Protein AF-A0A316UV68-F1 (afdb_monomer_lite)

Secondary structure (DSSP, 8-state):
---------------PPP--------------S---------------TTTTS-----HHHHHS---SS-SS------S--TTEEEEEEEPTTSTT-EEEEEEE--SSSGGG-SEEEEEEP-TT--HHHHHHHHHHHHHHHHHTT-TT--TT-EEEEEE-EETTTTTTT--SSB-EESSTTGGGTTPPP-BSTT----HHHHHHHHHHHHT-TTT-TT--EEEEEEEHHHHHHHHHHHHHSPPPPTT--PEEEEEEE--S----SSS--SS----STTS-GGGGBTTTSSBT--SS---SS---HHHHHHHHHHSEEEEEEETT---SSSS--SHHHHHTTSS-HHHHHHHHHHHHHHHHT-SSPP--S---TTT-SSSPPPPHHHHHHHHHHHHTT-------------------------------------------------------------------------------------------------------------------S-----S--------------------------------GGGS----TTTTTTTTT----EEEEEESS--S-HHHHHHSHHHHHHHH--

Sequence (601 aa):
MFPTTRAAAGGRHFITIAALPISIILFLVLALSSVAHSDLIPTRRSASHHHRLLGPRDAYAVQRLPSGKGVGPHVTSLNRPAGAEGRNLPVPGHPGTEVFTWYSKTPHDESDARDAFIIIHGVKRNADLYWKILNNAFAKGRDANFPGADEDSIRVAPLFFSAERDADVVNSTTLGWAEPNAWIGGDGSTNPPNSDVSVFTVLDGLMQRFADQEAYPKLERLTFVAHGGGAQVLQRYAVLGQDPPSESSLKVRYVIGDPSTMLYFTRDRPVPVDTSDQGCPAFNDFRYGLDAYSAPYAITPPLAPGSLFQRYMSRDVRYLIGSNDTRTDKGDQLCGGHAAGGTARRDRSYNYWSYLHLLAGKTPVPDYPGWYPSLDAGKKGPSPDVIKDIASKVGDSKKSTGDDDEDGSKGEKSKKRKKTSHQQNKDDDDEGKGVKNASPRVGKKTSKQESKKIHAAAAKHHQKHNNSKNHTSHKGKQAHKAKDSKSRKSKANHHNDSNGKRDEDEDVDDVGDDLDLLDEDFNGVHIVDGEELQKDGEESHLSARSDDEADASKYPASDPVDRAGMTGSPFNHRLWHVAGAGHSASEVLGSPEGQEAMFGN

pLDDT: mean 70.26, std 30.13, range [23.7, 98.94]

Structure (mmCIF, N/CA/C/O backbone):
data_AF-A0A316UV68-F1
#
_entry.id   AF-A0A316UV68-F1
#
loop_
_atom_site.group_PDB
_atom_site.id
_atom_site.type_symbol
_atom_site.label_atom_id
_atom_site.label_alt_id
_atom_site.label_comp_id
_atom_site.label_asym_id
_atom_site.label_entity_id
_atom_site.label_seq_id
_atom_site.pdbx_PDB_ins_code
_atom_site.Cartn_x
_atom_site.Cartn_y
_atom_site.Cartn_z
_atom_site.occupancy
_atom_site.B_iso_or_equiv
_atom_site.auth_seq_id
_atom_site.auth_comp_id
_atom_site.auth_asym_id
_atom_site.auth_atom_id
_atom_site.pdbx_PDB_model_num
ATOM 1 N N . MET A 1 1 ? -73.152 7.901 -1.570 1.00 38.81 1 MET A N 1
ATOM 2 C CA . MET A 1 1 ? -73.921 7.812 -2.831 1.00 38.81 1 MET A CA 1
ATOM 3 C C . MET A 1 1 ? -73.071 7.083 -3.867 1.00 38.81 1 MET A C 1
ATOM 5 O O . MET A 1 1 ? -71.904 7.420 -3.996 1.00 38.81 1 MET A O 1
ATOM 9 N N . PHE A 1 2 ? -73.643 6.099 -4.568 1.00 36.56 2 PHE A N 1
ATOM 10 C CA . PHE A 1 2 ? -73.277 5.743 -5.959 1.00 36.56 2 PHE A CA 1
ATOM 11 C C . PHE A 1 2 ? -73.707 6.910 -6.901 1.00 36.56 2 PHE A C 1
ATOM 13 O O . PHE A 1 2 ? -74.468 7.742 -6.395 1.00 36.56 2 PHE A O 1
ATOM 20 N N . PRO A 1 3 ? -73.319 7.027 -8.202 1.00 54.62 3 PRO A N 1
ATOM 21 C CA . PRO A 1 3 ? -73.008 5.938 -9.157 1.00 54.62 3 PRO A CA 1
ATOM 22 C C . PRO A 1 3 ? -71.801 6.182 -10.128 1.00 54.62 3 PRO A C 1
ATOM 24 O O . PRO A 1 3 ? -71.369 7.310 -10.312 1.00 54.62 3 PRO A O 1
ATOM 27 N N . THR A 1 4 ? -71.025 5.171 -10.555 1.00 36.81 4 THR A N 1
ATOM 28 C CA . THR A 1 4 ? -71.124 4.232 -11.720 1.00 36.81 4 THR A CA 1
ATOM 29 C C . THR A 1 4 ? -70.867 4.761 -13.154 1.00 36.81 4 THR A C 1
ATOM 31 O O . THR A 1 4 ? -71.436 5.765 -13.560 1.00 36.81 4 THR A O 1
ATOM 34 N N . THR A 1 5 ? -70.213 3.909 -13.980 1.00 36.06 5 THR A N 1
ATOM 35 C CA . THR A 1 5 ? -70.344 3.758 -15.469 1.00 36.06 5 THR A CA 1
ATOM 36 C C . THR A 1 5 ? -69.867 4.911 -16.396 1.00 36.06 5 THR A C 1
ATOM 38 O O . THR A 1 5 ? -69.809 6.047 -15.962 1.00 36.06 5 THR A O 1
ATOM 41 N N . ARG A 1 6 ? -69.508 4.716 -17.689 1.00 33.62 6 ARG A N 1
ATOM 42 C CA . ARG A 1 6 ? -69.441 3.512 -18.567 1.00 33.62 6 ARG A CA 1
ATOM 43 C C . ARG A 1 6 ? -68.405 3.654 -19.718 1.00 33.62 6 ARG A C 1
ATOM 45 O O . ARG A 1 6 ? -67.917 4.737 -20.000 1.00 33.62 6 ARG A O 1
ATOM 52 N N . ALA A 1 7 ? -68.174 2.523 -20.396 1.00 33.31 7 ALA A N 1
ATOM 53 C CA . ALA A 1 7 ? -67.754 2.303 -21.797 1.00 33.31 7 ALA A CA 1
ATOM 54 C C . ALA A 1 7 ? -68.319 3.289 -22.863 1.00 33.31 7 ALA A C 1
ATOM 56 O O . ALA A 1 7 ? -69.334 3.923 -22.593 1.00 33.31 7 ALA A O 1
ATOM 57 N N . ALA A 1 8 ? -67.862 3.350 -24.129 1.00 33.94 8 ALA A N 1
ATOM 58 C CA . ALA A 1 8 ? -66.645 2.902 -24.854 1.00 33.94 8 ALA A CA 1
ATOM 59 C C . ALA A 1 8 ? -66.753 3.364 -26.343 1.00 33.94 8 ALA A C 1
ATOM 61 O O . ALA A 1 8 ? -67.726 4.025 -26.695 1.00 33.94 8 ALA A O 1
ATOM 62 N N . ALA A 1 9 ? -65.818 2.934 -27.212 1.00 32.22 9 ALA A N 1
ATOM 63 C CA . ALA A 1 9 ? -65.720 3.242 -28.655 1.00 32.22 9 ALA A CA 1
ATOM 64 C C . ALA A 1 9 ? -65.401 4.726 -28.978 1.00 32.22 9 ALA A C 1
ATOM 66 O O . ALA A 1 9 ? -65.574 5.605 -28.146 1.00 32.22 9 ALA A O 1
ATOM 67 N N . GLY A 1 10 ? -64.872 5.086 -30.152 1.00 31.66 10 GLY A N 1
ATOM 68 C CA . GLY A 1 10 ? -64.426 4.261 -31.283 1.00 31.66 10 GLY A CA 1
ATOM 69 C C . GLY A 1 10 ? -64.889 4.843 -32.624 1.00 31.66 10 GLY A C 1
ATOM 70 O O . GLY A 1 10 ? -66.038 4.664 -33.008 1.00 31.66 10 GLY A O 1
ATOM 71 N N . GLY A 1 11 ? -63.991 5.517 -33.345 1.00 30.52 11 GLY A N 1
ATOM 72 C CA . GLY A 1 11 ? -64.263 6.154 -34.639 1.00 30.52 11 GLY A CA 1
ATOM 73 C C . GLY A 1 11 ? -62.961 6.541 -35.347 1.00 30.52 11 GLY A C 1
ATOM 74 O O . GLY A 1 11 ? -61.936 6.716 -34.690 1.00 30.52 11 GLY A O 1
ATOM 75 N N . ARG A 1 12 ? -62.972 6.618 -36.683 1.00 34.66 12 ARG A N 1
ATOM 76 C CA . ARG A 1 12 ? -61.773 6.824 -37.519 1.00 34.66 12 ARG A CA 1
ATOM 77 C C . ARG A 1 12 ? -61.921 8.011 -38.486 1.00 34.66 12 ARG A C 1
ATOM 79 O O . ARG A 1 12 ? -63.028 8.310 -38.915 1.00 34.66 12 ARG A O 1
ATOM 86 N N . HIS A 1 13 ? -60.754 8.455 -38.968 1.00 32.69 13 HIS A N 1
ATOM 87 C CA . HIS A 1 13 ? -60.453 9.016 -40.300 1.00 32.69 13 HIS A CA 1
ATOM 88 C C . HIS A 1 13 ? -60.338 10.543 -40.487 1.00 32.69 13 HIS A C 1
ATOM 90 O O . HIS A 1 13 ? -60.953 11.345 -39.800 1.00 32.69 13 HIS A O 1
ATOM 96 N N . PHE A 1 14 ? -59.535 10.858 -41.516 1.00 33.00 14 PHE A N 1
ATOM 97 C CA . PHE A 1 14 ? -59.333 12.128 -42.223 1.00 33.00 14 PHE A CA 1
ATOM 98 C C . PHE A 1 14 ? -58.619 13.279 -41.498 1.00 33.00 14 PHE A C 1
ATOM 100 O O . PHE A 1 14 ? -59.229 14.243 -41.051 1.00 33.00 14 PHE A O 1
ATOM 107 N N . ILE A 1 15 ? -57.285 13.259 -41.601 1.00 34.41 15 ILE A N 1
ATOM 108 C CA . ILE A 1 15 ? -56.542 14.436 -42.079 1.00 34.41 15 ILE A CA 1
ATOM 109 C C . ILE A 1 15 ? -55.839 14.036 -43.385 1.00 34.41 15 ILE A C 1
ATOM 111 O O . ILE A 1 15 ? -55.323 12.923 -43.503 1.00 34.41 15 ILE A O 1
ATOM 115 N N . THR A 1 16 ? -55.896 14.915 -44.384 1.00 32.72 16 THR A N 1
ATOM 116 C CA . THR A 1 16 ? -55.431 14.665 -45.757 1.00 32.72 16 THR A CA 1
ATOM 117 C C . THR A 1 16 ? -53.958 15.050 -45.928 1.00 32.72 16 THR A C 1
ATOM 119 O O . THR A 1 16 ? -53.447 15.919 -45.227 1.00 32.72 16 THR A O 1
ATOM 122 N N . ILE A 1 17 ? -53.273 14.409 -46.877 1.00 33.44 17 ILE A N 1
ATOM 123 C CA . ILE A 1 17 ? -51.851 14.629 -47.171 1.00 33.44 17 ILE A CA 1
ATOM 124 C C . ILE A 1 17 ? -51.614 16.038 -47.738 1.00 33.44 17 ILE A C 1
ATOM 126 O O . ILE A 1 17 ? -52.221 16.411 -48.740 1.00 33.44 17 ILE A O 1
ATOM 130 N N . ALA A 1 18 ? -50.649 16.760 -47.164 1.00 33.38 18 ALA A N 1
ATOM 131 C CA . ALA A 1 18 ? -49.899 17.806 -47.856 1.00 33.38 18 ALA A CA 1
ATOM 132 C C . ALA A 1 18 ? -48.533 17.223 -48.258 1.00 33.38 18 ALA A C 1
ATOM 134 O O . ALA A 1 18 ? -47.851 16.626 -47.426 1.00 33.38 18 ALA A O 1
ATOM 135 N N . ALA A 1 19 ? -48.155 17.347 -49.530 1.00 35.19 19 ALA A N 1
ATOM 136 C CA . ALA A 1 19 ? -46.950 16.732 -50.089 1.00 35.19 19 ALA A CA 1
ATOM 137 C C . ALA A 1 19 ? -45.903 17.783 -50.477 1.00 35.19 19 ALA A C 1
ATOM 139 O O . ALA A 1 19 ? -46.283 18.852 -50.939 1.00 35.19 19 ALA A O 1
ATOM 140 N N . LEU A 1 20 ? -44.617 17.438 -50.339 1.00 34.25 20 LEU A N 1
ATOM 141 C CA . LEU A 1 20 ? -43.416 17.945 -51.040 1.00 34.25 20 LEU A CA 1
ATOM 142 C C . LEU A 1 20 ? -42.245 16.970 -50.692 1.00 34.25 20 LEU A C 1
ATOM 144 O O . LEU A 1 20 ? -42.421 16.141 -49.794 1.00 34.25 20 LEU A O 1
ATOM 148 N N . PRO A 1 21 ? -41.142 16.879 -51.466 1.00 38.56 21 PRO A N 1
ATOM 149 C CA . PRO A 1 21 ? -40.893 15.593 -52.117 1.00 38.56 21 PRO A CA 1
ATOM 150 C C . PRO A 1 21 ? -39.514 14.948 -51.892 1.00 38.56 21 PRO A C 1
ATOM 152 O O . PRO A 1 21 ? -38.471 15.590 -51.935 1.00 38.56 21 PRO A O 1
ATOM 155 N N . ILE A 1 22 ? -39.564 13.619 -51.785 1.00 35.12 22 ILE A N 1
ATOM 156 C CA . ILE A 1 22 ? -38.707 12.614 -52.442 1.00 35.12 22 ILE A CA 1
ATOM 157 C C . ILE A 1 22 ? -37.342 13.098 -52.976 1.00 35.12 22 ILE A C 1
ATOM 159 O O . ILE A 1 22 ? -37.243 13.679 -54.058 1.00 35.12 22 ILE A O 1
ATOM 163 N N . SER A 1 23 ? -36.278 12.616 -52.336 1.00 33.41 23 SER A N 1
ATOM 164 C CA . SER A 1 23 ? -35.160 11.944 -53.019 1.00 33.41 23 SER A CA 1
ATOM 165 C C . SER A 1 23 ? -34.447 10.992 -52.051 1.00 33.41 23 SER A C 1
ATOM 167 O O . SER A 1 23 ? -34.583 11.135 -50.841 1.00 33.41 23 SER A O 1
ATOM 169 N N . ILE A 1 24 ? -33.694 10.027 -52.597 1.00 33.97 24 ILE A N 1
ATOM 170 C CA . ILE A 1 24 ? -33.022 8.916 -51.885 1.00 33.97 24 ILE A CA 1
ATOM 171 C C . ILE A 1 24 ? -33.973 7.778 -51.451 1.00 33.97 24 ILE A C 1
ATOM 173 O O . ILE A 1 24 ? -34.140 7.466 -50.276 1.00 33.97 24 ILE A O 1
ATOM 177 N N . ILE A 1 25 ? -34.526 7.074 -52.445 1.00 34.31 25 ILE A N 1
ATOM 178 C CA . ILE A 1 25 ? -34.746 5.621 -52.367 1.00 34.31 25 ILE A CA 1
ATOM 179 C C . ILE A 1 25 ? -34.243 5.016 -53.678 1.00 34.31 25 ILE A C 1
ATOM 181 O O . ILE A 1 25 ? -34.853 5.246 -54.720 1.00 34.31 25 ILE A O 1
ATOM 185 N N . LEU A 1 26 ? -33.190 4.194 -53.626 1.00 29.62 26 LEU A N 1
ATOM 186 C CA . LEU A 1 26 ? -33.028 3.117 -54.602 1.00 29.62 26 LEU A CA 1
ATOM 187 C C . LEU A 1 26 ? -32.250 1.926 -54.010 1.00 29.62 26 LEU A C 1
ATOM 189 O O . LEU A 1 26 ? -31.032 1.948 -53.896 1.00 29.62 26 LEU A O 1
ATOM 193 N N . PHE A 1 27 ? -33.013 0.878 -53.691 1.00 28.22 27 PHE A N 1
ATOM 194 C CA . PHE A 1 27 ? -32.607 -0.531 -53.636 1.00 28.22 27 PHE A CA 1
ATOM 195 C C . PHE A 1 27 ? -31.653 -0.981 -52.509 1.00 28.22 27 PHE A C 1
ATOM 197 O O . PHE A 1 27 ? -30.476 -1.262 -52.713 1.00 28.22 27 PHE A O 1
ATOM 204 N N . LEU A 1 28 ? -32.272 -1.363 -51.383 1.00 28.72 28 LEU A N 1
ATOM 205 C CA . LEU A 1 28 ? -32.143 -2.773 -50.991 1.00 28.72 28 LEU A CA 1
ATOM 206 C C . LEU A 1 28 ? -32.645 -3.637 -52.163 1.00 28.72 28 LEU A C 1
ATOM 208 O O . LEU A 1 28 ? -33.833 -3.580 -52.449 1.00 28.72 28 LEU A O 1
ATOM 212 N N . VAL A 1 29 ? -31.766 -4.404 -52.813 1.00 31.59 29 VAL A N 1
ATOM 213 C CA . VAL A 1 29 ? -31.870 -5.865 -53.035 1.00 31.59 29 VAL A CA 1
ATOM 214 C C . VAL A 1 29 ? -30.522 -6.323 -53.597 1.00 31.59 29 VAL A C 1
ATOM 216 O O . VAL A 1 29 ? -30.275 -6.184 -54.790 1.00 31.59 29 VAL A O 1
ATOM 219 N N . LEU A 1 30 ? -29.678 -6.900 -52.739 1.00 29.42 30 LEU A N 1
ATOM 220 C CA . LEU A 1 30 ? -28.845 -8.073 -53.038 1.00 29.42 30 LEU A CA 1
ATOM 221 C C . LEU A 1 30 ? -28.124 -8.498 -51.754 1.00 29.42 30 LEU A C 1
ATOM 223 O O . LEU A 1 30 ? -27.272 -7.785 -51.236 1.00 29.42 30 LEU A O 1
ATOM 227 N N . ALA A 1 31 ? -28.507 -9.659 -51.226 1.00 33.47 31 ALA A N 1
ATOM 228 C CA . ALA A 1 31 ? -27.691 -10.376 -50.255 1.00 33.47 31 ALA A CA 1
ATOM 229 C C . ALA A 1 31 ? -26.627 -11.207 -50.997 1.00 33.47 31 ALA A C 1
ATOM 231 O O . ALA A 1 31 ? -26.789 -11.475 -52.187 1.00 33.47 31 ALA A O 1
ATOM 232 N N . LEU A 1 32 ? -25.628 -11.691 -50.247 1.00 31.17 32 LEU A N 1
ATOM 233 C CA . LEU A 1 32 ? -24.449 -12.463 -50.681 1.00 31.17 32 LEU A CA 1
ATOM 234 C C . LEU A 1 32 ? -23.284 -11.620 -51.244 1.00 31.17 32 LEU A C 1
ATOM 236 O O . LEU A 1 32 ? -23.468 -10.738 -52.077 1.00 31.17 32 LEU A O 1
ATOM 240 N N . SER A 1 33 ? -22.072 -12.027 -50.842 1.00 30.14 33 SER A N 1
ATOM 241 C CA . SER A 1 33 ? -20.729 -11.497 -51.174 1.00 30.14 33 SER A CA 1
ATOM 242 C C . SER A 1 33 ? -20.131 -10.467 -50.196 1.00 30.14 33 SER A C 1
ATOM 244 O O . SER A 1 33 ? -20.813 -9.593 -49.675 1.00 30.14 33 SER A O 1
ATOM 246 N N . SER A 1 34 ? -18.818 -10.614 -49.964 1.00 29.03 34 SER A N 1
ATOM 247 C CA . SER A 1 34 ? -17.900 -9.706 -49.246 1.00 29.03 34 SER A CA 1
ATOM 248 C C . SER A 1 34 ? -18.313 -9.190 -47.854 1.00 29.03 34 SER A C 1
ATOM 250 O O . SER A 1 34 ? -18.395 -7.983 -47.633 1.00 29.03 34 SER A O 1
ATOM 252 N N . VAL A 1 35 ? -18.394 -10.090 -46.866 1.00 31.67 35 VAL A N 1
ATOM 253 C CA . VAL A 1 35 ? -17.850 -9.771 -45.532 1.00 31.67 35 VAL A CA 1
ATOM 254 C C . VAL A 1 35 ? -16.422 -10.307 -45.499 1.00 31.67 35 VAL A C 1
ATOM 256 O O . VAL A 1 35 ? -16.212 -11.513 -45.417 1.00 31.67 35 VAL A O 1
ATOM 259 N N . ALA A 1 36 ? -15.450 -9.409 -45.642 1.00 30.55 36 ALA A N 1
ATOM 260 C CA . ALA A 1 36 ? -14.024 -9.714 -45.583 1.00 30.55 36 ALA A CA 1
ATOM 261 C C . ALA A 1 36 ? -13.266 -8.490 -45.045 1.00 30.55 36 ALA A C 1
ATOM 263 O O . ALA A 1 36 ? -12.665 -7.732 -45.802 1.00 30.55 36 ALA A O 1
ATOM 264 N N . HIS A 1 37 ? -13.351 -8.276 -43.732 1.00 33.19 37 HIS A N 1
ATOM 265 C CA . HIS A 1 37 ? -12.368 -7.476 -42.999 1.00 33.19 37 HIS A CA 1
ATOM 266 C C . HIS A 1 37 ? -11.411 -8.445 -42.299 1.00 33.19 37 HIS A C 1
ATOM 268 O O . HIS A 1 37 ? -11.819 -9.530 -41.889 1.00 33.19 37 HIS A O 1
ATOM 274 N N . SER A 1 38 ? -10.129 -8.092 -42.248 1.00 29.98 38 SER A N 1
ATOM 275 C CA . SER A 1 38 ? -9.064 -9.040 -41.918 1.00 29.98 38 SER A CA 1
ATOM 276 C C . SER A 1 38 ? -8.949 -9.305 -40.417 1.00 29.98 38 SER A C 1
ATOM 278 O O . SER A 1 38 ? -8.197 -8.620 -39.724 1.00 29.98 38 SER A O 1
ATOM 280 N N . ASP A 1 39 ? -9.625 -10.347 -39.933 1.00 27.22 39 ASP A N 1
ATOM 281 C CA . ASP A 1 39 ? -9.324 -10.959 -38.637 1.00 27.22 39 ASP A CA 1
ATOM 282 C C . ASP A 1 39 ? -7.908 -11.565 -38.664 1.00 27.22 39 ASP A C 1
ATOM 284 O O . ASP A 1 39 ? -7.702 -12.716 -39.059 1.00 27.22 39 ASP A O 1
ATOM 288 N N . LEU A 1 40 ? -6.906 -10.797 -38.225 1.00 28.67 40 LEU A N 1
ATOM 289 C CA . LEU A 1 40 ? -5.576 -11.324 -37.905 1.00 28.67 40 LEU A CA 1
ATOM 290 C C . LEU A 1 40 ? -5.634 -12.078 -36.572 1.00 28.67 40 LEU A C 1
ATOM 292 O O . LEU A 1 40 ? -5.189 -11.596 -35.534 1.00 28.67 40 LEU A O 1
ATOM 296 N N . ILE A 1 41 ? -6.214 -13.278 -36.623 1.00 29.64 41 ILE A N 1
ATOM 297 C CA . ILE A 1 41 ? -6.299 -14.222 -35.506 1.00 29.64 41 ILE A CA 1
ATOM 298 C C . ILE A 1 41 ? -4.875 -14.570 -35.033 1.00 29.64 41 ILE A C 1
ATOM 300 O O . ILE A 1 41 ? -4.138 -15.218 -35.785 1.00 29.64 41 ILE A O 1
ATOM 304 N N . PRO A 1 42 ? -4.484 -14.245 -33.785 1.00 28.83 42 PRO A N 1
ATOM 305 C CA . PRO A 1 42 ? -3.271 -14.794 -33.195 1.00 28.83 42 PRO A CA 1
ATOM 306 C C . PRO A 1 42 ? -3.455 -16.306 -33.052 1.00 28.83 42 PRO A C 1
ATOM 308 O O . PRO A 1 42 ? -4.430 -16.774 -32.454 1.00 28.83 42 PRO A O 1
ATOM 311 N N . THR A 1 43 ? -2.550 -17.094 -33.628 1.00 26.77 43 THR A N 1
ATOM 312 C CA . THR A 1 43 ? -2.685 -18.552 -33.649 1.00 26.77 43 THR A CA 1
ATOM 313 C C . THR A 1 43 ? -2.636 -19.115 -32.230 1.00 26.77 43 THR A C 1
ATOM 315 O O . THR A 1 43 ? -1.602 -19.095 -31.562 1.00 26.77 43 THR A O 1
ATOM 318 N N . ARG A 1 44 ? -3.769 -19.653 -31.754 1.00 30.39 44 ARG A N 1
ATOM 319 C CA . ARG A 1 44 ? -3.844 -20.355 -30.465 1.00 30.39 44 ARG A CA 1
ATOM 320 C C . ARG A 1 44 ? -2.835 -21.506 -30.435 1.00 30.39 44 ARG A C 1
ATOM 322 O O . ARG A 1 44 ? -3.112 -22.586 -30.955 1.00 30.39 44 ARG A O 1
ATOM 329 N N . ARG A 1 45 ? -1.712 -21.318 -29.735 1.00 30.84 45 ARG A N 1
ATOM 330 C CA . ARG A 1 45 ? -0.981 -22.447 -29.150 1.00 30.84 45 ARG A CA 1
ATOM 331 C C . ARG A 1 45 ? -1.914 -23.153 -28.163 1.00 30.84 45 ARG A C 1
ATOM 333 O O . ARG A 1 45 ? -2.645 -22.507 -27.412 1.00 30.84 45 ARG A O 1
ATOM 340 N N . SER A 1 46 ? -1.916 -24.481 -28.200 1.00 30.66 46 SER A N 1
ATOM 341 C CA . SER A 1 46 ? -2.837 -25.311 -27.420 1.00 30.66 46 SER A CA 1
ATOM 342 C C . SER A 1 46 ? -2.413 -25.392 -25.949 1.00 30.66 46 SER A C 1
ATOM 344 O O . SER A 1 46 ? -1.832 -26.388 -25.525 1.00 30.66 46 SER A O 1
ATOM 346 N N . ALA A 1 47 ? -2.714 -24.354 -25.165 1.00 30.75 47 ALA A N 1
ATOM 347 C CA . ALA A 1 47 ? -2.613 -24.416 -23.707 1.00 30.75 47 ALA A CA 1
ATOM 348 C C . ALA A 1 47 ? -3.515 -25.539 -23.155 1.00 30.75 47 ALA A C 1
ATOM 350 O O . ALA A 1 47 ? -4.638 -25.737 -23.627 1.00 30.75 47 ALA A O 1
ATOM 351 N N . SER A 1 48 ? -3.012 -26.295 -22.177 1.00 31.33 48 SER A N 1
ATOM 352 C CA . SER A 1 48 ? -3.680 -27.495 -21.668 1.00 31.33 48 SER A CA 1
ATOM 353 C C . SER A 1 48 ? -4.940 -27.176 -20.846 1.00 31.33 48 SER A C 1
ATOM 355 O O . SER A 1 48 ? -5.186 -26.045 -20.420 1.00 31.33 48 SER A O 1
ATOM 357 N N . HIS A 1 49 ? -5.772 -28.198 -20.626 1.00 28.84 49 HIS A N 1
ATOM 358 C CA . HIS A 1 49 ? -7.164 -28.066 -20.173 1.00 28.84 49 HIS A CA 1
ATOM 359 C C . HIS A 1 49 ? -7.395 -27.506 -18.747 1.00 28.84 49 HIS A C 1
ATOM 361 O O . HIS A 1 49 ? -8.547 -27.430 -18.320 1.00 28.84 49 HIS A O 1
ATOM 367 N N . HIS A 1 50 ? -6.360 -27.066 -18.024 1.00 31.16 50 HIS A N 1
ATOM 368 C CA . HIS A 1 50 ? -6.489 -26.516 -16.667 1.00 31.16 50 HIS A CA 1
ATOM 369 C C . HIS A 1 50 ? -6.748 -24.997 -16.602 1.00 31.16 50 HIS A C 1
ATOM 371 O O . HIS A 1 50 ? -7.296 -24.522 -15.612 1.00 31.16 50 HIS A O 1
ATOM 377 N N . HIS A 1 51 ? -6.471 -24.225 -17.660 1.00 35.53 51 HIS A N 1
ATOM 378 C CA . HIS A 1 51 ? -6.599 -22.751 -17.650 1.00 35.53 51 HIS A CA 1
ATOM 379 C C . HIS A 1 51 ? -8.043 -22.189 -17.687 1.00 35.53 51 HIS A C 1
ATOM 381 O O . HIS A 1 51 ? -8.232 -21.004 -17.937 1.00 35.53 51 HIS A O 1
ATOM 387 N N . ARG A 1 52 ? -9.086 -23.002 -17.461 1.00 33.59 52 ARG A N 1
ATOM 388 C CA . ARG A 1 52 ? -10.502 -22.571 -17.543 1.00 33.59 52 ARG A CA 1
ATOM 389 C C . ARG A 1 52 ? -11.146 -22.132 -16.219 1.00 33.59 52 ARG A C 1
ATOM 391 O O . ARG A 1 52 ? -12.335 -21.833 -16.223 1.00 33.59 52 ARG A O 1
ATOM 398 N N . LEU A 1 53 ? -10.401 -22.127 -15.112 1.00 48.84 53 LEU A N 1
ATOM 399 C CA . LEU A 1 53 ? -10.929 -21.889 -13.754 1.00 48.84 53 LEU A CA 1
ATOM 400 C C . LEU A 1 53 ? -10.311 -20.684 -13.025 1.00 48.84 53 LEU A C 1
ATOM 402 O O . LEU A 1 53 ? -10.632 -20.455 -11.864 1.00 48.84 53 LEU A O 1
ATOM 406 N N . LEU A 1 54 ? -9.438 -19.922 -13.685 1.00 59.16 54 LEU A N 1
ATOM 407 C CA . LEU A 1 54 ? -8.844 -18.699 -13.145 1.00 59.16 54 LEU A CA 1
ATOM 408 C C . LEU A 1 54 ? -9.233 -17.521 -14.043 1.00 59.16 54 LEU A C 1
ATOM 410 O O . LEU A 1 54 ? -9.255 -17.668 -15.267 1.00 59.16 54 LEU A O 1
ATOM 414 N N . GLY A 1 55 ? -9.545 -16.377 -13.429 1.00 67.19 55 GLY A N 1
ATOM 415 C CA . GLY A 1 55 ? -9.769 -15.115 -14.134 1.00 67.19 55 GLY A CA 1
ATOM 416 C C . GLY A 1 55 ? -8.475 -14.534 -14.724 1.00 67.19 55 GLY A C 1
ATOM 417 O O . GLY A 1 55 ? -7.443 -15.215 -14.762 1.00 67.19 55 GLY A O 1
ATOM 418 N N . PRO A 1 56 ? -8.500 -13.271 -15.186 1.00 81.38 56 PRO A N 1
ATOM 419 C CA . PRO A 1 56 ? -7.287 -12.548 -15.546 1.00 81.38 56 PRO A CA 1
ATOM 420 C C . PRO A 1 56 ? -6.268 -12.558 -14.394 1.00 81.38 56 PRO A C 1
ATOM 422 O O . PRO A 1 56 ? -6.624 -12.609 -13.218 1.00 81.38 56 PRO A O 1
ATOM 425 N N . ARG A 1 57 ? -4.984 -12.554 -14.753 1.00 86.56 57 ARG A N 1
ATOM 426 C CA . ARG A 1 57 ? -3.842 -12.678 -13.837 1.00 86.56 57 ARG A CA 1
ATOM 427 C C . ARG A 1 57 ? -2.929 -11.484 -14.053 1.00 86.56 57 ARG A C 1
ATOM 429 O O . ARG A 1 57 ? -2.736 -11.080 -15.197 1.00 86.56 57 ARG A O 1
ATOM 436 N N . ASP A 1 58 ? -2.379 -10.916 -12.988 1.00 87.75 58 ASP A N 1
ATOM 437 C CA . ASP A 1 58 ? -1.371 -9.857 -13.109 1.00 87.75 58 ASP A CA 1
ATOM 438 C C . ASP A 1 58 ? -0.051 -10.345 -13.753 1.00 87.75 58 ASP A C 1
ATOM 440 O O . ASP A 1 58 ? 0.278 -11.532 -13.718 1.00 87.75 58 ASP A O 1
ATOM 444 N N . ALA A 1 59 ? 0.740 -9.420 -14.299 1.00 88.00 59 ALA A N 1
ATOM 445 C CA . ALA A 1 59 ? 2.007 -9.676 -14.984 1.00 88.00 59 ALA A CA 1
ATOM 446 C C . ALA A 1 59 ? 2.989 -10.569 -14.200 1.00 88.00 59 ALA A C 1
ATOM 448 O O . ALA A 1 59 ? 3.577 -11.480 -14.788 1.00 88.00 59 ALA A O 1
ATOM 449 N N . TYR A 1 60 ? 3.126 -10.385 -12.879 1.00 88.12 60 TYR A N 1
ATOM 450 C CA . TYR A 1 60 ? 3.959 -11.257 -12.038 1.00 88.12 60 TYR A CA 1
ATOM 451 C C . TYR A 1 60 ? 3.418 -12.694 -12.037 1.00 88.12 60 TYR A C 1
ATOM 453 O O . TYR A 1 60 ? 4.163 -13.659 -12.214 1.00 88.12 60 TYR A O 1
ATOM 461 N N . ALA A 1 61 ? 2.102 -12.842 -11.872 1.00 84.38 61 ALA A N 1
ATOM 462 C CA . ALA A 1 61 ? 1.408 -14.124 -11.854 1.00 84.38 61 ALA A CA 1
ATOM 463 C C . ALA A 1 61 ? 1.307 -14.812 -13.232 1.00 84.38 61 ALA A C 1
ATOM 465 O O . ALA A 1 61 ? 1.042 -16.015 -13.272 1.00 84.38 61 ALA A O 1
ATOM 466 N N . VAL A 1 62 ? 1.510 -14.080 -14.335 1.00 82.75 62 VAL A N 1
ATOM 467 C CA . VAL A 1 62 ? 1.611 -14.610 -15.710 1.00 82.75 62 VAL A CA 1
ATOM 468 C C . VAL A 1 62 ? 3.040 -15.047 -16.044 1.00 82.75 62 VAL A C 1
ATOM 470 O O . VAL A 1 62 ? 3.231 -16.108 -16.636 1.00 82.75 62 VAL A O 1
ATOM 473 N N . GLN A 1 63 ? 4.046 -14.249 -15.673 1.00 80.06 63 GLN A N 1
ATOM 474 C CA . GLN A 1 63 ? 5.457 -14.544 -15.955 1.00 80.06 63 GLN A CA 1
ATOM 475 C C . GLN A 1 63 ? 6.034 -15.644 -15.051 1.00 80.06 63 GLN A C 1
ATOM 477 O O . GLN A 1 63 ? 6.930 -16.383 -15.463 1.00 80.06 63 GLN A O 1
ATOM 482 N N . ARG A 1 64 ? 5.523 -15.788 -13.823 1.00 74.75 64 ARG A N 1
ATOM 483 C CA . ARG A 1 64 ? 5.906 -16.879 -12.921 1.00 74.75 64 ARG A CA 1
ATOM 484 C C . ARG A 1 64 ? 5.374 -18.211 -13.459 1.00 74.75 64 ARG A C 1
ATOM 486 O O . ARG A 1 64 ? 4.165 -18.418 -13.510 1.00 74.75 64 ARG A O 1
ATOM 493 N N . LEU A 1 65 ? 6.283 -19.124 -13.820 1.00 55.16 65 LEU A N 1
ATOM 494 C CA . LEU A 1 65 ? 5.938 -20.449 -14.354 1.00 55.16 65 LEU A CA 1
ATOM 495 C C . LEU A 1 65 ? 4.859 -21.154 -13.503 1.00 55.16 65 LEU A C 1
ATOM 497 O O . LEU A 1 65 ? 4.997 -21.204 -12.275 1.00 55.16 65 LEU A O 1
ATOM 501 N N . PRO A 1 66 ? 3.827 -21.761 -14.124 1.00 48.28 66 PRO A N 1
ATOM 502 C CA . PRO A 1 66 ? 2.782 -22.488 -13.412 1.00 48.28 66 PRO A CA 1
ATOM 503 C C . PRO A 1 66 ? 3.321 -23.832 -12.899 1.00 48.28 66 PRO A C 1
ATOM 505 O O . PRO A 1 66 ? 3.066 -24.890 -13.467 1.00 48.28 66 PRO A O 1
ATOM 508 N N . SER A 1 67 ? 4.040 -23.801 -11.776 1.00 45.25 67 SER A N 1
ATOM 509 C CA . SER A 1 67 ? 4.663 -24.951 -11.095 1.00 45.25 67 SER A CA 1
ATOM 510 C C . SER A 1 67 ? 3.676 -26.005 -10.552 1.00 45.25 67 SER A C 1
ATOM 512 O O . SER A 1 67 ? 4.060 -26.865 -9.758 1.00 45.25 67 SER A O 1
ATOM 514 N N . GLY A 1 68 ? 2.384 -25.897 -10.883 1.00 41.06 68 GLY A N 1
ATOM 515 C CA . GLY A 1 68 ? 1.279 -26.709 -10.355 1.00 41.06 68 GLY A CA 1
ATOM 516 C C . GLY A 1 68 ? 1.032 -26.575 -8.846 1.00 41.06 68 GLY A C 1
ATOM 517 O O . GLY A 1 68 ? 0.115 -27.202 -8.328 1.00 41.06 68 GLY A O 1
ATOM 518 N N . LYS A 1 69 ? 1.875 -25.813 -8.134 1.00 44.66 69 LYS A N 1
ATOM 519 C CA . LYS A 1 69 ? 1.876 -25.602 -6.681 1.00 44.66 69 LYS A CA 1
ATOM 520 C C . LYS A 1 69 ? 2.488 -24.228 -6.412 1.00 44.66 69 LYS A C 1
ATOM 522 O O . LYS A 1 69 ? 3.713 -24.111 -6.324 1.00 44.66 69 LYS A O 1
ATOM 527 N N . GLY A 1 70 ? 1.649 -23.196 -6.311 1.00 50.81 70 GLY A N 1
ATOM 528 C CA . GLY A 1 70 ? 2.093 -21.801 -6.189 1.00 50.81 70 GLY A CA 1
ATOM 529 C C . GLY A 1 70 ? 3.129 -21.607 -5.079 1.00 50.81 70 GLY A C 1
ATOM 530 O O . GLY A 1 70 ? 2.970 -22.146 -3.975 1.00 50.81 70 GLY A O 1
ATOM 531 N N . VAL A 1 71 ? 4.237 -20.926 -5.387 1.00 51.44 71 VAL A N 1
ATOM 532 C CA . VAL A 1 71 ? 5.434 -20.925 -4.532 1.00 51.44 71 VAL A CA 1
ATOM 533 C C . VAL A 1 71 ? 5.275 -19.890 -3.416 1.00 51.44 71 VAL A C 1
ATOM 535 O O . VAL A 1 71 ? 5.579 -18.706 -3.581 1.00 51.44 71 VAL A O 1
ATOM 538 N N . GLY A 1 72 ? 4.761 -20.384 -2.294 1.00 53.19 72 GLY A N 1
ATOM 539 C CA . GLY A 1 72 ? 4.606 -19.733 -0.998 1.00 53.19 72 GLY A CA 1
ATOM 540 C C . GLY A 1 72 ? 4.369 -20.821 0.066 1.00 53.19 72 GLY A C 1
ATOM 541 O O . GLY A 1 72 ? 3.901 -21.914 -0.280 1.00 53.19 72 GLY A O 1
ATOM 542 N N . PRO A 1 73 ? 4.733 -20.596 1.338 1.00 58.31 73 PRO A N 1
ATOM 543 C CA . PRO A 1 73 ? 4.718 -21.652 2.347 1.00 58.31 73 PRO A CA 1
ATOM 544 C C . PRO A 1 73 ? 3.298 -22.035 2.814 1.00 58.31 73 PRO A C 1
ATOM 546 O O . PRO A 1 73 ? 2.322 -21.302 2.634 1.00 58.31 73 PRO A O 1
ATOM 549 N N . HIS A 1 74 ? 3.192 -23.200 3.464 1.00 59.16 74 HIS A N 1
ATOM 550 C CA . HIS A 1 74 ? 1.960 -23.763 4.052 1.00 59.16 74 HIS A CA 1
ATOM 551 C C . HIS A 1 74 ? 1.475 -23.024 5.321 1.00 59.16 74 HIS A C 1
ATOM 553 O O . HIS A 1 74 ? 0.904 -23.633 6.222 1.00 59.16 74 HIS A O 1
ATOM 559 N N . VAL A 1 75 ? 1.750 -21.726 5.449 1.00 59.47 75 VAL A N 1
ATOM 560 C CA . VAL A 1 75 ? 1.431 -20.984 6.671 1.00 59.47 75 VAL A CA 1
ATOM 561 C C . VAL A 1 75 ? -0.056 -20.656 6.716 1.00 59.47 75 VAL A C 1
ATOM 563 O O . VAL A 1 75 ? -0.550 -19.838 5.946 1.00 59.47 75 VAL A O 1
ATOM 566 N N . THR A 1 76 ? -0.737 -21.275 7.674 1.00 61.50 76 THR A N 1
ATOM 567 C CA . THR A 1 76 ? -2.031 -20.843 8.196 1.00 61.50 76 THR A CA 1
ATOM 568 C C . THR A 1 76 ? -1.811 -20.265 9.590 1.00 61.50 76 THR A C 1
ATOM 570 O O . THR A 1 76 ? -1.504 -20.982 10.545 1.00 61.50 76 THR A O 1
ATOM 573 N N . SER A 1 77 ? -1.941 -18.948 9.739 1.00 66.00 77 SER A N 1
ATOM 574 C CA . SER A 1 77 ? -1.790 -18.277 11.035 1.00 66.00 77 SER A CA 1
ATOM 575 C C . SER A 1 77 ? -3.014 -18.470 11.932 1.00 66.00 77 SER A C 1
ATOM 577 O O . SER A 1 77 ? -3.799 -17.543 12.123 1.00 66.00 77 SER A O 1
ATOM 579 N N . LEU A 1 78 ? -3.181 -19.683 12.464 1.00 71.62 78 LEU A N 1
ATOM 580 C CA . LEU A 1 78 ? -4.312 -20.102 13.308 1.00 71.62 78 LEU A CA 1
ATOM 581 C C . LEU A 1 78 ? -4.014 -20.016 14.818 1.00 71.62 78 LEU A C 1
ATOM 583 O O . LEU A 1 78 ? -4.915 -20.152 15.646 1.00 71.62 78 LEU A O 1
ATOM 587 N N . ASN A 1 79 ? -2.758 -19.751 15.188 1.00 84.94 79 ASN A N 1
ATOM 588 C CA . ASN A 1 79 ? -2.333 -19.547 16.571 1.00 84.94 79 ASN A CA 1
ATOM 589 C C . ASN A 1 79 ? -2.801 -18.172 17.079 1.00 84.94 79 ASN A C 1
ATOM 591 O O . ASN A 1 79 ? -2.048 -17.201 17.011 1.00 84.94 79 ASN A O 1
ATOM 595 N N . ARG A 1 80 ? -4.042 -18.099 17.585 1.00 93.25 80 ARG A N 1
ATOM 596 C CA . ARG A 1 80 ? -4.666 -16.874 18.121 1.00 93.25 80 ARG A CA 1
ATOM 597 C C . ARG A 1 80 ? -3.690 -16.076 19.006 1.00 93.25 80 ARG A C 1
ATOM 599 O O . ARG A 1 80 ? -3.325 -16.583 20.071 1.00 93.25 80 ARG A O 1
ATOM 606 N N . PRO A 1 81 ? -3.320 -14.837 18.629 1.00 95.00 81 PRO A N 1
ATOM 607 C CA . PRO A 1 81 ? -2.499 -13.973 19.471 1.00 95.00 81 PRO A CA 1
ATOM 608 C C . PRO A 1 81 ? -3.113 -13.719 20.856 1.00 95.00 81 PRO A C 1
ATOM 610 O O . PRO A 1 81 ? -4.337 -13.698 21.021 1.00 95.00 81 PRO A O 1
ATOM 613 N N . ALA A 1 82 ? -2.266 -13.475 21.858 1.00 95.06 82 ALA A N 1
ATOM 614 C CA . ALA A 1 82 ? -2.716 -12.897 23.124 1.00 95.06 82 ALA A CA 1
ATOM 615 C C . ALA A 1 82 ? -3.350 -11.518 22.860 1.00 95.06 82 ALA A C 1
ATOM 617 O O . ALA A 1 82 ? -2.904 -10.799 21.975 1.00 95.06 82 ALA A O 1
ATOM 618 N N . GLY A 1 83 ? -4.427 -11.168 23.569 1.00 95.19 83 GLY A N 1
ATOM 619 C CA . GLY A 1 83 ? -5.194 -9.938 23.308 1.00 95.19 83 GLY A CA 1
ATOM 620 C C . GLY A 1 83 ? -6.102 -9.957 22.063 1.00 95.19 83 GLY A C 1
ATOM 621 O O . GLY A 1 83 ? -6.927 -9.054 21.922 1.00 95.19 83 GLY A O 1
ATOM 622 N N . ALA A 1 84 ? -6.027 -10.988 21.211 1.00 97.06 84 ALA A N 1
ATOM 623 C CA . ALA A 1 84 ? -6.839 -11.112 19.999 1.00 97.06 84 ALA A CA 1
ATOM 624 C C . ALA A 1 84 ? -7.939 -12.186 20.089 1.00 97.06 84 ALA A C 1
ATOM 626 O O . ALA A 1 84 ? -7.904 -13.108 20.915 1.00 97.06 84 ALA A O 1
ATOM 627 N N . GLU A 1 85 ? -8.901 -12.101 19.176 1.00 96.44 85 GLU A N 1
ATOM 628 C CA . GLU A 1 85 ? -9.895 -13.126 18.857 1.00 96.44 85 GLU A CA 1
ATOM 629 C C . GLU A 1 85 ? -10.106 -13.248 17.342 1.00 96.44 85 GLU A C 1
ATOM 631 O O . GLU A 1 85 ? -9.751 -12.350 16.584 1.00 96.44 85 GLU A O 1
ATOM 636 N N . GLY A 1 86 ? -10.614 -14.396 16.888 1.00 96.06 86 GLY A N 1
ATOM 637 C CA . GLY A 1 86 ? -10.863 -14.646 15.467 1.00 96.06 86 GLY A CA 1
ATOM 638 C C . GLY A 1 86 ? -12.275 -14.218 15.085 1.00 96.06 86 GLY A C 1
ATOM 639 O O . GLY A 1 86 ? -13.228 -14.663 15.726 1.00 96.06 86 GLY A O 1
ATOM 640 N N . ARG A 1 87 ? -12.416 -13.387 14.050 1.00 96.06 87 ARG A N 1
ATOM 641 C CA . ARG A 1 87 ? -13.712 -12.920 13.537 1.00 96.06 87 ARG A CA 1
ATOM 642 C C . ARG A 1 87 ? -13.786 -13.046 12.020 1.00 96.06 87 ARG A C 1
ATOM 644 O O . ARG A 1 87 ? -12.906 -12.544 11.321 1.00 96.06 87 ARG A O 1
ATOM 651 N N . ASN A 1 88 ? -14.868 -13.641 11.524 1.00 96.56 88 ASN A N 1
ATOM 652 C CA . ASN A 1 88 ? -15.260 -13.544 10.120 1.00 96.56 88 ASN A CA 1
ATOM 653 C C . ASN A 1 88 ? -16.013 -12.226 9.913 1.00 96.56 88 ASN A C 1
ATOM 655 O O . ASN A 1 88 ? -16.939 -11.925 10.667 1.00 96.56 88 ASN A O 1
ATOM 659 N N . LEU A 1 89 ? -15.629 -11.452 8.899 1.00 97.50 89 LEU A N 1
ATOM 660 C CA . LEU A 1 89 ? -16.313 -10.224 8.497 1.00 97.50 89 LEU A CA 1
ATOM 661 C C . LEU A 1 89 ? -16.844 -10.392 7.062 1.00 97.50 89 LEU A C 1
ATOM 663 O O . LEU A 1 89 ? -16.082 -10.823 6.194 1.00 97.50 89 LEU A O 1
ATOM 667 N N . PRO A 1 90 ? -18.123 -10.078 6.783 1.00 97.19 90 PRO A N 1
ATOM 668 C CA . PRO A 1 90 ? -18.687 -10.212 5.442 1.00 97.19 90 PRO A CA 1
ATOM 669 C C . PRO A 1 90 ? -18.060 -9.197 4.481 1.00 97.19 90 PRO A C 1
ATOM 671 O O . PRO A 1 90 ? -17.822 -8.049 4.857 1.00 97.19 90 PRO A O 1
ATOM 674 N N . VAL A 1 91 ? -17.832 -9.597 3.229 1.00 96.81 91 VAL A N 1
ATOM 675 C CA . VAL A 1 91 ? -17.339 -8.696 2.175 1.00 96.81 91 VAL A CA 1
ATOM 676 C C . VAL A 1 91 ? -18.530 -7.952 1.544 1.00 96.81 91 VAL A C 1
ATOM 678 O O . VAL A 1 91 ? -19.406 -8.601 0.960 1.00 96.81 91 VAL A O 1
ATOM 681 N N . PRO A 1 92 ? -18.608 -6.606 1.627 1.00 92.00 92 PRO A N 1
ATOM 682 C CA . PRO A 1 92 ? -19.694 -5.843 1.014 1.00 92.00 92 PRO A CA 1
ATOM 683 C C . PRO A 1 92 ? -19.790 -6.094 -0.494 1.00 92.00 92 PRO A C 1
ATOM 685 O O . PRO A 1 92 ? -18.782 -6.227 -1.181 1.00 92.00 92 PRO A O 1
ATOM 688 N N . GLY A 1 93 ? -21.014 -6.199 -1.013 1.00 92.56 93 GLY A N 1
ATOM 689 C CA . GLY A 1 93 ? -21.269 -6.531 -2.420 1.00 92.56 93 GLY A CA 1
ATOM 690 C C . GLY A 1 93 ? -21.140 -8.018 -2.786 1.00 92.56 93 GLY A C 1
ATOM 691 O O . GLY A 1 93 ? -21.663 -8.407 -3.828 1.00 92.56 93 GLY A O 1
ATOM 692 N N . HIS A 1 94 ? -20.553 -8.867 -1.929 1.00 94.44 94 HIS A N 1
ATOM 693 C CA . HIS A 1 94 ? -20.338 -10.299 -2.199 1.00 94.44 94 HIS A CA 1
ATOM 694 C C . HIS A 1 94 ? -21.019 -11.198 -1.138 1.00 94.44 94 HIS A C 1
ATOM 696 O O . HIS A 1 94 ? -20.356 -11.731 -0.243 1.00 94.44 94 HIS A O 1
ATOM 702 N N . PRO A 1 95 ? -22.357 -11.391 -1.207 1.00 91.75 95 PRO A N 1
ATOM 703 C CA . PRO A 1 95 ? -23.106 -12.193 -0.240 1.00 91.75 95 PRO A CA 1
ATOM 704 C C . PRO A 1 95 ? -22.555 -13.612 -0.077 1.00 91.75 95 PRO A C 1
ATOM 706 O O . PRO A 1 95 ? -22.262 -14.296 -1.055 1.00 91.75 95 PRO A O 1
ATOM 709 N N . GLY A 1 96 ? -22.444 -14.068 1.172 1.00 92.62 96 GLY A N 1
ATOM 710 C CA . GLY A 1 96 ? -21.885 -15.384 1.490 1.00 92.62 96 GLY A CA 1
ATOM 711 C C . GLY A 1 96 ? -20.363 -15.484 1.348 1.00 92.62 96 GLY A C 1
ATOM 712 O O . GLY A 1 96 ? -19.848 -16.591 1.433 1.00 92.62 96 GLY A O 1
ATOM 713 N N . THR A 1 97 ? -19.645 -14.371 1.156 1.00 96.56 97 THR A N 1
ATOM 714 C CA . THR A 1 97 ? -18.174 -14.320 1.201 1.00 96.56 97 THR A CA 1
ATOM 715 C C . THR A 1 97 ? -17.702 -13.548 2.435 1.00 96.56 97 THR A C 1
ATOM 717 O O . THR A 1 97 ? -18.200 -12.458 2.723 1.00 96.56 97 THR A O 1
ATOM 720 N N . GLU A 1 98 ? -16.738 -14.106 3.166 1.00 97.50 98 GLU A N 1
ATOM 721 C CA . GLU A 1 98 ? -16.238 -13.591 4.445 1.00 97.50 98 GLU A CA 1
ATOM 722 C C . GLU A 1 98 ? -14.703 -13.594 4.491 1.00 97.50 98 GLU A C 1
ATOM 724 O O . GLU A 1 98 ? -14.067 -14.591 4.145 1.00 97.50 98 GLU A O 1
ATOM 729 N N . VAL A 1 99 ? -14.096 -12.515 4.988 1.00 97.50 99 VAL A N 1
ATOM 730 C CA . VAL A 1 99 ? -12.666 -12.472 5.330 1.00 97.50 99 VAL A CA 1
ATOM 731 C C . VAL A 1 99 ? -12.478 -12.847 6.804 1.00 97.50 99 VAL A C 1
ATOM 733 O O . VAL A 1 99 ? -13.177 -12.326 7.674 1.00 97.50 99 VAL A O 1
ATOM 736 N N . PHE A 1 100 ? -11.532 -13.739 7.111 1.00 96.81 100 PHE A N 1
ATOM 737 C CA . PHE A 1 100 ? -11.118 -13.985 8.497 1.00 96.81 100 PHE A CA 1
ATOM 738 C C . PHE A 1 100 ? -10.169 -12.883 8.971 1.00 96.81 100 PHE A C 1
ATOM 740 O O . PHE A 1 100 ? -9.275 -12.456 8.239 1.00 96.81 100 PHE A O 1
ATOM 747 N N . THR A 1 101 ? -10.318 -12.465 10.224 1.00 97.62 101 THR A N 1
ATOM 748 C CA . THR A 1 101 ? -9.461 -11.474 10.875 1.00 97.62 101 THR A CA 1
ATOM 749 C C . THR A 1 101 ? -9.053 -11.925 12.274 1.00 97.62 101 THR A C 1
ATOM 751 O O . THR A 1 101 ? -9.863 -12.490 13.012 1.00 97.62 101 THR A O 1
ATOM 754 N N . TRP A 1 102 ? -7.818 -11.614 12.673 1.00 98.00 102 TRP A N 1
ATOM 755 C CA . TRP A 1 102 ? -7.489 -11.441 14.087 1.00 98.00 102 TRP A CA 1
ATOM 756 C C . TRP A 1 102 ? -7.890 -10.030 14.504 1.00 98.00 102 TRP A C 1
ATOM 758 O O . TRP A 1 102 ? -7.396 -9.060 13.936 1.00 98.00 102 TRP A O 1
ATOM 768 N N . TYR A 1 103 ? -8.791 -9.921 15.472 1.00 97.81 103 TYR A N 1
ATOM 769 C CA . TYR A 1 103 ? -9.382 -8.671 15.948 1.00 97.81 103 TYR A CA 1
ATOM 770 C C . TYR A 1 103 ? -9.019 -8.460 17.421 1.00 97.81 103 TYR A C 1
ATOM 772 O O . TYR A 1 103 ? -8.941 -9.430 18.178 1.00 97.81 103 TYR A O 1
ATOM 780 N N . SER A 1 104 ? -8.776 -7.221 17.848 1.00 97.31 104 SER A N 1
ATOM 781 C CA . SER A 1 104 ? -8.457 -6.918 19.246 1.00 97.31 104 SER A CA 1
ATOM 782 C C . SER A 1 104 ? -9.664 -7.086 20.168 1.00 97.31 104 SER A C 1
ATOM 784 O O . SER A 1 104 ? -10.792 -6.774 19.804 1.00 97.31 104 SER A O 1
ATOM 786 N N . LYS A 1 105 ? -9.409 -7.531 21.402 1.00 95.25 105 LYS A N 1
ATOM 787 C CA . LYS A 1 105 ? -10.404 -7.560 22.491 1.00 95.25 105 LYS A CA 1
ATOM 788 C C . LYS A 1 105 ? -10.561 -6.229 23.233 1.00 95.25 105 LYS A C 1
ATOM 790 O O . LYS A 1 105 ? -11.331 -6.151 24.185 1.00 95.25 105 LYS A O 1
ATOM 795 N N . THR A 1 106 ? -9.772 -5.231 22.852 1.00 92.31 106 THR A N 1
ATOM 796 C CA . THR A 1 106 ? -9.848 -3.855 23.342 1.00 92.31 106 THR A CA 1
ATOM 797 C C . THR A 1 106 ? -10.084 -2.909 22.159 1.00 92.31 106 THR A C 1
ATOM 799 O O . THR A 1 106 ? -9.525 -3.177 21.081 1.00 92.31 106 THR A O 1
ATOM 802 N N . PRO A 1 107 ? -10.884 -1.838 22.330 1.00 94.44 107 PRO A N 1
ATOM 803 C CA . PRO A 1 107 ? -11.692 -1.511 23.517 1.00 94.44 107 PRO A CA 1
ATOM 804 C C . PRO A 1 107 ? -12.779 -2.564 23.797 1.00 94.44 107 PRO A C 1
ATOM 806 O O . PRO A 1 107 ? -13.064 -3.411 22.953 1.00 94.44 107 PRO A O 1
ATOM 809 N N . HIS A 1 108 ? -13.346 -2.552 25.007 1.00 89.88 108 HIS A N 1
ATOM 810 C CA . HIS A 1 108 ? -14.442 -3.466 25.363 1.00 89.88 108 HIS A CA 1
ATOM 811 C C . HIS A 1 108 ? -15.743 -3.102 24.627 1.00 89.88 108 HIS A C 1
ATOM 813 O O . HIS A 1 108 ? -16.515 -3.987 24.261 1.00 89.88 108 HIS A O 1
ATOM 819 N N . ASP A 1 109 ? -15.983 -1.807 24.414 1.00 95.19 109 ASP A N 1
ATOM 820 C CA . ASP A 1 109 ? -17.043 -1.293 23.552 1.00 95.19 109 ASP A CA 1
ATOM 821 C C . ASP A 1 109 ? -16.397 -0.620 22.334 1.00 95.19 109 ASP A C 1
ATOM 823 O O . ASP A 1 109 ? -15.604 0.310 22.461 1.00 95.19 109 ASP A O 1
ATOM 827 N N . GLU A 1 110 ? -16.702 -1.105 21.133 1.00 95.81 110 GLU A N 1
ATOM 828 C CA . GLU A 1 110 ? -16.116 -0.574 19.898 1.00 95.81 110 GLU A CA 1
ATOM 829 C C . GLU A 1 110 ? -16.583 0.853 19.564 1.00 95.81 110 GLU A C 1
ATOM 831 O O . GLU A 1 110 ? -15.908 1.542 18.799 1.00 95.81 110 GLU A O 1
ATOM 836 N N . SER A 1 111 ? -17.668 1.333 20.184 1.00 96.75 111 SER A N 1
ATOM 837 C CA . SER A 1 111 ? -18.122 2.722 20.051 1.00 96.75 111 SER A CA 1
ATOM 838 C C . SER A 1 111 ? -17.280 3.726 20.855 1.00 96.75 111 SER A C 1
ATOM 840 O O . SER A 1 111 ? -17.390 4.937 20.634 1.00 96.75 111 SER A O 1
ATOM 842 N N . ASP A 1 112 ? -16.400 3.249 21.747 1.00 96.19 112 ASP A N 1
ATOM 843 C CA . ASP A 1 112 ? -15.419 4.083 22.446 1.00 96.19 112 ASP A CA 1
ATOM 844 C C . ASP A 1 112 ? -14.189 4.431 21.577 1.00 96.19 112 ASP A C 1
ATOM 846 O O . ASP A 1 112 ? -13.507 5.419 21.859 1.00 96.19 112 ASP A O 1
ATOM 850 N N . ALA A 1 113 ? -13.942 3.692 20.489 1.00 96.25 113 ALA A N 1
ATOM 851 C CA . ALA A 1 113 ? -12.712 3.786 19.704 1.00 96.25 113 ALA A CA 1
ATOM 852 C C . ALA A 1 113 ? -12.518 5.121 18.960 1.00 96.25 113 ALA A C 1
ATOM 854 O O . ALA A 1 113 ? -13.401 5.581 18.233 1.00 96.25 113 ALA A O 1
ATOM 855 N N . ARG A 1 114 ? -11.305 5.690 19.058 1.00 95.38 114 ARG A N 1
ATOM 856 C CA . ARG A 1 114 ? -10.845 6.852 18.260 1.00 95.38 114 ARG A CA 1
ATOM 857 C C . ARG A 1 114 ? -9.987 6.484 17.052 1.00 95.38 114 ARG A C 1
ATOM 859 O O . ARG A 1 114 ? -10.043 7.171 16.029 1.00 95.38 114 ARG A O 1
ATOM 866 N N . ASP A 1 115 ? -9.224 5.402 17.164 1.00 96.56 115 ASP A N 1
ATOM 867 C CA . ASP A 1 115 ? -8.291 4.921 16.149 1.00 96.56 115 ASP A CA 1
ATOM 868 C C . ASP A 1 115 ? -8.554 3.448 15.827 1.00 96.56 115 ASP A C 1
ATOM 870 O O . ASP A 1 115 ? -8.761 2.620 16.718 1.00 96.56 115 ASP A O 1
ATOM 874 N N . ALA A 1 116 ? -8.489 3.102 14.545 1.00 98.00 116 ALA A N 1
ATOM 875 C CA . ALA A 1 116 ? -8.489 1.724 14.074 1.00 98.00 116 ALA A CA 1
ATOM 876 C C . ALA A 1 116 ? -7.232 1.449 13.241 1.00 98.00 116 ALA A C 1
ATOM 878 O O . ALA A 1 116 ? -6.832 2.255 12.399 1.00 98.00 116 ALA A O 1
ATOM 879 N N . PHE A 1 117 ? -6.624 0.285 13.454 1.00 98.75 117 PHE A N 1
ATOM 880 C CA . PHE A 1 117 ? -5.423 -0.168 12.761 1.00 98.75 117 PHE A CA 1
ATOM 881 C C . PHE A 1 117 ? -5.703 -1.472 12.019 1.00 98.75 117 PHE A C 1
ATOM 883 O O . PHE A 1 117 ? -6.154 -2.441 12.629 1.00 98.75 117 PHE A O 1
ATOM 890 N N . ILE A 1 118 ? -5.405 -1.519 10.720 1.00 98.88 118 ILE A N 1
ATOM 891 C CA . ILE A 1 118 ? -5.497 -2.735 9.898 1.00 98.88 118 ILE A CA 1
ATOM 892 C C . ILE A 1 118 ? -4.094 -3.081 9.413 1.00 98.88 118 ILE A C 1
ATOM 894 O O . ILE A 1 118 ? -3.571 -2.385 8.543 1.00 98.88 118 ILE A O 1
ATOM 898 N N . ILE A 1 119 ? -3.489 -4.149 9.941 1.00 98.88 119 ILE A N 1
ATOM 899 C CA . ILE A 1 119 ? -2.173 -4.615 9.492 1.00 98.88 119 ILE A CA 1
ATOM 900 C C . ILE A 1 119 ? -2.266 -5.781 8.501 1.00 98.88 119 ILE A C 1
ATOM 902 O O . ILE A 1 119 ? -2.847 -6.825 8.791 1.00 98.88 119 ILE A O 1
ATOM 906 N N . ILE A 1 120 ? -1.668 -5.608 7.321 1.00 98.62 120 ILE A N 1
ATOM 907 C CA . ILE A 1 120 ? -1.656 -6.600 6.240 1.00 98.62 120 ILE A CA 1
ATOM 908 C C . ILE A 1 120 ? -0.337 -7.381 6.264 1.00 98.62 120 ILE A C 1
ATOM 910 O O . ILE A 1 120 ? 0.746 -6.791 6.241 1.00 98.62 120 ILE A O 1
ATOM 914 N N . HIS A 1 121 ? -0.445 -8.712 6.285 1.00 95.62 121 HIS A N 1
ATOM 915 C CA . HIS A 1 121 ? 0.690 -9.633 6.347 1.00 95.62 121 HIS A CA 1
ATOM 916 C C . HIS A 1 121 ? 1.505 -9.714 5.050 1.00 95.62 121 HIS A C 1
ATOM 918 O O . HIS A 1 121 ? 1.047 -9.331 3.975 1.00 95.62 121 HIS A O 1
ATOM 924 N N . GLY A 1 122 ? 2.705 -10.285 5.142 1.00 92.00 122 GLY A N 1
ATOM 925 C CA . GLY A 1 122 ? 3.592 -10.519 4.009 1.00 92.00 122 GLY A CA 1
ATOM 926 C C . GLY A 1 122 ? 3.258 -11.765 3.181 1.00 92.00 122 GLY A C 1
ATOM 927 O O . GLY A 1 122 ? 2.153 -12.317 3.231 1.00 92.00 122 GLY A O 1
ATOM 928 N N . VAL A 1 123 ? 4.253 -12.217 2.412 1.00 86.81 123 VAL A N 1
ATOM 929 C CA . VAL A 1 123 ? 4.188 -13.382 1.505 1.00 86.81 123 VAL A CA 1
ATOM 930 C C . VAL A 1 123 ? 4.049 -14.700 2.267 1.00 86.81 123 VAL A C 1
ATOM 932 O O . VAL A 1 123 ? 3.690 -15.729 1.687 1.00 86.81 123 VAL A O 1
ATOM 935 N N . LYS A 1 124 ? 4.346 -14.664 3.571 1.00 86.38 124 LYS A N 1
ATOM 936 C CA . LYS A 1 124 ? 4.214 -15.770 4.516 1.00 86.38 124 LYS A CA 1
ATOM 937 C C . LYS A 1 124 ? 2.847 -15.893 5.174 1.00 86.38 124 LYS A C 1
ATOM 939 O O . LYS A 1 124 ? 2.707 -16.783 5.999 1.00 86.38 124 LYS A O 1
ATOM 944 N N . ARG A 1 125 ? 1.840 -15.088 4.801 1.00 90.19 125 ARG A N 1
ATOM 945 C CA . ARG A 1 125 ? 0.414 -15.318 5.159 1.00 90.19 125 ARG A CA 1
ATOM 946 C C . ARG A 1 125 ? 0.200 -15.538 6.668 1.00 90.19 125 ARG A C 1
ATOM 948 O O . ARG A 1 125 ? -0.599 -16.352 7.120 1.00 90.19 125 ARG A O 1
ATOM 955 N N . ASN A 1 126 ? 0.991 -14.802 7.441 1.00 90.12 126 ASN A N 1
ATOM 956 C CA . ASN A 1 126 ? 1.247 -14.943 8.868 1.00 90.12 126 ASN A CA 1
ATOM 957 C C . ASN A 1 126 ? 0.540 -13.827 9.656 1.00 90.12 126 ASN A C 1
ATOM 959 O O . ASN A 1 126 ? 1.176 -13.040 10.360 1.00 90.12 126 ASN A O 1
ATOM 963 N N . ALA A 1 127 ? -0.788 -13.742 9.522 1.00 94.31 127 ALA A N 1
ATOM 964 C CA . ALA A 1 127 ? -1.606 -12.692 10.139 1.00 94.31 127 ALA A CA 1
ATOM 965 C C . ALA A 1 127 ? -1.470 -12.634 11.671 1.00 94.31 127 ALA A C 1
ATOM 967 O O . ALA A 1 127 ? -1.595 -11.560 12.251 1.00 94.31 127 ALA A O 1
ATOM 968 N N . ASP A 1 128 ? -1.195 -13.760 12.339 1.00 94.38 128 ASP A N 1
ATOM 969 C CA . ASP A 1 128 ? -0.988 -13.800 13.792 1.00 94.38 128 ASP A CA 1
ATOM 970 C C . ASP A 1 128 ? 0.329 -13.124 14.202 1.00 94.38 128 ASP A C 1
ATOM 972 O O . ASP A 1 128 ? 0.360 -12.413 15.205 1.00 94.38 128 ASP A O 1
ATOM 976 N N . LEU A 1 129 ? 1.404 -13.306 13.424 1.00 94.19 129 LEU A N 1
ATOM 977 C CA . LEU A 1 129 ? 2.680 -12.625 13.642 1.00 94.19 129 LEU A CA 1
ATOM 978 C C . LEU A 1 129 ? 2.553 -11.129 13.360 1.00 94.19 129 LEU A C 1
ATOM 980 O O . LEU A 1 129 ? 2.975 -10.320 14.181 1.00 94.19 129 LEU A O 1
ATOM 984 N N . TYR A 1 130 ? 1.913 -10.751 12.253 1.00 96.69 130 TYR A N 1
ATOM 985 C CA . TYR A 1 130 ? 1.692 -9.340 11.934 1.00 96.69 130 TYR A CA 1
ATOM 986 C C . TYR A 1 130 ? 0.797 -8.647 12.971 1.00 96.69 130 TYR A C 1
ATOM 988 O O . TYR A 1 130 ? 1.115 -7.538 13.395 1.00 96.69 130 TYR A O 1
ATOM 996 N N . TRP A 1 131 ? -0.246 -9.313 13.481 1.00 97.69 131 TRP A N 1
ATOM 997 C CA . TRP A 1 131 ? -1.031 -8.786 14.601 1.00 97.69 131 TRP A CA 1
ATOM 998 C C . TRP A 1 131 ? -0.163 -8.570 15.854 1.00 97.69 131 TRP A C 1
ATOM 1000 O O . TRP A 1 131 ? -0.244 -7.510 16.471 1.00 97.69 131 TRP A O 1
ATOM 1010 N N . LYS A 1 132 ? 0.719 -9.524 16.206 1.00 97.44 132 LYS A N 1
ATOM 1011 C CA . LYS A 1 132 ? 1.669 -9.377 17.331 1.00 97.44 132 LYS A CA 1
ATOM 1012 C C . LYS A 1 132 ? 2.630 -8.203 17.114 1.00 97.44 132 LYS A C 1
ATOM 1014 O O . LYS A 1 132 ? 2.850 -7.434 18.042 1.00 97.44 132 LYS A O 1
ATOM 1019 N N . ILE A 1 133 ? 3.155 -8.024 15.899 1.00 97.62 133 ILE A N 1
ATOM 1020 C CA . ILE A 1 133 ? 4.038 -6.900 15.543 1.00 97.62 133 ILE A CA 1
ATOM 1021 C C . ILE A 1 133 ? 3.313 -5.559 15.722 1.00 97.62 133 ILE A C 1
ATOM 1023 O O . ILE A 1 133 ? 3.838 -4.682 16.407 1.00 97.62 133 ILE A O 1
ATOM 1027 N N . LEU A 1 134 ? 2.088 -5.419 15.197 1.00 98.31 134 LEU A N 1
ATOM 1028 C CA . LEU A 1 134 ? 1.261 -4.225 15.405 1.00 98.31 134 LEU A CA 1
ATOM 1029 C C . LEU A 1 134 ? 0.982 -3.985 16.893 1.00 98.31 134 LEU A C 1
ATOM 1031 O O . LEU A 1 134 ? 1.123 -2.860 17.360 1.00 98.31 134 LEU A O 1
ATOM 1035 N N . ASN A 1 135 ? 0.607 -5.020 17.647 1.00 97.31 135 ASN A N 1
ATOM 1036 C CA . ASN A 1 135 ? 0.293 -4.894 19.069 1.00 97.31 135 ASN A CA 1
ATOM 1037 C C . ASN A 1 135 ? 1.523 -4.493 19.907 1.00 97.31 135 ASN A C 1
ATOM 1039 O O . ASN A 1 135 ? 1.411 -3.653 20.797 1.00 97.31 135 ASN A O 1
ATOM 1043 N N . ASN A 1 136 ? 2.703 -5.026 19.583 1.00 97.50 136 ASN A N 1
ATOM 1044 C CA . ASN A 1 136 ? 3.961 -4.678 20.248 1.00 97.50 136 ASN A CA 1
ATOM 1045 C C . ASN A 1 136 ? 4.428 -3.258 19.882 1.00 97.50 136 ASN A C 1
ATOM 1047 O O . ASN A 1 136 ? 4.916 -2.531 20.746 1.00 97.50 136 ASN A O 1
ATOM 1051 N N . ALA A 1 137 ? 4.259 -2.833 18.625 1.00 97.50 137 ALA A N 1
ATOM 1052 C CA . ALA A 1 137 ? 4.541 -1.459 18.208 1.00 97.50 137 ALA A CA 1
ATOM 1053 C C . ALA A 1 137 ? 3.555 -0.456 18.831 1.00 97.50 137 ALA A C 1
ATOM 1055 O O . ALA A 1 137 ? 3.970 0.610 19.275 1.00 97.50 137 ALA A O 1
ATOM 1056 N N . PHE A 1 138 ? 2.274 -0.821 18.928 1.00 96.81 138 PHE A N 1
ATOM 1057 C CA . PHE A 1 138 ? 1.233 -0.051 19.611 1.00 96.81 138 PHE A CA 1
ATOM 1058 C C . PHE A 1 138 ? 1.525 0.103 21.110 1.00 96.81 138 PHE A C 1
ATOM 1060 O O . PHE A 1 138 ? 1.447 1.215 21.621 1.00 96.81 138 PHE A O 1
ATOM 1067 N N . ALA A 1 139 ? 1.937 -0.966 21.802 1.00 95.88 139 ALA A N 1
ATOM 1068 C CA . ALA A 1 139 ? 2.342 -0.890 23.207 1.00 95.88 139 ALA A CA 1
ATOM 1069 C C . ALA A 1 139 ? 3.521 0.081 23.405 1.00 95.88 139 ALA A C 1
ATOM 1071 O O . ALA A 1 139 ? 3.422 0.999 24.215 1.00 95.88 139 ALA A O 1
ATOM 1072 N N . LYS A 1 140 ? 4.581 -0.035 22.588 1.00 96.06 140 LYS A N 1
ATOM 1073 C CA . LYS A 1 140 ? 5.700 0.929 22.580 1.00 96.06 140 LYS A CA 1
ATOM 1074 C C . LYS A 1 140 ? 5.225 2.364 22.312 1.00 96.06 140 LYS A C 1
ATOM 1076 O O . LYS A 1 140 ? 5.649 3.280 23.009 1.00 96.06 140 LYS A O 1
ATOM 1081 N N . GLY A 1 141 ? 4.323 2.551 21.345 1.00 95.56 141 GLY A N 1
ATOM 1082 C CA . GLY A 1 141 ? 3.759 3.853 20.991 1.00 95.56 141 GLY A CA 1
ATOM 1083 C C . GLY A 1 141 ? 2.957 4.490 22.133 1.00 95.56 141 GLY A C 1
ATOM 1084 O O . GLY A 1 141 ? 3.135 5.673 22.425 1.00 95.56 141 GLY A O 1
ATOM 1085 N N . ARG A 1 142 ? 2.132 3.699 22.826 1.00 94.75 142 ARG A N 1
ATOM 1086 C CA . ARG A 1 142 ? 1.380 4.110 24.021 1.00 94.75 142 ARG A CA 1
ATOM 1087 C C . ARG A 1 142 ? 2.329 4.507 25.148 1.00 94.75 142 ARG A C 1
ATOM 1089 O O . ARG A 1 142 ? 2.177 5.575 25.732 1.00 94.75 142 ARG A O 1
ATOM 1096 N N . ASP A 1 143 ? 3.344 3.689 25.413 1.00 94.94 143 ASP A N 1
ATOM 1097 C CA . ASP A 1 143 ? 4.315 3.922 26.489 1.00 94.94 143 ASP A CA 1
ATOM 1098 C C . ASP A 1 143 ? 5.211 5.145 26.192 1.00 94.94 143 ASP A C 1
ATOM 1100 O O . ASP A 1 143 ? 5.617 5.874 27.101 1.00 94.94 143 ASP A O 1
ATOM 1104 N N . ALA A 1 144 ? 5.439 5.444 24.909 1.00 94.50 144 ALA A N 1
ATOM 1105 C CA . ALA A 1 144 ? 6.051 6.680 24.415 1.00 94.50 144 ALA A CA 1
ATOM 1106 C C . ALA A 1 144 ? 5.073 7.876 24.309 1.00 94.50 144 ALA A C 1
ATOM 1108 O O . ALA A 1 144 ? 5.500 8.975 23.959 1.00 94.50 144 ALA A O 1
ATOM 1109 N N . ASN A 1 145 ? 3.798 7.703 24.683 1.00 92.69 145 ASN A N 1
ATOM 1110 C CA . ASN A 1 145 ? 2.734 8.718 24.690 1.00 92.69 145 ASN A CA 1
ATOM 1111 C C . ASN A 1 145 ? 2.401 9.310 23.298 1.00 92.69 145 ASN A C 1
ATOM 1113 O O . ASN A 1 145 ? 2.097 10.500 23.177 1.00 92.69 145 ASN A O 1
ATOM 1117 N N . PHE A 1 146 ? 2.436 8.496 22.237 1.00 94.38 146 PHE A N 1
ATOM 1118 C CA . PHE A 1 146 ? 1.965 8.914 20.911 1.00 94.38 146 PHE A CA 1
ATOM 1119 C C . PHE A 1 146 ? 0.436 9.123 20.882 1.00 94.38 146 PHE A C 1
ATOM 1121 O O . PHE A 1 146 ? -0.305 8.292 21.409 1.00 94.38 146 PHE A O 1
ATOM 1128 N N . PRO A 1 147 ? -0.072 10.180 20.216 1.00 87.31 147 PRO A N 1
ATOM 1129 C CA . PRO A 1 147 ? -1.491 10.547 20.263 1.00 87.31 147 PRO A CA 1
ATOM 1130 C C . PRO A 1 147 ? -2.425 9.558 19.549 1.00 87.31 147 PRO A C 1
ATOM 1132 O O . PRO A 1 147 ? -3.597 9.490 19.900 1.00 87.31 147 PRO A O 1
ATOM 1135 N N . GLY A 1 148 ? -1.929 8.793 18.569 1.00 87.75 148 GLY A N 1
ATOM 1136 C CA . GLY A 1 148 ? -2.670 7.707 17.913 1.00 87.75 148 GLY A CA 1
ATOM 1137 C C . GLY A 1 148 ? -2.515 6.337 18.585 1.00 87.75 148 GLY A C 1
ATOM 1138 O O . GLY A 1 148 ? -2.873 5.333 17.982 1.00 87.75 148 GLY A O 1
ATOM 1139 N N . ALA A 1 149 ? -1.933 6.260 19.787 1.00 91.88 149 ALA A N 1
ATOM 1140 C CA . ALA A 1 149 ? -1.760 5.015 20.545 1.00 91.88 149 ALA A CA 1
ATOM 1141 C C . ALA A 1 149 ? -2.666 4.964 21.797 1.00 91.88 149 ALA A C 1
ATOM 1143 O O . ALA A 1 149 ? -2.265 4.475 22.853 1.00 91.88 149 ALA A O 1
ATOM 1144 N N . ASP A 1 150 ? -3.887 5.493 21.664 1.00 87.81 150 ASP A N 1
ATOM 1145 C CA . ASP A 1 150 ? -4.945 5.493 22.684 1.00 87.81 150 ASP A CA 1
ATOM 1146 C C . ASP A 1 150 ? -5.329 4.050 23.074 1.00 87.81 150 ASP A C 1
ATOM 1148 O O . ASP A 1 150 ? -5.393 3.174 22.205 1.00 87.81 150 ASP A O 1
ATOM 1152 N N . GLU A 1 151 ? -5.582 3.774 24.358 1.00 86.69 151 GLU A N 1
ATOM 1153 C CA . GLU A 1 151 ? -5.891 2.419 24.841 1.00 86.69 151 GLU A CA 1
ATOM 1154 C C . GLU A 1 151 ? -7.178 1.847 24.227 1.00 86.69 151 GLU A C 1
ATOM 1156 O O . GLU A 1 151 ? -7.240 0.643 23.949 1.00 86.69 151 GLU A O 1
ATOM 1161 N N . ASP A 1 152 ? -8.122 2.725 23.873 1.00 90.88 152 ASP A N 1
ATOM 1162 C CA . ASP A 1 152 ? -9.360 2.389 23.163 1.00 90.88 152 ASP A CA 1
ATOM 1163 C C . ASP A 1 152 ? -9.176 2.215 21.636 1.00 90.88 152 ASP A C 1
ATOM 1165 O O . ASP A 1 152 ? -10.147 2.159 20.882 1.00 90.88 152 ASP A O 1
ATOM 1169 N N . SER A 1 153 ? -7.943 2.103 21.128 1.00 95.12 153 SER A N 1
ATOM 1170 C CA . SER A 1 153 ? -7.709 1.807 19.703 1.00 95.12 153 SER A CA 1
ATOM 1171 C C . SER A 1 153 ? -8.080 0.361 19.342 1.00 95.12 153 SER A C 1
ATOM 1173 O O . SER A 1 153 ? -7.785 -0.565 20.103 1.00 95.12 153 SER A O 1
ATOM 1175 N N . ILE A 1 154 ? -8.604 0.134 18.134 1.00 97.94 154 ILE A N 1
ATOM 1176 C CA . ILE A 1 154 ? -8.874 -1.196 17.549 1.00 97.94 154 ILE A CA 1
ATOM 1177 C C . ILE A 1 154 ? -7.662 -1.673 16.723 1.00 97.94 154 ILE A C 1
ATOM 1179 O O . ILE A 1 154 ? -7.072 -0.894 15.977 1.00 97.94 154 ILE A O 1
ATOM 1183 N N . ARG A 1 155 ? -7.294 -2.962 16.804 1.00 98.12 155 ARG A N 1
ATOM 1184 C CA . ARG A 1 155 ? -6.193 -3.588 16.031 1.00 98.12 155 ARG A CA 1
ATOM 1185 C C . ARG A 1 155 ? -6.672 -4.853 15.310 1.00 98.12 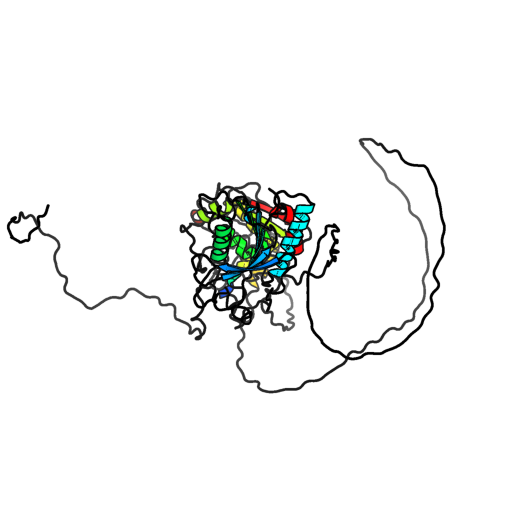155 ARG A C 1
ATOM 1187 O O . ARG A 1 155 ? -7.013 -5.848 15.953 1.00 98.12 155 ARG A O 1
ATOM 1194 N N . VAL A 1 156 ? -6.647 -4.833 13.979 1.00 98.69 156 VAL A N 1
ATOM 1195 C CA . VAL A 1 156 ? -7.137 -5.895 13.085 1.00 98.69 156 VAL A CA 1
ATOM 1196 C C . VAL A 1 156 ? -6.012 -6.401 12.179 1.00 98.69 156 VAL A C 1
ATOM 1198 O O . VAL A 1 156 ? -5.240 -5.608 11.649 1.00 98.69 156 VAL A O 1
ATOM 1201 N N . ALA A 1 157 ? -5.947 -7.710 11.938 1.00 98.50 157 ALA A N 1
ATOM 1202 C CA . ALA A 1 157 ? -5.113 -8.315 10.900 1.00 98.50 157 ALA A CA 1
ATOM 1203 C C . ALA A 1 157 ? -5.945 -9.309 10.065 1.00 98.50 157 ALA A C 1
ATOM 1205 O O . ALA A 1 157 ? -6.264 -10.392 10.571 1.00 98.50 157 ALA A O 1
ATOM 1206 N N . PRO A 1 158 ? -6.348 -8.975 8.822 1.00 97.94 158 PRO A N 1
ATOM 1207 C CA . PRO A 1 158 ? -6.986 -9.932 7.922 1.00 97.94 158 PRO A CA 1
ATOM 1208 C C . PRO A 1 158 ? -6.017 -11.041 7.498 1.00 97.94 158 PRO A C 1
ATOM 1210 O O . PRO A 1 158 ? -4.808 -10.825 7.407 1.00 97.94 158 PRO A O 1
ATOM 1213 N N . LEU A 1 159 ? -6.564 -12.226 7.221 1.00 95.31 159 LEU A N 1
ATOM 1214 C CA . LEU A 1 159 ? -5.835 -13.385 6.711 1.00 95.31 159 LEU A CA 1
ATOM 1215 C C . LEU A 1 159 ? -6.339 -13.756 5.316 1.00 95.31 159 LEU A C 1
ATOM 1217 O O . LEU A 1 159 ? -7.506 -14.109 5.140 1.00 95.31 159 LEU A O 1
ATOM 1221 N N . PHE A 1 160 ? -5.440 -13.724 4.336 1.00 94.50 160 PHE A N 1
ATOM 1222 C CA . PHE A 1 160 ? -5.722 -14.150 2.969 1.00 94.50 160 PHE A CA 1
ATOM 1223 C C . PHE A 1 160 ? -5.287 -15.609 2.773 1.00 94.50 160 PHE A C 1
ATOM 1225 O O . PHE A 1 160 ? -4.101 -15.932 2.628 1.00 94.50 160 PHE A O 1
ATOM 1232 N N . PHE A 1 161 ? -6.269 -16.511 2.833 1.00 93.31 161 PHE A N 1
ATOM 1233 C CA . PHE A 1 161 ? -6.046 -17.951 2.733 1.00 93.31 161 PHE A CA 1
ATOM 1234 C C . PHE A 1 161 ? -5.691 -18.398 1.311 1.00 93.31 161 PHE A C 1
ATOM 1236 O O . PHE A 1 161 ? -6.142 -17.833 0.312 1.00 93.31 161 PHE A O 1
ATOM 1243 N N . SER A 1 162 ? -4.957 -19.504 1.221 1.00 90.88 162 SER A N 1
ATOM 1244 C CA . SER A 1 162 ? -4.864 -20.300 0.006 1.00 90.88 162 SER A CA 1
ATOM 1245 C C . SER A 1 162 ? -5.971 -21.351 0.003 1.00 90.88 162 SER A C 1
ATOM 1247 O O . SER A 1 162 ? -5.992 -22.235 0.857 1.00 90.88 162 SER A O 1
ATOM 1249 N N . ALA A 1 163 ? -6.853 -21.303 -0.993 1.00 90.00 163 ALA A N 1
ATOM 1250 C CA . ALA A 1 163 ? -7.923 -22.283 -1.174 1.00 90.00 163 ALA A CA 1
ATOM 1251 C C . ALA A 1 163 ? -7.394 -23.721 -1.376 1.00 90.00 163 ALA A C 1
ATOM 1253 O O . ALA A 1 163 ? -8.110 -24.678 -1.103 1.00 90.00 163 ALA A O 1
ATOM 1254 N N . GLU A 1 164 ? -6.142 -23.877 -1.828 1.00 86.50 164 GLU A N 1
ATOM 1255 C CA . GLU A 1 164 ? -5.480 -25.178 -1.987 1.00 86.50 164 GLU A CA 1
ATOM 1256 C C . GLU A 1 164 ? -4.675 -25.602 -0.751 1.00 86.50 164 GLU A C 1
ATOM 1258 O O . GLU A 1 164 ? -4.766 -26.752 -0.321 1.00 86.50 164 GLU A O 1
ATOM 1263 N N . ARG A 1 165 ? -3.851 -24.707 -0.182 1.00 85.12 165 ARG A N 1
ATOM 1264 C CA . ARG A 1 165 ? -2.928 -25.069 0.914 1.00 85.12 165 ARG A CA 1
ATOM 1265 C C . ARG A 1 165 ? -3.578 -25.074 2.295 1.00 85.12 165 ARG A C 1
ATOM 1267 O O . ARG A 1 165 ? -3.018 -25.693 3.198 1.00 85.12 165 ARG A O 1
ATOM 1274 N N . ASP A 1 166 ? -4.728 -24.419 2.433 1.00 87.81 166 ASP A N 1
ATOM 1275 C CA . ASP A 1 166 ? -5.408 -24.176 3.707 1.00 87.81 166 ASP A CA 1
ATOM 1276 C C . ASP A 1 166 ? -6.812 -24.828 3.734 1.00 87.81 166 ASP A C 1
ATOM 1278 O O . ASP A 1 166 ? -7.668 -24.467 4.543 1.00 87.81 166 ASP A O 1
ATOM 1282 N N . ALA A 1 167 ? -7.063 -25.792 2.839 1.00 87.94 167 ALA A N 1
ATOM 1283 C CA . ALA A 1 167 ? -8.371 -26.412 2.600 1.00 87.94 167 ALA A CA 1
ATOM 1284 C C . ALA A 1 167 ? -9.004 -27.105 3.829 1.00 87.94 167 ALA A C 1
ATOM 1286 O O . ALA A 1 167 ? -10.216 -27.291 3.861 1.00 87.94 167 ALA A O 1
ATOM 1287 N N . ASP A 1 168 ? -8.212 -27.451 4.851 1.00 87.06 168 ASP A N 1
ATOM 1288 C CA . ASP A 1 168 ? -8.710 -27.999 6.123 1.00 87.06 168 ASP A CA 1
ATOM 1289 C C . ASP A 1 168 ? -9.404 -26.944 7.016 1.00 87.06 168 ASP A C 1
ATOM 1291 O O . ASP A 1 168 ? -10.076 -27.305 7.985 1.00 87.06 168 ASP A O 1
ATOM 1295 N N . VAL A 1 169 ? -9.238 -25.644 6.723 1.00 86.38 169 VAL A N 1
ATOM 1296 C CA . VAL A 1 169 ? -9.820 -24.526 7.499 1.00 86.38 169 VAL A CA 1
ATOM 1297 C C . VAL A 1 169 ? -10.599 -23.506 6.663 1.00 86.38 169 VAL A C 1
ATOM 1299 O O . VAL A 1 169 ? -11.419 -22.773 7.214 1.00 86.38 169 VAL A O 1
ATOM 1302 N N . VAL A 1 170 ? -10.401 -23.478 5.343 1.00 89.38 170 VAL A N 1
ATOM 1303 C CA . VAL A 1 170 ? -11.240 -22.722 4.401 1.00 89.38 170 VAL A CA 1
ATOM 1304 C C . VAL A 1 170 ? -12.581 -23.440 4.219 1.00 89.38 170 VAL A C 1
ATOM 1306 O O . VAL A 1 170 ? -12.627 -24.598 3.815 1.00 89.38 170 VAL A O 1
ATOM 1309 N N . ASN A 1 171 ? -13.691 -22.752 4.497 1.00 91.81 171 ASN A N 1
ATOM 1310 C CA . ASN A 1 171 ? -15.049 -23.285 4.325 1.00 91.81 171 ASN A CA 1
ATOM 1311 C C . ASN A 1 171 ? -15.782 -22.643 3.121 1.00 91.81 171 ASN A C 1
ATOM 1313 O O . ASN A 1 171 ? -15.205 -21.864 2.365 1.00 91.81 171 ASN A O 1
ATOM 1317 N N . SER A 1 172 ? -17.075 -22.935 2.944 1.00 94.12 172 SER A N 1
ATOM 1318 C CA . SER A 1 172 ? -17.883 -22.432 1.819 1.00 94.12 172 SER A CA 1
ATOM 1319 C C . SER A 1 172 ? -18.190 -20.924 1.822 1.00 94.12 172 SER A C 1
ATOM 1321 O O . SER A 1 172 ? -18.777 -20.459 0.850 1.00 94.12 172 SER A O 1
ATOM 1323 N N . THR A 1 173 ? -17.833 -20.173 2.872 1.00 96.06 173 THR A N 1
ATOM 1324 C CA . THR A 1 173 ? -17.899 -18.696 2.915 1.00 96.06 173 THR A CA 1
ATOM 1325 C C . THR A 1 173 ? -16.521 -18.031 2.972 1.00 96.06 173 THR A C 1
ATOM 1327 O O . THR A 1 173 ? -16.388 -16.859 2.630 1.00 96.06 173 THR A O 1
ATOM 1330 N N . THR A 1 174 ? -15.481 -18.763 3.376 1.00 95.56 174 THR A N 1
ATOM 1331 C CA . THR A 1 174 ? -14.148 -18.210 3.660 1.00 95.56 174 THR A CA 1
ATOM 1332 C C . THR A 1 174 ? -13.423 -17.772 2.388 1.00 95.56 174 THR A C 1
ATOM 1334 O O . THR A 1 174 ? -13.173 -18.580 1.494 1.00 95.56 174 THR A O 1
ATOM 1337 N N . LEU A 1 175 ? -13.026 -16.505 2.328 1.00 96.12 175 LEU A N 1
ATOM 1338 C CA . LEU A 1 175 ? -12.290 -15.923 1.211 1.00 96.12 175 LEU A CA 1
ATOM 1339 C C . LEU A 1 175 ? -10.892 -16.555 1.040 1.00 96.12 175 LEU A C 1
ATOM 1341 O O . LEU A 1 175 ? -10.094 -16.565 1.979 1.00 96.12 175 LEU A O 1
ATOM 1345 N N . GLY A 1 176 ? -10.567 -17.041 -0.164 1.00 94.31 176 GLY A N 1
ATOM 1346 C CA . GLY A 1 176 ? -9.257 -17.638 -0.456 1.00 94.31 176 GLY A CA 1
ATOM 1347 C C . GLY A 1 176 ? -8.896 -17.749 -1.944 1.00 94.31 176 GLY A C 1
ATOM 1348 O O . GLY A 1 176 ? -9.762 -17.724 -2.818 1.00 94.31 176 GLY A O 1
ATOM 1349 N N . TRP A 1 177 ? -7.600 -17.906 -2.233 1.00 92.62 177 TRP A N 1
ATOM 1350 C CA . TRP A 1 177 ? -7.018 -17.932 -3.588 1.00 92.62 177 TRP A CA 1
ATOM 1351 C C . TRP A 1 177 ? -6.301 -19.257 -3.888 1.00 92.62 177 TRP A C 1
ATOM 1353 O O . TRP A 1 177 ? -5.612 -19.796 -3.027 1.00 92.62 177 TRP A O 1
ATOM 1363 N N . ALA A 1 178 ? -6.425 -19.787 -5.107 1.00 87.75 178 ALA A N 1
ATOM 1364 C CA . ALA A 1 178 ? -5.771 -21.038 -5.504 1.00 87.75 178 ALA A CA 1
ATOM 1365 C C . ALA A 1 178 ? -4.235 -20.919 -5.436 1.00 87.75 178 ALA A C 1
ATOM 1367 O O . ALA A 1 178 ? -3.591 -21.564 -4.606 1.00 87.75 178 ALA A O 1
ATOM 1368 N N . GLU A 1 179 ? -3.649 -20.003 -6.218 1.00 85.50 179 GLU A N 1
ATOM 1369 C CA . GLU A 1 179 ? -2.241 -19.624 -6.048 1.00 85.50 179 GLU A CA 1
ATOM 1370 C C . GLU A 1 179 ? -2.110 -18.788 -4.752 1.00 85.50 179 GLU A C 1
ATOM 1372 O O . GLU A 1 179 ? -2.794 -17.765 -4.634 1.00 85.50 179 GLU A O 1
ATOM 1377 N N . PRO A 1 180 ? -1.277 -19.194 -3.768 1.00 84.44 180 PRO A N 1
ATOM 1378 C CA . PRO A 1 180 ? -1.332 -18.657 -2.404 1.00 84.44 180 PRO A CA 1
ATOM 1379 C C . PRO A 1 180 ? -1.070 -17.158 -2.247 1.00 84.44 180 PRO A C 1
ATOM 1381 O O . PRO A 1 180 ? -1.439 -16.604 -1.217 1.00 84.44 180 PRO A O 1
ATOM 1384 N N . ASN A 1 181 ? -0.397 -16.520 -3.206 1.00 87.06 181 ASN A N 1
ATOM 1385 C CA . ASN A 1 181 ? 0.048 -15.127 -3.144 1.00 87.06 181 ASN A CA 1
ATOM 1386 C C . ASN A 1 181 ? -0.485 -14.279 -4.319 1.00 87.06 181 ASN A C 1
ATOM 1388 O O . ASN A 1 181 ? -0.048 -13.143 -4.520 1.00 87.06 181 ASN A O 1
ATOM 1392 N N . ALA A 1 182 ? -1.487 -14.785 -5.046 1.00 89.25 182 ALA A N 1
ATOM 1393 C CA . ALA A 1 182 ? -2.230 -14.053 -6.075 1.00 89.25 182 ALA A CA 1
ATOM 1394 C C . ALA A 1 182 ? -2.885 -12.765 -5.541 1.00 89.25 182 ALA A C 1
ATOM 1396 O O . ALA A 1 182 ? -2.834 -11.721 -6.193 1.00 89.25 182 ALA A O 1
ATOM 1397 N N . TRP A 1 183 ? -3.404 -12.809 -4.308 1.00 93.38 183 TRP A N 1
ATOM 1398 C CA . TRP A 1 183 ? -3.969 -11.651 -3.606 1.00 93.38 183 TRP A CA 1
ATOM 1399 C C . TRP A 1 183 ? -2.995 -10.463 -3.522 1.00 93.38 183 TRP A C 1
ATOM 1401 O O . TRP A 1 183 ? -3.449 -9.325 -3.481 1.00 93.38 183 TRP A O 1
ATOM 1411 N N . ILE A 1 184 ? -1.671 -10.687 -3.582 1.00 93.69 184 ILE A N 1
ATOM 1412 C CA . ILE A 1 184 ? -0.663 -9.610 -3.576 1.00 93.69 184 ILE A CA 1
ATOM 1413 C C . ILE A 1 184 ? -0.738 -8.743 -4.848 1.00 93.69 184 ILE A C 1
ATOM 1415 O O . ILE A 1 184 ? -0.423 -7.554 -4.811 1.00 93.69 184 ILE A O 1
ATOM 1419 N N . GLY A 1 185 ? -1.163 -9.323 -5.975 1.00 91.12 185 GLY A N 1
ATOM 1420 C CA . GLY A 1 185 ? -1.432 -8.582 -7.211 1.00 91.12 185 GLY A CA 1
ATOM 1421 C C . GLY A 1 185 ? -2.803 -7.907 -7.220 1.00 91.12 185 GLY A C 1
ATOM 1422 O O . GLY A 1 185 ? -3.004 -6.949 -7.956 1.00 91.12 185 GLY A O 1
ATOM 1423 N N . GLY A 1 186 ? -3.733 -8.374 -6.383 1.00 94.88 186 GLY A N 1
ATOM 1424 C CA . GLY A 1 186 ? -5.147 -8.015 -6.459 1.00 94.88 186 GLY A CA 1
ATOM 1425 C C . GLY A 1 186 ? -5.974 -8.908 -7.388 1.00 94.88 186 GLY A C 1
ATOM 1426 O O . GLY A 1 186 ? -7.116 -8.553 -7.669 1.00 94.88 186 GLY A O 1
ATOM 1427 N N . ASP A 1 187 ? -5.436 -10.051 -7.830 1.00 94.12 187 ASP A N 1
ATOM 1428 C CA . ASP A 1 187 ? -6.182 -11.103 -8.536 1.00 94.12 187 ASP A CA 1
ATOM 1429 C C . ASP A 1 187 ? -7.456 -11.520 -7.766 1.00 94.12 187 ASP A C 1
ATOM 1431 O O . ASP A 1 187 ? -7.513 -11.440 -6.533 1.00 94.12 187 ASP A O 1
ATOM 1435 N N . GLY A 1 188 ? -8.453 -12.039 -8.486 1.00 94.75 188 GLY A N 1
ATOM 1436 C CA . GLY A 1 188 ? -9.704 -12.537 -7.910 1.00 94.75 188 GLY A CA 1
ATOM 1437 C C . GLY A 1 188 ? -9.550 -13.796 -7.056 1.00 94.75 188 GLY A C 1
ATOM 1438 O O . GLY A 1 188 ? -8.757 -14.695 -7.359 1.00 94.75 188 GLY A O 1
ATOM 1439 N N . SER A 1 189 ? -10.334 -13.870 -5.981 1.00 95.56 189 SER A N 1
ATOM 1440 C CA . SER A 1 189 ? -10.450 -15.057 -5.134 1.00 95.56 189 SER A CA 1
ATOM 1441 C C . SER A 1 189 ? -11.134 -16.224 -5.848 1.00 95.56 189 SER A C 1
ATOM 1443 O O . SER A 1 189 ? -12.048 -16.058 -6.657 1.00 95.56 189 SER A O 1
ATOM 1445 N N . THR A 1 190 ? -10.723 -17.442 -5.498 1.00 94.31 190 THR A N 1
ATOM 1446 C CA . THR A 1 190 ? -11.248 -18.690 -6.074 1.00 94.31 190 THR A CA 1
ATOM 1447 C C . THR A 1 190 ? -12.137 -19.468 -5.105 1.00 94.31 190 THR A C 1
ATOM 1449 O O . THR A 1 190 ? -12.858 -20.364 -5.540 1.00 94.31 190 THR A O 1
ATOM 1452 N N . ASN A 1 191 ? -12.102 -19.139 -3.809 1.00 94.69 191 ASN A N 1
ATOM 1453 C CA . ASN A 1 191 ? -13.058 -19.609 -2.810 1.00 94.69 191 ASN A CA 1
ATOM 1454 C C . ASN A 1 191 ? -13.724 -18.408 -2.100 1.00 94.69 191 ASN A C 1
ATOM 1456 O O . ASN A 1 191 ? -12.994 -17.498 -1.702 1.00 94.69 191 ASN A O 1
ATOM 1460 N N . PRO A 1 192 ? -15.062 -18.388 -1.920 1.00 94.81 192 PRO A N 1
ATOM 1461 C CA . PRO A 1 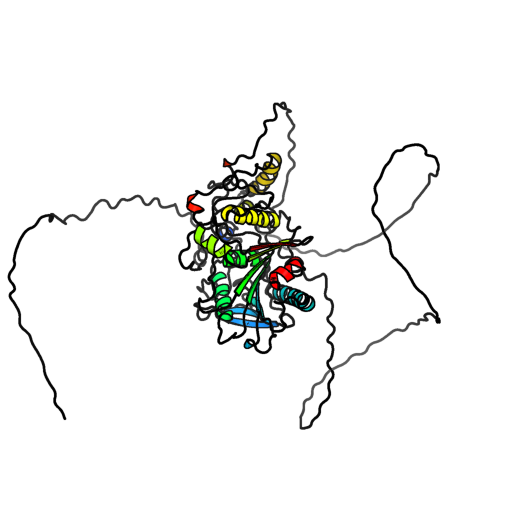192 ? -16.048 -19.333 -2.461 1.00 94.81 192 PRO A CA 1
ATOM 1462 C C . PRO A 1 192 ? -15.989 -19.463 -3.999 1.00 94.81 192 PRO A C 1
ATOM 1464 O O . PRO A 1 192 ? -15.479 -18.554 -4.659 1.00 94.81 192 PRO A O 1
ATOM 1467 N N . PRO A 1 193 ? -16.436 -20.578 -4.605 1.00 91.81 193 PRO A N 1
ATOM 1468 C CA . PRO A 1 193 ? -16.310 -20.780 -6.049 1.00 91.81 193 PRO A CA 1
ATOM 1469 C C . PRO A 1 193 ? -17.001 -19.679 -6.866 1.00 91.81 193 PRO A C 1
ATOM 1471 O O . PRO A 1 193 ? -18.199 -19.446 -6.709 1.00 91.81 193 PRO A O 1
ATOM 1474 N N . ASN A 1 194 ? -16.258 -19.057 -7.789 1.00 89.12 194 ASN A N 1
ATOM 1475 C CA . ASN A 1 194 ? -16.667 -17.872 -8.567 1.00 89.12 194 ASN A CA 1
ATOM 1476 C C . ASN A 1 194 ? -16.888 -16.591 -7.726 1.00 89.12 194 ASN A C 1
ATOM 1478 O O . ASN A 1 194 ? -17.657 -15.724 -8.133 1.00 89.12 194 ASN A O 1
ATOM 1482 N N . SER A 1 195 ? -16.242 -16.463 -6.560 1.00 93.94 195 SER A N 1
ATOM 1483 C CA . SER A 1 195 ? -16.288 -15.235 -5.745 1.00 93.94 195 SER A CA 1
ATOM 1484 C C . SER A 1 195 ? -15.637 -14.033 -6.437 1.00 93.94 195 SER A C 1
ATOM 1486 O O . SER A 1 195 ? -16.201 -12.942 -6.372 1.00 93.94 195 SER A O 1
ATOM 1488 N N . ASP A 1 196 ? -14.487 -14.243 -7.093 1.00 94.69 196 ASP A N 1
ATOM 1489 C CA . ASP A 1 196 ? -13.746 -13.256 -7.902 1.00 94.69 196 ASP A CA 1
ATOM 1490 C C . ASP A 1 196 ? -13.465 -11.925 -7.171 1.00 94.69 196 ASP A C 1
ATOM 1492 O O . ASP A 1 196 ? -13.374 -10.856 -7.766 1.00 94.69 196 ASP A O 1
ATOM 1496 N N . VAL A 1 197 ? -13.327 -11.979 -5.842 1.00 97.19 197 VAL A N 1
ATOM 1497 C CA . VAL A 1 197 ? -13.097 -10.809 -4.988 1.00 97.19 197 VAL A CA 1
ATOM 1498 C C . VAL A 1 197 ? -11.622 -10.435 -5.044 1.00 97.19 197 VAL A C 1
ATOM 1500 O O . VAL A 1 197 ? -10.759 -11.202 -4.612 1.00 97.19 197 VAL A O 1
ATOM 1503 N N . SER A 1 198 ? -11.323 -9.231 -5.528 1.00 97.31 198 SER A N 1
ATOM 1504 C CA . SER A 1 198 ? -10.001 -8.629 -5.355 1.00 97.31 198 SER A CA 1
ATOM 1505 C C . SER A 1 198 ? -9.761 -8.248 -3.890 1.00 97.31 198 SER A C 1
ATOM 1507 O O . SER A 1 198 ? -10.668 -7.782 -3.196 1.00 97.31 198 SER A O 1
ATOM 1509 N N . VAL A 1 199 ? -8.511 -8.347 -3.424 1.00 97.69 199 VAL A N 1
ATOM 1510 C CA . VAL A 1 199 ? -8.111 -7.882 -2.081 1.00 97.69 199 VAL A CA 1
ATOM 1511 C C . VAL A 1 199 ? -8.498 -6.415 -1.829 1.00 97.69 199 VAL A C 1
ATOM 1513 O O . VAL A 1 199 ? -8.828 -6.045 -0.705 1.00 97.69 199 VAL A O 1
ATOM 1516 N N . PHE A 1 200 ? -8.524 -5.584 -2.877 1.00 98.06 200 PHE A N 1
ATOM 1517 C CA . PHE A 1 200 ? -8.888 -4.169 -2.787 1.00 98.06 200 PHE A CA 1
ATOM 1518 C C . PHE A 1 200 ? -10.356 -3.972 -2.369 1.00 98.06 200 PHE A C 1
ATOM 1520 O O . PHE A 1 200 ? -10.637 -3.090 -1.562 1.00 98.06 200 PHE A O 1
ATOM 1527 N N . THR A 1 201 ? -11.269 -4.847 -2.806 1.00 97.94 201 THR A N 1
ATOM 1528 C CA . THR A 1 201 ? -12.680 -4.857 -2.375 1.00 97.94 201 THR A CA 1
ATOM 1529 C C . THR A 1 201 ? -12.817 -5.179 -0.883 1.00 97.94 201 THR A C 1
ATOM 1531 O O . THR A 1 201 ? -13.692 -4.646 -0.202 1.00 97.94 201 THR A O 1
ATOM 1534 N N . VAL A 1 202 ? -11.929 -6.021 -0.341 1.00 98.44 202 VAL A N 1
ATOM 1535 C CA . VAL A 1 202 ? -11.898 -6.331 1.098 1.00 98.44 202 VAL A CA 1
ATOM 1536 C C . VAL A 1 202 ? -11.447 -5.114 1.905 1.00 98.44 202 VAL A C 1
ATOM 1538 O O . VAL A 1 202 ? -12.029 -4.821 2.946 1.00 98.44 202 VAL A O 1
ATOM 1541 N N . LEU A 1 203 ? -10.435 -4.385 1.425 1.00 98.69 203 LEU A N 1
ATOM 1542 C CA . LEU A 1 203 ? -9.934 -3.180 2.094 1.00 98.69 203 LEU A CA 1
ATOM 1543 C C . LEU A 1 203 ? -10.939 -2.018 2.014 1.00 98.69 203 LEU A C 1
ATOM 1545 O O . LEU A 1 203 ? -11.153 -1.361 3.034 1.00 98.69 203 LEU A O 1
ATOM 1549 N N . ASP A 1 204 ? -11.631 -1.843 0.879 1.00 97.69 204 ASP A N 1
ATOM 1550 C CA . ASP A 1 204 ? -12.787 -0.938 0.762 1.00 97.69 204 ASP A CA 1
ATOM 1551 C C . ASP A 1 204 ? -13.863 -1.305 1.799 1.00 97.69 204 ASP A C 1
ATOM 1553 O O . ASP A 1 204 ? -14.375 -0.436 2.500 1.00 97.69 204 ASP A O 1
ATOM 1557 N N . GLY A 1 205 ? -14.186 -2.596 1.943 1.00 97.31 205 GLY A N 1
ATOM 1558 C CA . GLY A 1 205 ? -15.197 -3.068 2.892 1.00 97.31 205 GLY A CA 1
ATOM 1559 C C . GLY A 1 205 ? -14.823 -2.861 4.363 1.00 97.31 205 GLY A C 1
ATOM 1560 O O . GLY A 1 205 ? -15.672 -2.479 5.169 1.00 97.31 205 GLY A O 1
ATOM 1561 N N . LEU A 1 206 ? -13.548 -3.049 4.720 1.00 98.38 206 LEU A N 1
ATOM 1562 C CA . LEU A 1 206 ? -13.044 -2.737 6.061 1.00 98.38 206 LEU A CA 1
ATOM 1563 C C . LEU A 1 206 ? -13.036 -1.221 6.324 1.00 98.38 206 LEU A C 1
ATOM 1565 O O . LEU A 1 206 ? -13.393 -0.796 7.421 1.00 98.38 206 LEU A O 1
ATOM 1569 N N . MET A 1 207 ? -12.699 -0.400 5.323 1.00 98.19 207 MET A N 1
ATOM 1570 C CA . MET A 1 207 ? -12.803 1.060 5.419 1.00 98.19 207 MET A CA 1
ATOM 1571 C C . MET A 1 207 ? -14.255 1.513 5.604 1.00 98.19 207 MET A C 1
ATOM 1573 O O . MET A 1 207 ? -14.527 2.324 6.484 1.00 98.19 207 MET A O 1
ATOM 1577 N N . GLN A 1 208 ? -15.191 0.969 4.822 1.00 96.69 208 GLN A N 1
ATOM 1578 C CA . GLN A 1 208 ? -16.622 1.265 4.938 1.00 96.69 208 GLN A CA 1
ATOM 1579 C C . GLN A 1 208 ? -17.174 0.867 6.311 1.00 96.69 208 GLN A C 1
ATOM 1581 O O . GLN A 1 208 ? -17.926 1.641 6.894 1.00 96.69 208 GLN A O 1
ATOM 1586 N N . ARG A 1 209 ? -16.748 -0.280 6.867 1.00 96.56 209 ARG A N 1
ATOM 1587 C CA . ARG A 1 209 ? -17.099 -0.684 8.238 1.00 96.56 209 ARG A CA 1
ATOM 1588 C C . ARG A 1 209 ? -16.676 0.366 9.265 1.00 96.56 209 ARG A C 1
ATOM 1590 O O . ARG A 1 209 ? -17.477 0.715 10.118 1.00 96.56 209 ARG A O 1
ATOM 1597 N N . PHE A 1 210 ? -15.439 0.854 9.200 1.00 97.69 210 PHE A N 1
ATOM 1598 C CA . PHE A 1 210 ? -14.935 1.852 10.151 1.00 97.69 210 PHE A CA 1
ATOM 1599 C C . PHE A 1 210 ? -15.435 3.280 9.871 1.00 97.69 210 PHE A C 1
ATOM 1601 O O . PHE A 1 210 ? -15.354 4.135 10.745 1.00 97.69 210 PHE A O 1
ATOM 1608 N N . ALA A 1 211 ? -15.979 3.548 8.682 1.00 97.44 211 ALA A N 1
ATOM 1609 C CA . ALA A 1 211 ? -16.613 4.822 8.342 1.00 97.44 211 ALA A CA 1
ATOM 1610 C C . ALA A 1 211 ? -18.072 4.943 8.831 1.00 97.44 211 ALA A C 1
ATOM 1612 O O . ALA A 1 211 ? -18.644 6.032 8.729 1.00 97.44 211 ALA A O 1
ATOM 1613 N N . ASP A 1 212 ? -18.662 3.854 9.339 1.00 96.38 212 ASP A N 1
ATOM 1614 C CA . ASP A 1 212 ? -20.003 3.800 9.927 1.00 96.38 212 ASP A CA 1
ATOM 1615 C C . ASP A 1 212 ? -20.040 4.545 11.273 1.00 96.38 212 ASP A C 1
ATOM 1617 O O . ASP A 1 212 ? -19.554 4.057 12.293 1.00 96.38 212 ASP A O 1
ATOM 1621 N N . GLN A 1 213 ? -20.639 5.737 11.274 1.00 94.81 213 GLN A N 1
ATOM 1622 C CA . GLN A 1 213 ? -20.772 6.588 12.460 1.00 94.81 213 GLN A CA 1
ATOM 1623 C C . GLN A 1 213 ? -21.862 6.124 13.446 1.00 94.81 213 GLN A C 1
ATOM 1625 O O . GLN A 1 213 ? -21.891 6.632 14.566 1.00 94.81 213 GLN A O 1
ATOM 1630 N N . GLU A 1 214 ? -22.743 5.181 13.084 1.00 95.25 214 GLU A N 1
ATOM 1631 C CA . GLU A 1 214 ? -23.672 4.566 14.047 1.00 95.25 214 GLU A CA 1
ATOM 1632 C C . GLU A 1 214 ? -22.961 3.476 14.862 1.00 95.25 214 GLU A C 1
ATOM 1634 O O . GLU A 1 214 ? -23.180 3.367 16.070 1.00 95.25 214 GLU A O 1
ATOM 1639 N N . ALA A 1 215 ? -22.068 2.709 14.226 1.00 95.88 215 ALA A N 1
ATOM 1640 C CA . ALA A 1 215 ? -21.260 1.681 14.886 1.00 95.88 215 ALA A CA 1
ATOM 1641 C C . ALA A 1 215 ? -20.001 2.236 15.585 1.00 95.88 215 ALA A C 1
ATOM 1643 O O . ALA A 1 215 ? -19.635 1.756 16.658 1.00 95.88 215 ALA A O 1
ATOM 1644 N N . TYR A 1 216 ? -19.353 3.249 15.000 1.00 96.94 216 TYR A N 1
ATOM 1645 C CA . TYR A 1 216 ? -18.069 3.807 15.445 1.00 96.94 216 TYR A CA 1
ATOM 1646 C C . TYR A 1 216 ? -18.131 5.343 15.656 1.00 96.94 216 TYR A C 1
ATOM 1648 O O . TYR A 1 216 ? -17.345 6.088 15.065 1.00 96.94 216 TYR A O 1
ATOM 1656 N N . PRO A 1 217 ? -19.039 5.864 16.511 1.00 96.56 217 PRO A N 1
ATOM 1657 C CA . PRO A 1 217 ? -19.354 7.298 16.628 1.00 96.56 217 PRO A CA 1
ATOM 1658 C C . PRO A 1 217 ? -18.209 8.213 17.099 1.00 96.56 217 PRO A C 1
ATOM 1660 O O . PRO A 1 217 ? -18.349 9.436 17.039 1.00 96.56 217 PRO A O 1
ATOM 1663 N N . LYS A 1 218 ? -17.092 7.660 17.590 1.00 96.12 218 LYS A N 1
ATOM 1664 C CA . LYS A 1 218 ? -15.909 8.416 18.043 1.00 96.12 218 LYS A CA 1
ATOM 1665 C C . LYS A 1 218 ? -14.693 8.282 17.121 1.00 96.12 218 LYS A C 1
ATOM 1667 O O . LYS A 1 218 ? -13.667 8.903 17.402 1.00 96.12 218 LYS A O 1
ATOM 1672 N N . LEU A 1 219 ? -14.781 7.494 16.047 1.00 96.69 219 LEU A N 1
ATOM 1673 C CA . LEU A 1 219 ? -13.610 7.117 15.261 1.00 96.69 219 LEU A CA 1
ATOM 1674 C C . LEU A 1 219 ? -13.139 8.268 14.362 1.00 96.69 219 LEU A C 1
ATOM 1676 O O . LEU A 1 219 ? -13.822 8.699 13.434 1.00 96.69 219 LEU A O 1
ATOM 1680 N N . GLU A 1 220 ? -11.935 8.767 14.635 1.00 95.50 220 GLU A N 1
ATOM 1681 C CA . GLU A 1 220 ? -11.320 9.871 13.896 1.00 95.50 220 GLU A CA 1
ATOM 1682 C C . GLU A 1 220 ? -10.374 9.385 12.793 1.00 95.50 220 GLU A C 1
ATOM 1684 O O . GLU A 1 220 ? -10.164 10.095 11.802 1.00 95.50 220 GLU A O 1
ATOM 1689 N N . ARG A 1 221 ? -9.742 8.219 12.992 1.00 97.00 221 ARG A N 1
ATOM 1690 C CA . ARG A 1 221 ? -8.612 7.738 12.187 1.00 97.00 221 ARG A CA 1
ATOM 1691 C C . ARG A 1 221 ? -8.695 6.242 11.892 1.00 97.00 221 ARG A C 1
ATOM 1693 O O . ARG A 1 221 ? -8.914 5.428 12.784 1.00 97.00 221 ARG A O 1
ATOM 1700 N N . LEU A 1 222 ? -8.409 5.890 10.641 1.00 98.38 222 LEU A N 1
ATOM 1701 C CA . LEU A 1 222 ? -8.144 4.526 10.194 1.00 98.38 222 LEU A CA 1
ATOM 1702 C C . LEU A 1 222 ? -6.746 4.465 9.573 1.00 98.38 222 LEU A C 1
ATOM 1704 O O . LEU A 1 222 ? -6.497 5.053 8.519 1.00 98.38 222 LEU A O 1
ATOM 1708 N N . THR A 1 223 ? -5.837 3.732 10.205 1.00 98.81 223 THR A N 1
ATOM 1709 C CA . THR A 1 223 ? -4.473 3.532 9.710 1.00 98.81 223 THR A CA 1
ATOM 1710 C C . THR A 1 223 ? -4.318 2.115 9.174 1.00 98.81 223 THR A C 1
ATOM 1712 O O . THR A 1 223 ? -4.258 1.141 9.925 1.00 98.81 223 THR A O 1
ATOM 1715 N N . PHE A 1 224 ? -4.205 1.992 7.855 1.00 98.94 224 PHE A N 1
ATOM 1716 C CA . PHE A 1 224 ? -3.708 0.768 7.243 1.00 98.94 224 PHE A CA 1
ATOM 1717 C C . PHE A 1 224 ? -2.184 0.707 7.397 1.00 98.94 224 PHE A C 1
ATOM 1719 O O . PHE A 1 224 ? -1.490 1.699 7.168 1.00 98.94 224 PHE A O 1
ATOM 1726 N N . VAL A 1 225 ? -1.661 -0.463 7.750 1.00 98.88 225 VAL A N 1
ATOM 1727 C CA . VAL A 1 225 ? -0.234 -0.740 7.955 1.00 98.88 225 VAL A CA 1
ATOM 1728 C C . VAL A 1 225 ? 0.130 -1.997 7.176 1.00 98.88 225 VAL A C 1
ATOM 1730 O O . VAL A 1 225 ? -0.649 -2.947 7.145 1.00 98.88 225 VAL A O 1
ATOM 1733 N N . ALA A 1 226 ? 1.302 -2.054 6.551 1.00 98.75 226 ALA A N 1
ATOM 1734 C CA . ALA A 1 226 ? 1.774 -3.291 5.939 1.00 98.75 226 ALA A CA 1
ATOM 1735 C C . ALA A 1 226 ? 3.293 -3.319 5.736 1.00 98.75 226 ALA A C 1
ATOM 1737 O O . ALA A 1 226 ? 3.926 -2.271 5.620 1.00 98.75 226 ALA A O 1
ATOM 1738 N N . HIS A 1 227 ? 3.858 -4.523 5.613 1.00 98.50 227 HIS A N 1
ATOM 1739 C CA . HIS A 1 227 ? 5.260 -4.750 5.234 1.00 98.50 227 HIS A CA 1
ATOM 1740 C C . HIS A 1 227 ? 5.362 -5.723 4.045 1.00 98.50 227 HIS A C 1
ATOM 1742 O O . HIS A 1 227 ? 4.446 -6.518 3.811 1.00 98.50 227 HIS A O 1
ATOM 1748 N N . GLY A 1 228 ? 6.426 -5.624 3.244 1.00 96.31 228 GLY A N 1
ATOM 1749 C CA . GLY A 1 228 ? 6.834 -6.617 2.242 1.00 96.31 228 GLY A CA 1
ATOM 1750 C C . GLY A 1 228 ? 5.753 -7.029 1.234 1.00 96.31 228 GLY A C 1
ATOM 1751 O O . GLY A 1 228 ? 5.488 -6.340 0.244 1.00 96.31 228 GLY A O 1
ATOM 1752 N N . GLY A 1 229 ? 5.148 -8.202 1.446 1.00 94.81 229 GLY A N 1
ATOM 1753 C CA . GLY A 1 229 ? 4.018 -8.693 0.644 1.00 94.81 229 GLY A CA 1
ATOM 1754 C C . GLY A 1 229 ? 2.770 -7.816 0.790 1.00 94.81 229 GLY A C 1
ATOM 1755 O O . GLY A 1 229 ? 2.221 -7.349 -0.204 1.00 94.81 229 GLY A O 1
ATOM 1756 N N . GLY A 1 230 ? 2.374 -7.505 2.023 1.00 98.06 230 GLY A N 1
ATOM 1757 C CA . GLY A 1 230 ? 1.234 -6.637 2.303 1.00 98.06 230 GLY A CA 1
ATOM 1758 C C . GLY A 1 230 ? 1.470 -5.198 1.850 1.00 98.06 230 GLY A C 1
ATOM 1759 O O . GLY A 1 230 ? 0.543 -4.546 1.380 1.00 98.06 230 GLY A O 1
ATOM 1760 N N . ALA A 1 231 ? 2.708 -4.701 1.922 1.00 98.69 231 ALA A N 1
ATOM 1761 C CA . ALA A 1 231 ? 3.049 -3.349 1.467 1.00 98.69 231 ALA A CA 1
ATOM 1762 C C . ALA A 1 231 ? 2.853 -3.164 -0.046 1.00 98.69 231 ALA A C 1
ATOM 1764 O O . ALA A 1 231 ? 2.440 -2.092 -0.488 1.00 98.69 231 ALA A O 1
ATOM 1765 N N . GLN A 1 232 ? 3.059 -4.221 -0.840 1.00 98.31 232 GLN A N 1
ATOM 1766 C CA . GLN A 1 232 ? 2.744 -4.218 -2.272 1.00 98.31 232 GLN A CA 1
ATOM 1767 C C . GLN A 1 232 ? 1.236 -4.099 -2.538 1.00 98.31 232 GLN A C 1
ATOM 1769 O O . GLN A 1 232 ? 0.846 -3.387 -3.467 1.00 98.31 232 GLN A O 1
ATOM 1774 N N . VAL A 1 233 ? 0.393 -4.737 -1.717 1.00 98.62 233 VAL A N 1
ATOM 1775 C CA . VAL A 1 233 ? -1.066 -4.541 -1.760 1.00 98.62 233 VAL A CA 1
ATOM 1776 C C . VAL A 1 233 ? -1.423 -3.130 -1.323 1.00 98.62 233 VAL A C 1
ATOM 1778 O O . VAL A 1 233 ? -2.170 -2.444 -2.014 1.00 98.62 233 VAL A O 1
ATOM 1781 N N . LEU A 1 234 ? -0.883 -2.678 -0.190 1.00 98.88 234 LEU A N 1
ATOM 1782 C CA . LEU A 1 234 ? -1.289 -1.424 0.425 1.00 98.88 234 LEU A CA 1
ATOM 1783 C C . LEU A 1 234 ? -0.894 -0.204 -0.411 1.00 98.88 234 LEU A C 1
ATOM 1785 O O . LEU A 1 234 ? -1.678 0.736 -0.505 1.00 98.88 234 LEU A O 1
ATOM 1789 N N . GLN A 1 235 ? 0.260 -0.232 -1.085 1.00 98.69 235 GLN A N 1
ATOM 1790 C CA . GLN A 1 235 ? 0.623 0.808 -2.050 1.00 98.69 235 GLN A CA 1
ATOM 1791 C C . GLN A 1 235 ? -0.363 0.855 -3.224 1.00 98.69 235 GLN A C 1
ATOM 1793 O O . GLN A 1 235 ? -0.802 1.939 -3.603 1.00 98.69 235 GLN A O 1
ATOM 1798 N N . ARG A 1 236 ? -0.775 -0.303 -3.754 1.00 98.25 236 ARG A N 1
ATOM 1799 C CA . ARG A 1 236 ? -1.753 -0.385 -4.851 1.00 98.25 236 ARG A CA 1
ATOM 1800 C C . ARG A 1 236 ? -3.138 0.064 -4.411 1.00 98.25 236 ARG A C 1
ATOM 1802 O O . ARG A 1 236 ? -3.774 0.831 -5.124 1.00 98.25 236 ARG A O 1
ATOM 1809 N N . TYR A 1 237 ? -3.569 -0.314 -3.212 1.00 98.44 237 TYR A N 1
ATOM 1810 C CA . TYR A 1 237 ? -4.816 0.158 -2.616 1.00 98.44 237 TYR A CA 1
ATOM 1811 C C . TYR A 1 237 ? -4.789 1.675 -2.353 1.00 98.44 237 TYR A C 1
ATOM 1813 O O . TYR A 1 237 ? -5.742 2.370 -2.693 1.00 98.44 237 TYR A O 1
ATOM 1821 N N . ALA A 1 238 ? -3.669 2.231 -1.878 1.00 98.31 238 ALA A N 1
ATOM 1822 C CA . ALA A 1 238 ? -3.506 3.677 -1.714 1.00 98.31 238 ALA A CA 1
ATOM 1823 C C . ALA A 1 238 ? -3.644 4.453 -3.042 1.00 98.31 238 ALA A C 1
ATOM 1825 O O . ALA A 1 238 ? -4.070 5.608 -3.017 1.00 98.31 238 ALA A O 1
ATOM 1826 N N . VAL A 1 239 ? -3.347 3.833 -4.192 1.00 97.50 239 VAL A N 1
ATOM 1827 C CA . VAL A 1 239 ? -3.572 4.403 -5.536 1.00 97.50 239 VAL A CA 1
ATOM 1828 C C . VAL A 1 239 ? -4.998 4.154 -6.053 1.00 97.50 239 VAL A C 1
ATOM 1830 O O . VAL A 1 239 ? -5.653 5.079 -6.541 1.00 97.50 239 VAL A O 1
ATOM 1833 N N . LEU A 1 240 ? -5.478 2.910 -5.971 1.00 95.75 240 LEU A N 1
ATOM 1834 C CA . LEU A 1 240 ? -6.672 2.413 -6.670 1.00 95.75 240 LEU A CA 1
ATOM 1835 C C . LEU A 1 240 ? -7.955 2.455 -5.828 1.00 95.75 240 LEU A C 1
ATOM 1837 O O . LEU A 1 240 ? -9.015 2.744 -6.383 1.00 95.75 240 LEU A O 1
ATOM 1841 N N . GLY A 1 241 ? -7.841 2.210 -4.520 1.00 94.75 241 GLY A N 1
ATOM 1842 C CA . GLY A 1 241 ? -8.943 2.069 -3.563 1.00 94.75 241 GLY A CA 1
ATOM 1843 C C . GLY A 1 241 ? -9.857 3.288 -3.479 1.00 94.75 241 GLY A C 1
ATOM 1844 O O . GLY A 1 241 ? -9.457 4.394 -3.867 1.00 94.75 241 GLY A O 1
ATOM 1845 N N . GLN A 1 242 ? -11.067 3.117 -2.950 1.00 92.94 242 GLN A N 1
ATOM 1846 C CA . GLN A 1 242 ? -12.001 4.224 -2.732 1.00 92.94 242 GLN A CA 1
ATOM 1847 C C . GLN A 1 242 ? -11.492 5.170 -1.628 1.00 92.94 242 GLN A C 1
ATOM 1849 O O . GLN A 1 242 ? -10.567 4.855 -0.882 1.00 92.94 242 GLN A O 1
ATOM 1854 N N . ASP A 1 243 ? -12.059 6.372 -1.562 1.00 93.06 243 ASP A N 1
ATOM 1855 C CA . ASP A 1 243 ? -11.963 7.229 -0.374 1.00 93.06 243 ASP A CA 1
ATOM 1856 C C . ASP A 1 243 ? -13.146 6.908 0.566 1.00 93.06 243 ASP A C 1
ATOM 1858 O O . ASP A 1 243 ? -14.105 6.262 0.127 1.00 93.06 243 ASP A O 1
ATOM 1862 N N . PRO A 1 244 ? -13.120 7.324 1.847 1.00 93.19 244 PRO A N 1
ATOM 1863 C CA . PRO A 1 244 ? -14.284 7.209 2.723 1.00 93.19 244 PRO A CA 1
ATOM 1864 C C . PRO A 1 244 ? -15.550 7.840 2.113 1.00 93.19 244 PRO A C 1
ATOM 1866 O O . PRO A 1 244 ? -15.443 8.772 1.309 1.00 93.19 244 PRO A O 1
ATOM 1869 N N . PRO A 1 245 ? -16.756 7.384 2.510 1.00 90.50 245 PRO A N 1
ATOM 1870 C CA . PRO A 1 245 ? -18.012 8.035 2.138 1.00 90.50 245 PRO A CA 1
ATOM 1871 C C . PRO A 1 245 ? -17.969 9.542 2.425 1.00 90.50 245 PRO A C 1
ATOM 1873 O O . PRO A 1 245 ? -17.449 9.946 3.462 1.00 90.50 245 PRO A O 1
ATOM 1876 N N . SER A 1 246 ? -18.544 10.369 1.545 1.00 87.38 246 SER A N 1
ATOM 1877 C CA . SER A 1 246 ? -18.425 11.841 1.596 1.00 87.38 246 SER A CA 1
ATOM 1878 C C . SER A 1 246 ? -18.900 12.482 2.902 1.00 87.38 246 SER A C 1
ATOM 1880 O O . SER A 1 246 ? -18.389 13.531 3.288 1.00 87.38 246 SER A O 1
ATOM 1882 N N . GLU A 1 247 ? -19.845 11.843 3.591 1.00 87.50 247 GLU A N 1
ATOM 1883 C CA . GLU A 1 247 ? -20.398 12.312 4.866 1.00 87.50 247 GLU A CA 1
ATOM 1884 C C . GLU A 1 247 ? -19.545 11.884 6.079 1.00 87.50 247 GLU A C 1
ATOM 1886 O O . GLU A 1 247 ? -19.765 12.353 7.196 1.00 87.50 247 GLU A O 1
ATOM 1891 N N . SER A 1 248 ? -18.567 10.992 5.881 1.00 91.25 248 SER A N 1
ATOM 1892 C CA . SER A 1 248 ? -17.708 10.474 6.944 1.00 91.25 248 SER A CA 1
ATOM 1893 C C . SER A 1 248 ? -16.526 11.405 7.213 1.00 91.25 248 SER A C 1
ATOM 1895 O O . SER A 1 248 ? -15.770 11.780 6.320 1.00 91.25 248 SER A O 1
ATOM 1897 N N . SER A 1 249 ? -16.311 11.724 8.488 1.00 91.62 249 SER A N 1
ATOM 1898 C CA . SER A 1 249 ? -15.156 12.491 8.971 1.00 91.62 249 SER A CA 1
ATOM 1899 C C . SER A 1 249 ? -13.866 11.666 9.114 1.00 91.62 249 SER A C 1
ATOM 1901 O O . SER A 1 249 ? -12.861 12.194 9.601 1.00 91.62 249 SER A O 1
ATOM 1903 N N . LEU A 1 250 ? -13.892 10.379 8.747 1.00 96.88 250 LEU A N 1
ATOM 1904 C CA . LEU A 1 250 ? -12.804 9.427 8.969 1.00 96.88 250 LEU A CA 1
ATOM 1905 C C . LEU A 1 250 ? -11.547 9.780 8.159 1.00 96.88 250 LEU A C 1
ATOM 1907 O O . LEU A 1 250 ? -11.556 9.795 6.928 1.00 96.88 250 LEU A O 1
ATOM 1911 N N . LYS A 1 251 ? -10.424 9.997 8.848 1.00 96.62 251 LYS A N 1
ATOM 1912 C CA . LYS A 1 251 ? -9.118 10.243 8.217 1.00 96.62 251 LYS A CA 1
ATOM 1913 C C . LYS A 1 251 ? -8.426 8.910 7.940 1.00 96.62 251 LYS A C 1
ATOM 1915 O O . LYS A 1 251 ? -8.180 8.152 8.875 1.00 96.62 251 LYS A O 1
ATOM 1920 N N . VAL A 1 252 ? -8.066 8.637 6.685 1.00 98.38 252 VAL A N 1
ATOM 1921 C CA . VAL A 1 252 ? -7.371 7.392 6.306 1.00 98.38 252 VAL A CA 1
ATOM 1922 C C . VAL A 1 252 ? -5.881 7.632 6.064 1.00 98.38 252 VAL A C 1
ATOM 1924 O O . VAL A 1 252 ? -5.497 8.538 5.319 1.00 98.38 252 VAL A O 1
ATOM 1927 N N . ARG A 1 253 ? -5.052 6.784 6.677 1.00 98.62 253 ARG A N 1
ATOM 1928 C CA . ARG A 1 253 ? -3.584 6.784 6.610 1.00 98.62 253 ARG A CA 1
ATOM 1929 C C . ARG A 1 253 ? -3.074 5.444 6.075 1.00 98.62 253 ARG A C 1
ATOM 1931 O O . ARG A 1 253 ? -3.645 4.397 6.375 1.00 98.62 253 ARG A O 1
ATOM 1938 N N . TYR A 1 254 ? -1.983 5.478 5.311 1.00 98.88 254 TYR A N 1
ATOM 1939 C CA . TYR A 1 254 ? -1.400 4.313 4.638 1.00 98.88 254 TYR A CA 1
ATOM 1940 C C . TYR A 1 254 ? 0.092 4.191 4.988 1.00 98.88 254 TYR A C 1
ATOM 1942 O O . TYR A 1 254 ? 0.909 4.937 4.451 1.00 98.88 254 TYR A O 1
ATOM 1950 N N . VAL A 1 255 ? 0.461 3.265 5.877 1.00 98.94 255 VAL A N 1
ATOM 1951 C CA . VAL A 1 255 ? 1.849 3.025 6.319 1.00 98.94 255 VAL A CA 1
ATOM 1952 C C . VAL A 1 255 ? 2.435 1.816 5.587 1.00 98.94 255 VAL A C 1
ATOM 1954 O O . VAL A 1 255 ? 1.961 0.693 5.744 1.00 98.94 255 VAL A O 1
ATOM 1957 N N . ILE A 1 256 ? 3.461 2.050 4.770 1.00 98.94 256 ILE A N 1
ATOM 1958 C CA . ILE A 1 256 ? 3.965 1.121 3.751 1.00 98.94 256 ILE A CA 1
ATOM 1959 C C . ILE A 1 256 ? 5.450 0.828 4.022 1.00 98.94 256 ILE A C 1
ATOM 1961 O O . ILE A 1 256 ? 6.308 1.664 3.741 1.00 98.94 256 ILE A O 1
ATOM 1965 N N . GLY A 1 257 ? 5.746 -0.355 4.570 1.00 98.56 257 GLY A N 1
ATOM 1966 C CA . GLY A 1 257 ? 7.100 -0.837 4.868 1.00 98.56 257 GLY A CA 1
ATOM 1967 C C . GLY A 1 257 ? 7.685 -1.737 3.774 1.00 98.56 257 GLY A C 1
ATOM 1968 O O . GLY A 1 257 ? 7.065 -2.734 3.415 1.00 98.56 257 GLY A O 1
ATOM 1969 N N . ASP A 1 258 ? 8.868 -1.415 3.252 1.00 98.31 258 ASP A N 1
ATOM 1970 C CA . ASP A 1 258 ? 9.636 -2.235 2.287 1.00 98.31 258 ASP A CA 1
ATOM 1971 C C . ASP A 1 258 ? 8.825 -2.938 1.162 1.00 98.31 258 ASP A C 1
ATOM 1973 O O . ASP A 1 258 ? 8.945 -4.154 0.946 1.00 98.31 258 ASP A O 1
ATOM 1977 N N . PRO A 1 259 ? 7.969 -2.222 0.408 1.00 97.75 259 PRO A N 1
ATOM 1978 C CA . PRO A 1 259 ? 7.245 -2.812 -0.712 1.00 97.75 259 PRO A CA 1
ATOM 1979 C C . PRO A 1 259 ? 8.231 -3.294 -1.783 1.00 97.75 259 PRO A C 1
ATOM 1981 O O . PRO A 1 259 ? 9.008 -2.523 -2.340 1.00 97.75 259 PRO A O 1
ATOM 1984 N N . SER A 1 260 ? 8.178 -4.580 -2.139 1.00 94.75 260 SER A N 1
ATOM 1985 C CA . SER A 1 260 ? 9.091 -5.110 -3.165 1.00 94.75 260 SER A CA 1
ATOM 1986 C C . SER A 1 260 ? 8.825 -4.555 -4.573 1.00 94.75 260 SER A C 1
ATOM 1988 O O . SER A 1 260 ? 9.711 -4.639 -5.428 1.00 94.75 260 SER A O 1
ATOM 1990 N N . THR A 1 261 ? 7.617 -4.042 -4.828 1.00 96.00 261 THR A N 1
ATOM 1991 C CA . THR A 1 261 ? 7.180 -3.428 -6.089 1.00 96.00 261 THR A CA 1
ATOM 1992 C C . THR A 1 261 ? 6.082 -2.395 -5.825 1.00 96.00 261 THR A C 1
ATOM 1994 O O . THR A 1 261 ? 5.215 -2.599 -4.970 1.00 96.00 261 THR A O 1
ATOM 1997 N N . MET A 1 262 ? 6.060 -1.326 -6.617 1.00 97.81 262 MET A N 1
ATOM 1998 C CA . MET A 1 262 ? 5.053 -0.266 -6.551 1.00 97.81 262 MET A CA 1
ATOM 1999 C C . MET A 1 262 ? 4.418 -0.095 -7.926 1.00 97.81 262 MET A C 1
ATOM 2001 O O . MET A 1 262 ? 5.074 -0.318 -8.942 1.00 97.81 262 MET A O 1
ATOM 2005 N N . LEU A 1 263 ? 3.151 0.302 -7.946 1.00 97.81 263 LEU A N 1
ATOM 2006 C CA . LEU A 1 263 ? 2.431 0.690 -9.150 1.00 97.81 263 LEU A CA 1
ATOM 2007 C C . LEU A 1 263 ? 2.914 2.064 -9.630 1.00 97.81 263 LEU A C 1
ATOM 2009 O O . LEU A 1 263 ? 2.713 3.060 -8.935 1.00 97.81 263 LEU A O 1
ATOM 2013 N N . TYR A 1 264 ? 3.536 2.107 -10.807 1.00 98.12 264 TYR A N 1
ATOM 2014 C CA . TYR A 1 264 ? 3.889 3.339 -11.511 1.00 98.12 264 TYR A CA 1
ATOM 2015 C C . TYR A 1 264 ? 2.679 3.859 -12.305 1.00 98.12 264 TYR A C 1
ATOM 2017 O O . TYR A 1 264 ? 1.914 3.090 -12.884 1.00 98.12 264 TYR A O 1
ATOM 2025 N N . PHE A 1 265 ? 2.518 5.182 -12.360 1.00 97.19 265 PHE A N 1
ATOM 2026 C CA . PHE A 1 265 ? 1.446 5.854 -13.110 1.00 97.19 265 PHE A CA 1
ATOM 2027 C C . PHE A 1 265 ? 1.805 6.060 -14.583 1.00 97.19 265 PHE A C 1
ATOM 2029 O O . PHE A 1 265 ? 0.951 6.369 -15.405 1.00 97.19 265 PHE A O 1
ATOM 2036 N N . THR A 1 266 ? 3.085 5.948 -14.914 1.00 97.06 266 THR A N 1
ATOM 2037 C CA . THR A 1 266 ? 3.650 6.287 -16.217 1.00 97.06 266 THR A CA 1
ATOM 2038 C C . THR A 1 266 ? 4.663 5.209 -16.611 1.00 97.06 266 THR A C 1
ATOM 2040 O O . THR A 1 266 ? 5.096 4.423 -15.766 1.00 97.06 266 THR A O 1
ATOM 2043 N N . ARG A 1 267 ? 5.074 5.166 -17.879 1.00 96.31 267 ARG A N 1
ATOM 2044 C CA . ARG A 1 267 ? 6.120 4.268 -18.401 1.00 96.31 267 ARG A CA 1
ATOM 2045 C C . ARG A 1 267 ? 7.537 4.659 -17.973 1.00 96.31 267 ARG A C 1
ATOM 2047 O O . ARG A 1 267 ? 8.455 3.888 -18.217 1.00 96.31 267 ARG A O 1
ATOM 2054 N N . ASP A 1 268 ? 7.737 5.826 -17.361 1.00 97.38 268 ASP A N 1
ATOM 2055 C CA . ASP A 1 268 ? 9.069 6.319 -16.987 1.00 97.38 268 ASP A CA 1
ATOM 2056 C C . ASP A 1 268 ? 9.726 5.405 -15.929 1.00 97.38 268 ASP A C 1
ATOM 2058 O O . ASP A 1 268 ? 9.063 4.989 -14.971 1.00 97.38 268 ASP A O 1
ATOM 2062 N N . ARG A 1 269 ? 11.015 5.061 -16.089 1.00 96.81 269 ARG A N 1
ATOM 2063 C CA . ARG A 1 269 ? 11.745 4.149 -15.176 1.00 96.81 269 ARG A CA 1
ATOM 2064 C C . ARG A 1 269 ? 13.152 4.658 -14.803 1.00 96.81 269 ARG A C 1
ATOM 2066 O O . ARG A 1 269 ? 13.794 5.304 -15.625 1.00 96.81 269 ARG A O 1
ATOM 2073 N N . PRO A 1 270 ? 13.652 4.337 -13.588 1.00 95.38 270 PRO A N 1
ATOM 2074 C CA . PRO A 1 270 ? 14.945 4.801 -13.062 1.00 95.38 270 PRO A CA 1
ATOM 2075 C C . PRO A 1 270 ? 16.184 4.073 -13.609 1.00 95.38 270 PRO A C 1
ATOM 2077 O O . PRO A 1 270 ? 17.306 4.417 -13.227 1.00 95.38 270 PRO A O 1
ATOM 2080 N N . VAL A 1 271 ? 15.996 3.021 -14.411 1.00 92.94 271 VAL A N 1
ATOM 2081 C CA . VAL A 1 271 ? 17.044 2.126 -14.930 1.00 92.94 271 VAL A CA 1
ATOM 2082 C C . VAL A 1 271 ? 16.764 1.768 -16.398 1.00 92.94 271 VAL A C 1
ATOM 2084 O O . VAL A 1 271 ? 15.611 1.877 -16.829 1.00 92.94 271 VAL A O 1
ATOM 2087 N N . PRO A 1 272 ? 17.771 1.312 -17.169 1.00 92.56 272 PRO A N 1
ATOM 2088 C CA . PRO A 1 272 ? 17.552 0.816 -18.524 1.00 92.56 272 PRO A CA 1
ATOM 2089 C C . PRO A 1 272 ? 16.633 -0.412 -18.553 1.00 92.56 272 PRO A C 1
ATOM 2091 O O . PRO A 1 272 ? 16.745 -1.285 -17.690 1.00 92.56 272 PRO A O 1
ATOM 2094 N N . VAL A 1 273 ? 15.777 -0.522 -19.573 1.00 92.12 273 VAL A N 1
ATOM 2095 C CA . VAL A 1 273 ? 14.922 -1.702 -19.799 1.00 92.12 273 VAL A CA 1
ATOM 2096 C C . VAL A 1 273 ? 14.837 -1.996 -21.297 1.00 92.12 273 VAL A C 1
ATOM 2098 O O . VAL A 1 273 ? 14.473 -1.127 -22.085 1.00 92.12 273 VAL A O 1
ATOM 2101 N N . ASP A 1 274 ? 15.127 -3.237 -21.692 1.00 91.94 274 ASP A N 1
ATOM 2102 C CA . ASP A 1 274 ? 14.771 -3.757 -23.017 1.00 91.94 274 ASP A CA 1
ATOM 2103 C C . ASP A 1 274 ? 13.248 -3.943 -23.068 1.00 91.94 274 ASP A C 1
ATOM 2105 O O . ASP A 1 274 ? 12.707 -4.823 -22.403 1.00 91.94 274 ASP A O 1
ATOM 2109 N N . THR A 1 275 ? 12.546 -3.090 -23.812 1.00 91.38 275 THR A N 1
ATOM 2110 C CA . THR A 1 275 ? 11.076 -3.098 -23.916 1.00 91.38 275 THR A CA 1
ATOM 2111 C C . THR A 1 275 ? 10.548 -3.941 -25.081 1.00 91.38 275 THR A C 1
ATOM 2113 O O . THR A 1 275 ? 9.344 -3.934 -25.335 1.00 91.38 275 THR A O 1
ATOM 2116 N N . SER A 1 276 ? 11.417 -4.667 -25.795 1.00 91.19 276 SER A N 1
ATOM 2117 C CA . SER A 1 276 ? 11.010 -5.557 -26.889 1.00 91.19 276 SER A CA 1
ATOM 2118 C C . SER A 1 276 ? 10.257 -6.796 -26.389 1.00 91.19 276 SER A C 1
ATOM 2120 O O . SER A 1 276 ? 10.379 -7.182 -25.227 1.00 91.19 276 SER A O 1
ATOM 2122 N N . ASP A 1 277 ? 9.567 -7.500 -27.295 1.00 86.69 277 ASP A N 1
ATOM 2123 C CA . ASP A 1 277 ? 8.911 -8.794 -27.023 1.00 86.69 277 ASP A CA 1
ATOM 2124 C C . ASP A 1 277 ? 9.859 -9.862 -26.447 1.00 86.69 277 ASP A C 1
ATOM 2126 O O . ASP A 1 277 ? 9.413 -10.863 -25.890 1.00 86.69 277 ASP A O 1
ATOM 2130 N N . GLN A 1 278 ? 11.171 -9.693 -26.639 1.00 86.50 278 GLN A N 1
ATOM 2131 C CA . GLN A 1 278 ? 12.205 -10.591 -26.127 1.00 86.50 278 GLN A CA 1
ATOM 2132 C C . GLN A 1 278 ? 12.850 -10.079 -24.835 1.00 86.50 278 GLN A C 1
ATOM 2134 O O . GLN A 1 278 ? 13.632 -10.810 -24.236 1.00 86.50 278 GLN A O 1
ATOM 2139 N N . GLY A 1 279 ? 12.583 -8.840 -24.427 1.00 89.12 279 GLY A N 1
ATOM 2140 C CA . GLY A 1 279 ? 13.112 -8.209 -23.224 1.00 89.12 279 GLY A CA 1
ATOM 2141 C C . GLY A 1 279 ? 12.162 -8.356 -22.043 1.00 89.12 279 GLY A C 1
ATOM 2142 O O . GLY A 1 279 ? 11.939 -9.451 -21.532 1.00 89.12 279 GLY A O 1
ATOM 2143 N N . CYS A 1 280 ? 11.608 -7.228 -21.615 1.00 93.69 280 CYS A N 1
ATOM 2144 C CA . CYS A 1 280 ? 10.639 -7.104 -20.539 1.00 93.69 280 CYS A CA 1
ATOM 2145 C C . CYS A 1 280 ? 9.387 -6.346 -21.022 1.00 93.69 280 CYS A C 1
ATOM 2147 O O . CYS A 1 280 ? 9.129 -5.234 -20.557 1.00 93.69 280 CYS A O 1
ATOM 2149 N N . PRO A 1 281 ? 8.591 -6.899 -21.958 1.00 92.56 281 PRO A N 1
ATOM 2150 C CA . PRO A 1 281 ? 7.469 -6.168 -22.557 1.00 92.56 281 PRO A CA 1
ATOM 2151 C C . PRO A 1 281 ? 6.422 -5.749 -21.506 1.00 92.56 281 PRO A C 1
ATOM 2153 O O . PRO A 1 281 ? 5.924 -4.627 -21.538 1.00 92.56 281 PRO A O 1
ATOM 2156 N N . ALA A 1 282 ? 6.188 -6.599 -20.501 1.00 92.25 282 ALA A N 1
ATOM 2157 C CA . ALA A 1 282 ? 5.224 -6.388 -19.419 1.00 92.25 282 ALA A CA 1
ATOM 2158 C C . ALA A 1 282 ? 5.715 -5.480 -18.263 1.00 92.25 282 ALA A C 1
ATOM 2160 O O . ALA A 1 282 ? 5.097 -5.446 -17.200 1.00 92.25 282 ALA A O 1
ATOM 2161 N N . PHE A 1 283 ? 6.818 -4.730 -18.413 1.00 94.88 283 PHE A N 1
ATOM 2162 C CA . PHE A 1 283 ? 7.362 -3.866 -17.340 1.00 94.88 283 PHE A CA 1
ATOM 2163 C C . PHE A 1 283 ? 6.415 -2.729 -16.885 1.00 94.88 283 PHE A C 1
ATOM 2165 O O . PHE A 1 283 ? 6.667 -2.068 -15.869 1.00 94.88 283 PHE A O 1
ATOM 2172 N N . ASN A 1 284 ? 5.363 -2.461 -17.663 1.00 95.94 284 ASN A N 1
ATOM 2173 C CA . ASN A 1 284 ? 4.319 -1.476 -17.381 1.00 95.94 284 ASN A CA 1
ATOM 2174 C C . ASN A 1 284 ? 2.903 -2.086 -17.357 1.00 95.94 284 ASN A C 1
ATOM 2176 O O . ASN A 1 284 ? 1.941 -1.366 -17.092 1.00 95.94 284 ASN A O 1
ATOM 2180 N N . ASP A 1 285 ? 2.784 -3.403 -17.546 1.00 95.25 285 ASP A N 1
ATOM 2181 C CA . ASP A 1 285 ? 1.546 -4.128 -17.269 1.00 95.25 285 ASP A CA 1
ATOM 2182 C C . ASP A 1 285 ? 1.289 -4.136 -15.761 1.00 95.25 285 ASP A C 1
ATOM 2184 O O . ASP A 1 285 ? 2.215 -4.150 -14.941 1.00 95.25 285 ASP A O 1
ATOM 2188 N N . PHE A 1 286 ? 0.022 -4.159 -15.369 1.00 94.50 286 PHE A N 1
ATOM 2189 C CA . PHE A 1 286 ? -0.382 -4.381 -13.991 1.00 94.50 286 PHE A CA 1
ATOM 2190 C C . PHE A 1 286 ? 0.101 -5.774 -13.535 1.00 94.50 286 PHE A C 1
ATOM 2192 O O . PHE A 1 286 ? -0.166 -6.769 -14.199 1.00 94.50 286 PHE A O 1
ATOM 2199 N N . ARG A 1 287 ? 0.825 -5.940 -12.420 1.00 93.00 287 ARG A N 1
ATOM 2200 C CA . ARG A 1 287 ? 0.898 -5.068 -11.235 1.00 93.00 287 ARG A CA 1
ATOM 2201 C C . ARG A 1 287 ? 1.920 -3.916 -11.239 1.00 93.00 287 ARG A C 1
ATOM 2203 O O . ARG A 1 287 ? 1.974 -3.204 -10.234 1.00 93.00 287 ARG A O 1
ATOM 2210 N N . TYR A 1 288 ? 2.769 -3.758 -12.254 1.00 96.44 288 TYR A N 1
ATOM 2211 C CA . TYR A 1 288 ? 3.888 -2.793 -12.271 1.00 96.44 288 TYR A CA 1
ATOM 2212 C C . TYR A 1 288 ? 3.487 -1.397 -12.752 1.00 96.44 288 TYR A C 1
ATOM 2214 O O . TYR A 1 288 ? 3.927 -0.399 -12.182 1.00 96.44 288 TYR A O 1
ATOM 2222 N N . GLY A 1 289 ? 2.649 -1.332 -13.783 1.00 95.62 289 GLY A N 1
ATOM 2223 C CA . GLY A 1 289 ? 2.056 -0.102 -14.299 1.00 95.62 289 GLY A CA 1
ATOM 2224 C C . GLY A 1 289 ? 0.553 -0.256 -14.525 1.00 95.62 289 GLY A C 1
ATOM 2225 O O . GLY A 1 289 ? -0.090 -1.122 -13.929 1.00 95.62 289 GLY A O 1
ATOM 2226 N N . LEU A 1 290 ? -0.008 0.618 -15.359 1.00 93.56 290 LEU A N 1
ATOM 2227 C CA . LEU A 1 290 ? -1.449 0.698 -15.625 1.00 93.56 290 LEU A CA 1
ATOM 2228 C C . LEU A 1 290 ? -1.884 -0.006 -16.924 1.00 93.56 290 LEU A C 1
ATOM 2230 O O . LEU A 1 290 ? -3.083 -0.046 -17.206 1.00 93.56 290 LEU A O 1
ATOM 2234 N N . ASP A 1 291 ? -0.955 -0.576 -17.699 1.00 93.06 291 ASP A N 1
ATOM 2235 C CA . ASP A 1 291 ? -1.307 -1.367 -18.884 1.00 93.06 291 ASP A CA 1
ATOM 2236 C C . ASP A 1 291 ? -1.920 -2.718 -18.460 1.00 93.06 291 ASP A C 1
ATOM 2238 O O . ASP A 1 291 ? -1.727 -3.179 -17.334 1.00 93.06 291 ASP A O 1
ATOM 2242 N N . ALA A 1 292 ? -2.678 -3.362 -19.354 1.00 92.50 292 ALA A N 1
ATOM 2243 C CA . ALA A 1 292 ? -3.211 -4.723 -19.174 1.00 92.50 292 ALA A CA 1
ATOM 2244 C C . ALA A 1 292 ? -3.902 -5.011 -17.812 1.00 92.50 292 ALA A C 1
ATOM 2246 O O . ALA A 1 292 ? -3.817 -6.125 -17.294 1.00 92.50 292 ALA A O 1
ATOM 2247 N N . TYR A 1 293 ? -4.590 -4.019 -17.228 1.00 92.50 293 TYR A N 1
ATOM 2248 C CA . TYR A 1 293 ? -5.202 -4.115 -15.896 1.00 92.50 293 TYR A CA 1
ATOM 2249 C C . TYR A 1 293 ? -6.086 -5.365 -15.720 1.00 92.50 293 TYR A C 1
ATOM 2251 O O . TYR A 1 293 ? -7.067 -5.551 -16.442 1.00 92.50 293 TYR A O 1
ATOM 2259 N N . SER A 1 294 ? -5.730 -6.212 -14.747 1.00 91.81 294 SER A N 1
ATOM 2260 C CA . SER A 1 294 ? -6.261 -7.575 -14.601 1.00 91.81 294 SER A CA 1
ATOM 2261 C C . SER A 1 294 ? -7.075 -7.832 -13.327 1.00 91.81 294 SER A C 1
ATOM 2263 O O . SER A 1 294 ? -7.810 -8.815 -13.273 1.00 91.81 294 SER A O 1
ATOM 2265 N N . ALA A 1 295 ? -6.960 -6.990 -12.296 1.00 93.88 295 ALA A N 1
ATOM 2266 C CA . ALA A 1 295 ? -7.668 -7.210 -11.037 1.00 93.88 295 ALA A CA 1
ATOM 2267 C C . ALA A 1 295 ? -9.195 -7.044 -11.216 1.00 93.88 295 ALA A C 1
ATOM 2269 O O . ALA A 1 295 ? -9.624 -6.058 -11.823 1.00 93.88 295 ALA A O 1
ATOM 2270 N N . PRO A 1 296 ? -10.037 -7.932 -10.647 1.00 94.69 296 PRO A N 1
ATOM 2271 C CA . PRO A 1 296 ? -11.490 -7.763 -10.610 1.00 94.69 296 PRO A CA 1
ATOM 2272 C C . PRO A 1 296 ? -11.872 -6.714 -9.552 1.00 94.69 296 PRO A C 1
ATOM 2274 O O . PRO A 1 296 ? -12.418 -7.005 -8.487 1.00 94.69 296 PRO A O 1
ATOM 2277 N N . TYR A 1 297 ? -11.518 -5.463 -9.839 1.00 94.00 297 TYR A N 1
ATOM 2278 C CA . TYR A 1 297 ? -11.746 -4.306 -8.988 1.00 94.00 297 TYR A CA 1
ATOM 2279 C C . TYR A 1 297 ? -12.117 -3.090 -9.844 1.00 94.00 297 TYR A C 1
ATOM 2281 O O . TYR A 1 297 ? -11.401 -2.709 -10.770 1.00 94.00 297 TYR A O 1
ATOM 2289 N N . ALA A 1 298 ? -13.262 -2.474 -9.550 1.00 89.94 298 ALA A N 1
ATOM 2290 C CA . ALA A 1 298 ? -13.809 -1.395 -10.363 1.00 89.94 298 ALA A CA 1
ATOM 2291 C C . ALA A 1 298 ? -13.205 -0.035 -9.976 1.00 89.94 298 ALA A C 1
ATOM 2293 O O . ALA A 1 298 ? -13.736 0.657 -9.105 1.00 89.94 298 ALA A O 1
ATOM 2294 N N . ILE A 1 299 ? -12.133 0.381 -10.662 1.00 84.25 299 ILE A N 1
ATOM 2295 C CA . ILE A 1 299 ? -11.586 1.746 -10.556 1.00 84.25 299 ILE A CA 1
ATOM 2296 C C . ILE A 1 299 ? -12.691 2.744 -10.939 1.00 84.25 299 ILE A C 1
ATOM 2298 O O . ILE A 1 299 ? -13.035 2.886 -12.115 1.00 84.25 299 ILE A O 1
ATOM 2302 N N . THR A 1 300 ? -13.272 3.401 -9.932 1.00 69.50 300 THR A N 1
ATOM 2303 C CA . THR A 1 300 ? -14.480 4.223 -10.077 1.00 69.50 300 THR A CA 1
ATOM 2304 C C . THR A 1 300 ? -14.239 5.646 -9.553 1.00 69.50 300 THR A C 1
ATOM 2306 O O . THR A 1 300 ? -13.853 5.794 -8.393 1.00 69.50 300 THR A O 1
ATOM 2309 N N . PRO A 1 301 ? -14.482 6.700 -10.362 1.00 64.25 301 PRO A N 1
ATOM 2310 C CA . PRO A 1 301 ? -14.715 6.645 -11.813 1.00 64.25 301 PRO A CA 1
ATOM 2311 C C . PRO A 1 301 ? -13.483 6.080 -12.556 1.00 64.25 301 PRO A C 1
ATOM 2313 O O . PRO A 1 301 ? -12.435 5.917 -11.936 1.00 64.25 301 PRO A O 1
ATOM 2316 N N . PRO A 1 302 ? -13.554 5.803 -13.871 1.00 66.00 302 PRO A N 1
ATOM 2317 C CA . PRO A 1 302 ? -12.378 5.418 -14.652 1.00 66.00 302 PRO A CA 1
ATOM 2318 C C . PRO A 1 302 ? -11.342 6.554 -14.654 1.00 66.00 302 PRO A C 1
ATOM 2320 O O . PRO A 1 302 ? -11.482 7.543 -15.375 1.00 66.00 302 PRO A O 1
ATOM 2323 N N . LEU A 1 303 ? -10.327 6.450 -13.793 1.00 64.94 303 LEU A N 1
ATOM 2324 C CA . LEU A 1 303 ? -9.340 7.507 -13.582 1.00 64.94 303 LEU A CA 1
ATOM 2325 C C . LEU A 1 303 ? -8.171 7.363 -14.562 1.00 64.94 303 LEU A C 1
ATOM 2327 O O . LEU A 1 303 ? -7.443 6.372 -14.543 1.00 64.94 303 LEU A O 1
ATOM 2331 N N . ALA A 1 304 ? -7.948 8.402 -15.368 1.00 85.38 304 ALA A N 1
ATOM 2332 C CA . ALA A 1 304 ? -6.709 8.564 -16.123 1.00 85.38 304 ALA A CA 1
ATOM 2333 C C . ALA A 1 304 ? -5.496 8.655 -15.166 1.00 85.38 304 ALA A C 1
ATOM 2335 O O . ALA A 1 304 ? -5.665 9.090 -14.018 1.00 85.38 304 ALA A O 1
ATOM 2336 N N . PRO A 1 305 ? -4.268 8.323 -15.614 1.00 91.94 305 PRO A N 1
ATOM 2337 C CA . PRO A 1 305 ? -3.096 8.261 -14.740 1.00 91.94 305 PRO A CA 1
ATOM 2338 C C . PRO A 1 305 ? -2.847 9.526 -13.913 1.00 91.94 305 PRO A C 1
ATOM 2340 O O . PRO A 1 305 ? -2.554 9.436 -12.722 1.00 91.94 305 PRO A O 1
ATOM 2343 N N . GLY A 1 306 ? -3.039 10.710 -14.506 1.00 93.81 306 GLY A N 1
ATOM 2344 C CA . GLY A 1 306 ? -2.915 11.990 -13.805 1.00 93.81 306 GLY A CA 1
ATOM 2345 C C . GLY A 1 306 ? -3.892 12.161 -12.639 1.00 93.81 306 GLY A C 1
ATOM 2346 O O . GLY A 1 306 ? -3.517 12.693 -11.598 1.00 93.81 306 GLY A O 1
ATOM 2347 N N . SER A 1 307 ? -5.123 11.660 -12.764 1.00 92.38 307 SER A N 1
ATOM 2348 C CA . SER A 1 307 ? -6.136 11.735 -11.704 1.00 92.38 307 SER A CA 1
ATOM 2349 C C . SER A 1 307 ? -5.926 10.669 -10.622 1.00 92.38 307 SER A C 1
ATOM 2351 O O . SER A 1 307 ? -6.127 10.959 -9.442 1.00 92.38 307 SER A O 1
ATOM 2353 N N . LEU A 1 308 ? -5.446 9.472 -10.992 1.00 94.56 308 LEU A N 1
ATOM 2354 C CA . LEU A 1 308 ? -4.937 8.490 -10.023 1.00 94.56 308 LEU A CA 1
ATOM 2355 C C . LEU A 1 308 ? -3.790 9.089 -9.198 1.00 94.56 308 LEU A C 1
ATOM 2357 O O . LEU A 1 308 ? -3.794 8.975 -7.973 1.00 94.56 308 LEU A O 1
ATOM 2361 N N . PHE A 1 309 ? -2.844 9.766 -9.856 1.00 96.94 309 PHE A N 1
ATOM 2362 C CA . PHE A 1 309 ? -1.709 10.422 -9.208 1.00 96.94 309 PHE A CA 1
ATOM 2363 C C . PHE A 1 309 ? -2.166 11.543 -8.268 1.00 96.94 309 PHE A C 1
ATOM 2365 O O . PHE A 1 309 ? -1.817 11.524 -7.093 1.00 96.94 309 PHE A O 1
ATOM 2372 N N . GLN A 1 310 ? -3.009 12.473 -8.732 1.00 95.75 310 GLN A N 1
ATOM 2373 C CA . GLN A 1 310 ? -3.557 13.553 -7.899 1.00 95.75 310 GLN A CA 1
ATOM 2374 C C . GLN A 1 310 ? -4.241 13.022 -6.629 1.00 95.75 310 GLN A C 1
ATOM 2376 O O . GLN A 1 310 ? -3.972 13.522 -5.533 1.00 95.75 310 GLN A O 1
ATOM 2381 N N . ARG A 1 311 ? -5.085 11.985 -6.752 1.00 94.62 311 ARG A N 1
ATOM 2382 C CA . ARG A 1 311 ? -5.743 11.344 -5.602 1.00 94.62 311 ARG A CA 1
ATOM 2383 C C . ARG A 1 311 ? -4.728 10.696 -4.664 1.00 94.62 311 ARG A C 1
ATOM 2385 O O . ARG A 1 311 ? -4.749 10.964 -3.466 1.00 94.62 311 ARG A O 1
ATOM 2392 N N . TYR A 1 312 ? -3.806 9.902 -5.206 1.00 97.75 312 TYR A N 1
ATOM 2393 C CA . TYR A 1 312 ? -2.755 9.247 -4.430 1.00 97.75 312 TYR A CA 1
ATOM 2394 C C . TYR A 1 312 ? -1.917 10.258 -3.636 1.00 97.75 312 TYR A C 1
ATOM 2396 O O . TYR A 1 312 ? -1.791 10.123 -2.420 1.00 97.75 312 TYR A O 1
ATOM 2404 N N . MET A 1 313 ? -1.432 11.320 -4.286 1.00 98.19 313 MET A N 1
ATOM 2405 C CA . MET A 1 313 ? -0.628 12.386 -3.670 1.00 98.19 313 MET A CA 1
ATOM 2406 C C . MET A 1 313 ? -1.391 13.250 -2.644 1.00 98.19 313 MET A C 1
ATOM 2408 O O . MET A 1 313 ? -0.768 14.013 -1.899 1.00 98.19 313 MET A O 1
ATOM 2412 N N . SER A 1 314 ? -2.723 13.129 -2.586 1.00 97.12 314 SER A N 1
ATOM 2413 C CA . SER A 1 314 ? -3.588 13.806 -1.606 1.00 97.12 314 SER A CA 1
ATOM 2414 C C . SER A 1 314 ? -3.779 13.016 -0.300 1.00 97.12 314 SER A C 1
ATOM 2416 O O . SER A 1 314 ? -4.130 13.613 0.717 1.00 97.12 314 SER A O 1
ATOM 2418 N N . ARG A 1 315 ? -3.554 11.695 -0.300 1.00 97.88 315 ARG A N 1
ATOM 2419 C CA . ARG A 1 315 ? -3.729 10.805 0.870 1.00 97.88 315 ARG A CA 1
ATOM 2420 C C . ARG A 1 315 ? -2.514 10.876 1.819 1.00 97.88 315 ARG A C 1
ATOM 2422 O O . ARG A 1 315 ? -1.407 11.136 1.357 1.00 97.88 315 ARG A O 1
ATOM 2429 N N . ASP A 1 316 ? -2.689 10.621 3.124 1.00 98.50 316 ASP A N 1
ATOM 2430 C CA . ASP A 1 316 ? -1.570 10.526 4.095 1.00 98.50 316 ASP A CA 1
ATOM 2431 C C . ASP A 1 316 ? -0.849 9.178 3.925 1.00 98.50 316 ASP A C 1
ATOM 2433 O O . ASP A 1 316 ? -1.205 8.176 4.551 1.00 98.50 316 ASP A O 1
ATOM 2437 N N . VAL A 1 317 ? 0.131 9.141 3.018 1.00 98.88 317 VAL A N 1
ATOM 2438 C CA . VAL A 1 317 ? 0.914 7.938 2.694 1.00 98.88 317 VAL A CA 1
ATOM 2439 C C . VAL A 1 317 ? 2.318 8.051 3.282 1.00 98.88 317 VAL A C 1
ATOM 2441 O O . VAL A 1 317 ? 3.018 9.047 3.098 1.00 98.88 317 VAL A O 1
ATOM 2444 N N . ARG A 1 318 ? 2.731 7.020 4.013 1.00 98.69 318 ARG A N 1
ATOM 2445 C CA . ARG A 1 318 ? 3.906 7.023 4.884 1.00 98.69 318 ARG A CA 1
ATOM 2446 C C . ARG A 1 318 ? 4.795 5.833 4.558 1.00 98.69 318 ARG A C 1
ATOM 2448 O O . ARG A 1 318 ? 4.458 4.699 4.886 1.00 98.69 318 ARG A O 1
ATOM 2455 N N . TYR A 1 319 ? 5.921 6.093 3.907 1.00 98.81 319 TYR A N 1
ATOM 2456 C CA . TYR A 1 319 ? 6.913 5.075 3.577 1.00 98.81 319 TYR A CA 1
ATOM 2457 C C . TYR A 1 319 ? 7.879 4.855 4.737 1.00 98.81 319 TYR A C 1
ATOM 2459 O O . TYR A 1 319 ? 8.495 5.801 5.228 1.00 98.81 319 TYR A O 1
ATOM 2467 N N . LEU A 1 320 ? 8.046 3.596 5.127 1.00 98.81 320 LEU A N 1
ATOM 2468 C CA . LEU A 1 320 ? 9.117 3.127 5.999 1.00 98.81 320 LEU A CA 1
ATOM 2469 C C . LEU A 1 320 ? 10.044 2.261 5.147 1.00 98.81 320 LEU A C 1
ATOM 2471 O O . LEU A 1 320 ? 9.576 1.345 4.470 1.00 98.81 320 LEU A O 1
ATOM 2475 N N . ILE A 1 321 ? 11.338 2.572 5.132 1.00 98.31 321 ILE A N 1
ATOM 2476 C CA . ILE A 1 321 ? 12.302 1.845 4.300 1.00 98.31 321 ILE A CA 1
ATOM 2477 C C . ILE A 1 321 ? 13.502 1.437 5.151 1.00 98.31 321 ILE A C 1
ATOM 2479 O O . ILE A 1 321 ? 14.236 2.303 5.640 1.00 98.31 321 ILE A O 1
ATOM 2483 N N . GLY A 1 322 ? 13.715 0.130 5.305 1.00 98.12 322 GLY A N 1
ATOM 2484 C CA . GLY A 1 322 ? 14.885 -0.436 5.970 1.00 98.12 322 GLY A CA 1
ATOM 2485 C C . GLY A 1 322 ? 16.166 -0.090 5.212 1.00 98.12 322 GLY A C 1
ATOM 2486 O O . GLY A 1 322 ? 16.315 -0.402 4.025 1.00 98.12 322 GLY A O 1
ATOM 2487 N N . SER A 1 323 ? 17.129 0.562 5.874 1.00 96.19 323 SER A N 1
ATOM 2488 C CA . SER A 1 323 ? 18.368 1.003 5.208 1.00 96.19 323 SER A CA 1
ATOM 2489 C C . SER A 1 323 ? 19.195 -0.156 4.640 1.00 96.19 323 SER A C 1
ATOM 2491 O O . SER A 1 323 ? 20.012 0.061 3.736 1.00 96.19 323 SER A O 1
ATOM 2493 N N . ASN A 1 324 ? 18.971 -1.363 5.169 1.00 96.94 324 ASN A N 1
ATOM 2494 C CA . ASN A 1 324 ? 19.696 -2.591 4.873 1.00 96.94 324 ASN A CA 1
ATOM 2495 C C . ASN A 1 324 ? 18.841 -3.633 4.119 1.00 96.94 324 ASN A C 1
ATOM 2497 O O . ASN A 1 324 ? 19.293 -4.765 3.952 1.00 96.94 324 ASN A O 1
ATOM 2501 N N . ASP A 1 325 ? 17.659 -3.279 3.589 1.00 96.06 325 ASP A N 1
ATOM 2502 C CA . ASP A 1 325 ? 16.912 -4.122 2.630 1.00 96.06 325 ASP A CA 1
ATOM 2503 C C . ASP A 1 325 ? 17.535 -4.054 1.216 1.00 96.06 325 ASP A C 1
ATOM 2505 O O . ASP A 1 325 ? 16.955 -3.610 0.218 1.00 96.06 325 ASP A O 1
ATOM 2509 N N . THR A 1 326 ? 18.810 -4.438 1.170 1.00 94.06 326 THR A N 1
ATOM 2510 C CA . THR A 1 326 ? 19.723 -4.345 0.024 1.00 94.06 326 THR A CA 1
ATOM 2511 C C . THR A 1 326 ? 19.949 -5.683 -0.670 1.00 94.06 326 THR A C 1
ATOM 2513 O O . THR A 1 326 ? 20.725 -5.760 -1.624 1.00 94.06 326 THR A O 1
ATOM 2516 N N . ARG A 1 327 ? 19.283 -6.747 -0.205 1.00 91.25 327 ARG A N 1
ATOM 2517 C CA . ARG A 1 327 ? 19.411 -8.091 -0.770 1.00 91.25 327 ARG A CA 1
ATOM 2518 C C . ARG A 1 327 ? 19.014 -8.102 -2.236 1.00 91.25 327 ARG A C 1
ATOM 2520 O O . ARG A 1 327 ? 17.934 -7.648 -2.606 1.00 91.25 327 ARG A O 1
ATOM 2527 N N . THR A 1 328 ? 19.888 -8.662 -3.062 1.00 89.44 328 THR A N 1
ATOM 2528 C CA . THR A 1 328 ? 19.694 -8.740 -4.512 1.00 89.44 328 THR A CA 1
ATOM 2529 C C . THR A 1 328 ? 19.017 -10.036 -4.956 1.00 89.44 328 THR A C 1
ATOM 2531 O O . THR A 1 328 ? 18.672 -10.168 -6.121 1.00 89.44 328 THR A O 1
ATOM 2534 N N . ASP A 1 329 ? 18.826 -10.986 -4.038 1.00 84.56 329 ASP A N 1
ATOM 2535 C CA . ASP A 1 329 ? 18.257 -12.317 -4.273 1.00 84.56 329 ASP A CA 1
ATOM 2536 C C . ASP A 1 329 ? 16.791 -12.452 -3.809 1.00 84.56 329 ASP A C 1
ATOM 2538 O O . ASP A 1 329 ? 16.250 -13.559 -3.802 1.00 84.56 329 ASP A O 1
ATOM 2542 N N . LYS A 1 330 ? 16.151 -11.353 -3.373 1.00 86.75 330 LYS A N 1
ATOM 2543 C CA . LYS A 1 330 ? 14.912 -11.385 -2.572 1.00 86.75 330 LYS A CA 1
ATOM 2544 C C . LYS A 1 330 ? 13.839 -10.388 -2.974 1.00 86.75 330 LYS A C 1
ATOM 2546 O O . LYS A 1 330 ? 14.121 -9.321 -3.504 1.00 86.75 330 LYS A O 1
ATOM 2551 N N . GLY A 1 331 ? 12.588 -10.732 -2.682 1.00 87.69 331 GLY A N 1
ATOM 2552 C CA . GLY A 1 331 ? 11.436 -10.014 -3.214 1.00 87.69 331 GLY A CA 1
ATOM 2553 C C . GLY A 1 331 ? 11.137 -10.431 -4.654 1.00 87.69 331 GLY A C 1
ATOM 2554 O O . GLY A 1 331 ? 11.562 -11.490 -5.106 1.00 87.69 331 GLY A O 1
ATOM 2555 N N . ASP A 1 332 ? 10.410 -9.596 -5.385 1.00 90.44 332 ASP A N 1
ATOM 2556 C CA . ASP A 1 332 ? 10.229 -9.779 -6.822 1.00 90.44 332 ASP A CA 1
ATOM 2557 C C . ASP A 1 332 ? 11.566 -9.582 -7.557 1.00 90.44 332 ASP A C 1
ATOM 2559 O O . ASP A 1 332 ? 12.164 -8.509 -7.476 1.00 90.44 332 ASP A O 1
ATOM 2563 N N . GLN A 1 333 ? 12.035 -10.609 -8.262 1.00 90.31 333 GLN A N 1
ATOM 2564 C CA . GLN A 1 333 ? 13.248 -10.577 -9.089 1.00 90.31 333 GLN A CA 1
ATOM 2565 C C . GLN A 1 333 ? 12.943 -10.83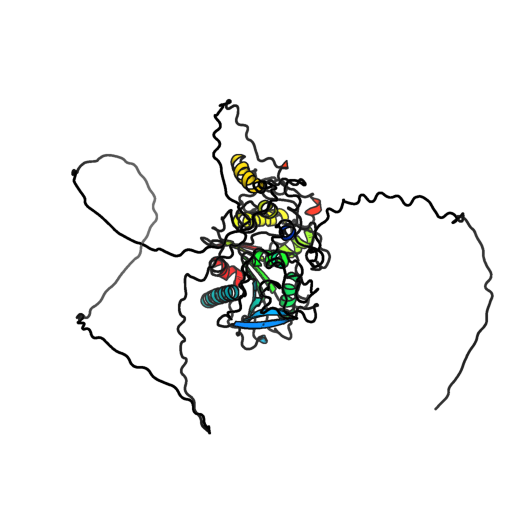1 -10.576 1.00 90.31 333 GLN A C 1
ATOM 2567 O O . GLN A 1 333 ? 13.834 -11.197 -11.338 1.00 90.31 333 GLN A O 1
ATOM 2572 N N . LEU A 1 334 ? 11.688 -10.635 -11.001 1.00 90.12 334 LEU A N 1
ATOM 2573 C CA . LEU A 1 334 ? 11.342 -10.515 -12.414 1.00 90.12 334 LEU A CA 1
ATOM 2574 C C . LEU A 1 334 ? 11.774 -9.145 -12.953 1.00 90.12 334 LEU A C 1
ATOM 2576 O O . LEU A 1 334 ? 11.872 -8.159 -12.215 1.00 90.12 334 LEU A O 1
ATOM 2580 N N . CYS A 1 335 ? 11.952 -9.062 -14.270 1.00 93.38 335 CYS A N 1
ATOM 2581 C CA . CYS A 1 335 ? 12.420 -7.853 -14.946 1.00 93.38 335 CYS A CA 1
ATOM 2582 C C . CYS A 1 335 ? 11.525 -6.617 -14.698 1.00 93.38 335 CYS A C 1
ATOM 2584 O O . CYS A 1 335 ? 12.035 -5.500 -14.644 1.00 93.38 335 CYS A O 1
ATOM 2586 N N . GLY A 1 336 ? 10.213 -6.792 -14.476 1.00 92.50 336 GLY A N 1
ATOM 2587 C CA . GLY A 1 336 ? 9.300 -5.701 -14.102 1.00 92.50 336 GLY A CA 1
ATOM 2588 C C . GLY A 1 336 ? 9.568 -5.153 -12.694 1.00 92.50 336 GLY A C 1
ATOM 2589 O O . GLY A 1 336 ? 9.501 -3.944 -12.468 1.00 92.50 336 GLY A O 1
ATOM 2590 N N . GLY A 1 337 ? 9.970 -6.023 -11.761 1.00 92.69 337 GLY A N 1
ATOM 2591 C CA . GLY A 1 337 ? 10.457 -5.632 -10.439 1.00 92.69 337 GLY A CA 1
ATOM 2592 C C . GLY A 1 337 ? 11.807 -4.915 -10.518 1.00 92.69 337 GLY A C 1
ATOM 2593 O O . GLY A 1 337 ? 12.000 -3.898 -9.851 1.00 92.69 337 GLY A O 1
ATOM 2594 N N . HIS A 1 338 ? 12.719 -5.382 -11.379 1.00 94.19 338 HIS A N 1
ATOM 2595 C CA . HIS A 1 338 ? 14.000 -4.708 -11.630 1.00 94.19 338 HIS A CA 1
ATOM 2596 C C . HIS A 1 338 ? 13.841 -3.345 -12.300 1.00 94.19 338 HIS A C 1
ATOM 2598 O O . HIS A 1 338 ? 14.541 -2.406 -11.926 1.00 94.19 338 HIS A O 1
ATOM 2604 N N . ALA A 1 339 ? 12.898 -3.197 -13.232 1.00 95.50 339 ALA A N 1
ATOM 2605 C CA . ALA A 1 339 ? 12.619 -1.932 -13.908 1.00 95.50 339 ALA A CA 1
ATOM 2606 C C . ALA A 1 339 ? 12.312 -0.792 -12.919 1.00 95.50 339 ALA A C 1
ATOM 2608 O O . ALA A 1 339 ? 12.589 0.363 -13.219 1.00 95.50 339 ALA A O 1
ATOM 2609 N N . ALA A 1 340 ? 11.797 -1.096 -11.723 1.00 93.19 340 ALA A N 1
ATOM 2610 C CA . ALA A 1 340 ? 11.500 -0.113 -10.682 1.00 93.19 340 ALA A CA 1
ATOM 2611 C C . ALA A 1 340 ? 12.730 0.423 -9.914 1.00 93.19 340 ALA A C 1
ATOM 2613 O O . ALA A 1 340 ? 12.553 1.307 -9.076 1.00 93.19 340 ALA A O 1
ATOM 2614 N N . GLY A 1 341 ? 13.952 -0.086 -10.143 1.00 91.81 341 GLY A N 1
ATOM 2615 C CA . GLY A 1 341 ? 15.160 0.392 -9.443 1.00 91.81 341 GLY A CA 1
ATOM 2616 C C . GLY A 1 341 ? 16.265 -0.633 -9.165 1.00 91.81 341 GLY A C 1
ATOM 2617 O O . GLY A 1 341 ? 17.025 -0.442 -8.221 1.00 91.81 341 GLY A O 1
ATOM 2618 N N . GLY A 1 342 ? 16.362 -1.711 -9.944 1.00 91.56 342 GLY A N 1
ATOM 2619 C CA . GLY A 1 342 ? 17.352 -2.777 -9.778 1.00 91.56 342 GLY A CA 1
ATOM 2620 C C . GLY A 1 342 ? 16.911 -3.899 -8.830 1.00 91.56 342 GLY A C 1
ATOM 2621 O O . GLY A 1 342 ? 15.731 -4.086 -8.532 1.00 91.56 342 GLY A O 1
ATOM 2622 N N . THR A 1 343 ? 17.868 -4.698 -8.365 1.00 90.50 343 THR A N 1
ATOM 2623 C CA . THR A 1 343 ? 17.612 -5.920 -7.583 1.00 90.50 343 THR A CA 1
ATOM 2624 C C . THR A 1 343 ? 17.206 -5.668 -6.128 1.00 90.50 343 THR A C 1
ATOM 2626 O O . THR A 1 343 ? 16.465 -6.474 -5.581 1.00 90.50 343 THR A O 1
ATOM 2629 N N . ALA A 1 344 ? 17.637 -4.571 -5.497 1.00 92.69 344 ALA A N 1
ATOM 2630 C CA . ALA A 1 344 ? 17.357 -4.285 -4.084 1.00 92.69 344 ALA A CA 1
ATOM 2631 C C . ALA A 1 344 ? 15.996 -3.591 -3.872 1.00 92.69 344 ALA A C 1
ATOM 2633 O O . ALA A 1 344 ? 15.704 -2.584 -4.520 1.00 92.69 344 ALA A O 1
ATOM 2634 N N . ARG A 1 345 ? 15.181 -4.069 -2.916 1.00 94.75 345 ARG A N 1
ATOM 2635 C CA . ARG A 1 345 ? 13.854 -3.485 -2.612 1.00 94.75 345 ARG A CA 1
ATOM 2636 C C . ARG A 1 345 ? 13.945 -2.033 -2.125 1.00 94.75 345 ARG A C 1
ATOM 2638 O O . ARG A 1 345 ? 13.163 -1.183 -2.563 1.00 94.75 345 ARG A O 1
ATOM 2645 N N . ARG A 1 346 ? 14.935 -1.737 -1.272 1.00 96.31 346 ARG A N 1
ATOM 2646 C CA . ARG A 1 346 ? 15.238 -0.387 -0.774 1.00 96.31 346 ARG A CA 1
ATOM 2647 C C . ARG A 1 346 ? 15.421 0.616 -1.913 1.00 96.31 346 ARG A C 1
ATOM 2649 O O . ARG A 1 346 ? 14.806 1.679 -1.909 1.00 96.31 346 ARG A O 1
ATOM 2656 N N . ASP A 1 347 ? 16.229 0.259 -2.909 1.00 95.62 347 ASP A N 1
ATOM 2657 C CA . ASP A 1 347 ? 16.607 1.175 -3.988 1.00 95.62 347 ASP A CA 1
ATOM 2658 C C . ASP A 1 347 ? 15.442 1.421 -4.958 1.00 95.62 347 ASP A C 1
ATOM 2660 O O . ASP A 1 347 ? 15.273 2.541 -5.438 1.00 95.62 347 ASP A O 1
ATOM 2664 N N . ARG A 1 348 ? 14.549 0.438 -5.152 1.00 96.62 348 ARG A N 1
ATOM 2665 C CA . ARG A 1 348 ? 13.254 0.652 -5.830 1.00 96.62 348 ARG A CA 1
ATOM 2666 C C . ARG A 1 348 ? 12.381 1.657 -5.082 1.00 96.62 348 ARG A C 1
ATOM 2668 O O . ARG A 1 348 ? 11.810 2.552 -5.700 1.00 96.62 348 ARG A O 1
ATOM 2675 N N . SER A 1 349 ? 12.282 1.519 -3.760 1.00 97.19 349 SER A N 1
ATOM 2676 C CA . SER A 1 349 ? 11.454 2.390 -2.911 1.00 97.19 349 SER A CA 1
ATOM 2677 C C . SER A 1 349 ? 11.976 3.831 -2.900 1.00 97.19 349 SER A C 1
ATOM 2679 O O . SER A 1 349 ? 11.203 4.775 -3.062 1.00 97.19 349 SER A O 1
ATOM 2681 N N . TYR A 1 350 ? 13.297 4.004 -2.823 1.00 97.38 350 TYR A N 1
ATOM 2682 C CA . TYR A 1 350 ? 13.969 5.290 -3.008 1.00 97.38 350 TYR A CA 1
ATOM 2683 C C . TYR A 1 350 ? 13.715 5.880 -4.404 1.00 97.38 350 TYR A C 1
ATOM 2685 O O . TYR A 1 350 ? 13.247 7.010 -4.530 1.00 97.38 350 TYR A O 1
ATOM 2693 N N . ASN A 1 351 ? 13.942 5.115 -5.472 1.00 97.50 351 ASN A N 1
ATOM 2694 C CA . ASN A 1 351 ? 13.771 5.620 -6.835 1.00 97.50 351 ASN A CA 1
ATOM 2695 C C . ASN A 1 351 ? 12.311 5.978 -7.162 1.00 97.50 351 ASN A C 1
ATOM 2697 O O . ASN A 1 351 ? 12.070 6.941 -7.894 1.00 97.50 351 ASN A O 1
ATOM 2701 N N . TYR A 1 352 ? 11.336 5.268 -6.589 1.00 98.50 352 TYR A N 1
ATOM 2702 C CA . TYR A 1 352 ? 9.918 5.629 -6.662 1.00 98.50 352 TYR A CA 1
ATOM 2703 C C . TYR A 1 352 ? 9.621 6.950 -5.924 1.00 98.50 352 TYR A C 1
ATOM 2705 O O . TYR A 1 352 ? 8.841 7.768 -6.406 1.00 98.50 352 TYR A O 1
ATOM 2713 N N . TRP A 1 353 ? 10.291 7.229 -4.802 1.00 98.25 353 TRP A N 1
ATOM 2714 C CA . TRP A 1 353 ? 10.133 8.490 -4.068 1.00 98.25 353 TRP A CA 1
ATOM 2715 C C . TRP A 1 353 ? 10.636 9.720 -4.842 1.00 98.25 353 TRP A C 1
ATOM 2717 O O . TRP A 1 353 ? 9.957 10.754 -4.866 1.00 98.25 353 TRP A O 1
ATOM 2727 N N . SER A 1 354 ? 11.780 9.611 -5.531 1.00 97.69 354 SER A N 1
ATOM 2728 C CA . SER A 1 354 ? 12.251 10.657 -6.459 1.00 97.69 354 SER A CA 1
ATOM 2729 C C . SER A 1 354 ? 11.282 10.840 -7.633 1.00 97.69 354 SER A C 1
ATOM 2731 O O . SER A 1 354 ? 11.009 11.967 -8.035 1.00 97.69 354 SER A O 1
ATOM 2733 N N . TYR A 1 355 ? 10.697 9.753 -8.140 1.00 98.25 355 TYR A N 1
ATOM 2734 C CA . TYR A 1 355 ? 9.679 9.780 -9.194 1.00 98.25 355 TYR A CA 1
ATOM 2735 C C . TYR A 1 355 ? 8.400 10.527 -8.784 1.00 98.25 355 TYR A C 1
ATOM 2737 O O . TYR A 1 355 ? 7.915 11.359 -9.554 1.00 98.25 355 TYR A O 1
ATOM 2745 N N . LEU A 1 356 ? 7.906 10.335 -7.553 1.00 98.50 356 LEU A N 1
ATOM 2746 C CA . LEU A 1 356 ? 6.786 11.132 -7.030 1.00 98.50 356 LEU A CA 1
ATOM 2747 C C . LEU A 1 356 ? 7.129 12.628 -6.962 1.00 98.50 356 LEU A C 1
ATOM 2749 O O . LEU A 1 356 ? 6.296 13.460 -7.325 1.00 98.50 356 LEU A O 1
ATOM 2753 N N . HIS A 1 357 ? 8.348 12.983 -6.533 1.00 98.12 357 HIS A N 1
ATOM 2754 C CA . HIS A 1 357 ? 8.806 14.379 -6.508 1.00 98.12 357 HIS A CA 1
ATOM 2755 C C . HIS A 1 357 ? 8.832 14.987 -7.912 1.00 98.12 357 HIS A C 1
ATOM 2757 O O . HIS A 1 357 ? 8.296 16.077 -8.119 1.00 98.12 357 HIS A O 1
ATOM 2763 N N . LEU A 1 358 ? 9.410 14.267 -8.875 1.00 97.44 358 LEU A N 1
ATOM 2764 C CA . LEU A 1 358 ? 9.549 14.712 -10.258 1.00 97.44 358 LEU A CA 1
ATOM 2765 C C . LEU A 1 358 ? 8.189 14.924 -10.933 1.00 97.44 358 LEU A C 1
ATOM 2767 O O . LEU A 1 358 ? 7.934 16.008 -11.457 1.00 97.44 358 LEU A O 1
ATOM 2771 N N . LEU A 1 359 ? 7.280 13.947 -10.852 1.00 97.81 359 LEU A N 1
ATOM 2772 C CA . LEU A 1 359 ? 5.942 14.071 -11.438 1.00 97.81 359 LEU A CA 1
ATOM 2773 C C . LEU A 1 359 ? 5.121 15.201 -10.803 1.00 97.81 359 LEU A C 1
ATOM 2775 O O . LEU A 1 359 ? 4.492 15.975 -11.526 1.00 97.81 359 LEU A O 1
ATOM 2779 N N . ALA A 1 360 ? 5.160 15.350 -9.474 1.00 97.56 360 ALA A N 1
ATOM 2780 C CA . ALA A 1 360 ? 4.440 16.410 -8.762 1.00 97.56 360 ALA A CA 1
ATOM 2781 C C . ALA A 1 360 ? 5.094 17.805 -8.884 1.00 97.56 360 ALA A C 1
ATOM 2783 O O . ALA A 1 360 ? 4.493 18.801 -8.452 1.00 97.56 360 ALA A O 1
ATOM 2784 N N . GLY A 1 361 ? 6.300 17.895 -9.460 1.00 96.06 361 GLY A N 1
ATOM 2785 C CA . GLY A 1 361 ? 7.089 19.124 -9.569 1.00 96.06 361 GLY A CA 1
ATOM 2786 C C . GLY A 1 361 ? 7.560 19.661 -8.214 1.00 96.06 361 GLY A C 1
ATOM 2787 O O . GLY A 1 361 ? 7.444 20.860 -7.960 1.00 96.06 361 GLY A O 1
ATOM 2788 N N . LYS A 1 362 ? 8.009 18.785 -7.304 1.00 95.56 362 LYS A N 1
ATOM 2789 C CA . LYS A 1 362 ? 8.500 19.161 -5.966 1.00 95.56 362 LYS A CA 1
ATOM 2790 C C . LYS A 1 362 ? 10.022 19.222 -5.924 1.00 95.56 362 LYS A C 1
ATOM 2792 O O . LYS A 1 362 ? 10.707 18.331 -6.415 1.00 95.56 362 LYS A O 1
ATOM 2797 N N . THR A 1 363 ? 10.533 20.270 -5.285 1.00 91.19 363 THR A N 1
ATOM 2798 C CA . THR A 1 363 ? 11.966 20.544 -5.132 1.00 91.19 363 THR A CA 1
ATOM 2799 C C . THR A 1 363 ? 12.322 20.777 -3.659 1.00 91.19 363 THR A C 1
ATOM 2801 O O . THR A 1 363 ? 11.559 21.472 -2.984 1.00 91.19 363 THR A O 1
ATOM 2804 N N . PRO A 1 364 ? 13.488 20.313 -3.170 1.00 92.00 364 PRO A N 1
ATOM 2805 C CA . PRO A 1 364 ? 14.488 19.526 -3.894 1.00 92.00 364 PRO A CA 1
ATOM 2806 C C . PRO A 1 364 ? 13.984 18.114 -4.222 1.00 92.00 364 PRO A C 1
ATOM 2808 O O . PRO A 1 364 ? 13.215 17.532 -3.463 1.00 92.00 364 PRO A O 1
ATOM 2811 N N . VAL A 1 365 ? 14.426 17.569 -5.355 1.00 93.56 365 VAL A N 1
ATOM 2812 C CA . VAL A 1 365 ? 14.235 16.149 -5.678 1.00 93.56 365 VAL A CA 1
ATOM 2813 C C . VAL A 1 365 ? 15.281 15.354 -4.884 1.00 93.56 365 VAL A C 1
ATOM 2815 O O . VAL A 1 365 ? 16.459 15.714 -4.942 1.00 93.56 365 VAL A O 1
ATOM 2818 N N . PRO A 1 366 ? 14.905 14.306 -4.131 1.00 92.06 366 PRO A N 1
ATOM 2819 C CA . PRO A 1 366 ? 15.865 13.476 -3.407 1.00 92.06 366 PRO A CA 1
ATOM 2820 C C . PRO A 1 366 ? 16.835 12.758 -4.351 1.00 92.06 366 PRO A C 1
ATOM 2822 O O . PRO A 1 366 ? 16.412 12.078 -5.292 1.00 92.06 366 PRO A O 1
ATOM 2825 N N . ASP A 1 367 ? 18.136 12.903 -4.090 1.00 88.56 367 ASP A N 1
ATOM 2826 C CA . ASP A 1 367 ? 19.199 12.327 -4.916 1.00 88.56 367 ASP A CA 1
ATOM 2827 C C . ASP A 1 367 ? 19.469 10.861 -4.546 1.00 88.56 367 ASP A C 1
ATOM 2829 O O . ASP A 1 367 ? 20.382 10.525 -3.793 1.00 88.56 367 ASP A O 1
ATOM 2833 N N . TYR A 1 368 ? 18.612 9.983 -5.060 1.00 91.62 368 TYR A N 1
ATOM 2834 C CA . TYR A 1 368 ? 18.752 8.532 -4.963 1.00 91.62 368 TYR A CA 1
ATOM 2835 C C . TYR A 1 368 ? 19.351 7.933 -6.258 1.00 91.62 368 TYR A C 1
ATOM 2837 O O . TYR A 1 368 ? 19.401 8.627 -7.276 1.00 91.62 368 TYR A O 1
ATOM 2845 N N . PRO A 1 369 ? 19.843 6.674 -6.261 1.00 82.56 369 PRO A N 1
ATOM 2846 C CA . PRO A 1 369 ? 20.727 6.170 -7.325 1.00 82.56 369 PRO A CA 1
ATOM 2847 C C . PRO A 1 369 ? 20.139 6.111 -8.745 1.00 82.56 369 PRO A C 1
ATOM 2849 O O . PRO A 1 369 ? 20.896 6.069 -9.712 1.00 82.56 369 PRO A O 1
ATOM 2852 N N . GLY A 1 370 ? 18.813 6.081 -8.884 1.00 88.06 370 GLY A N 1
ATOM 2853 C CA . GLY A 1 370 ? 18.121 6.030 -10.170 1.00 88.06 370 GLY A CA 1
ATOM 2854 C C . GLY A 1 370 ? 18.184 7.332 -10.972 1.00 88.06 370 GLY A C 1
ATOM 2855 O O . GLY A 1 370 ? 18.390 8.426 -10.436 1.00 88.06 370 GLY A O 1
ATOM 2856 N N . TRP A 1 371 ? 17.952 7.209 -12.279 1.00 93.06 371 TRP A N 1
ATOM 2857 C CA . TRP A 1 371 ? 17.932 8.329 -13.218 1.00 93.06 371 TRP A CA 1
ATOM 2858 C C . TRP A 1 371 ? 16.713 8.251 -14.134 1.00 93.06 371 TRP A C 1
ATOM 2860 O O . TRP A 1 371 ? 16.467 7.223 -14.756 1.00 93.06 371 TRP A O 1
ATOM 2870 N N . TYR A 1 372 ? 15.966 9.351 -14.215 1.00 95.00 372 TYR A N 1
ATOM 2871 C CA . TYR A 1 372 ? 14.778 9.491 -15.054 1.00 95.00 372 TYR A CA 1
ATOM 2872 C C . TYR A 1 372 ? 15.041 10.577 -16.110 1.00 95.00 372 TYR A C 1
ATOM 2874 O O . TYR A 1 372 ? 14.596 11.709 -15.920 1.00 95.00 372 TYR A O 1
ATOM 2882 N N . PRO A 1 373 ? 15.762 10.290 -17.210 1.00 92.88 373 PRO A N 1
ATOM 2883 C CA . PRO A 1 373 ? 16.173 11.315 -18.183 1.00 92.88 373 PRO A CA 1
ATOM 2884 C C . PRO A 1 373 ? 14.996 12.077 -18.810 1.00 92.88 373 PRO A C 1
ATOM 2886 O O . PRO A 1 373 ? 15.126 13.231 -19.207 1.00 92.88 373 PRO A O 1
ATOM 2889 N N . SER A 1 374 ? 13.829 11.436 -18.876 1.00 93.19 374 SER A N 1
ATOM 2890 C CA . SER A 1 374 ? 12.573 11.992 -19.377 1.00 93.19 374 SER A CA 1
ATOM 2891 C C . SER A 1 374 ? 11.862 12.941 -18.402 1.00 93.19 374 SER A C 1
ATOM 2893 O O . SER A 1 374 ? 10.965 13.674 -18.830 1.00 93.19 374 SER A O 1
ATOM 2895 N N . LEU A 1 375 ? 12.224 12.912 -17.113 1.00 94.25 375 LEU A N 1
ATOM 2896 C CA . LEU A 1 375 ? 11.616 13.690 -16.026 1.00 94.25 375 LEU A CA 1
ATOM 2897 C C . LEU A 1 375 ? 12.589 14.717 -15.420 1.00 94.25 375 LEU A C 1
ATOM 2899 O O . LEU A 1 375 ? 12.163 15.801 -15.032 1.00 94.25 375 LEU A O 1
ATOM 2903 N N . ASP A 1 376 ? 13.879 14.381 -15.346 1.00 91.00 376 ASP A N 1
ATOM 2904 C CA . ASP A 1 376 ? 14.940 15.187 -14.741 1.00 91.00 376 ASP A CA 1
ATOM 2905 C C . ASP A 1 376 ? 16.091 15.417 -15.730 1.00 91.00 376 ASP A C 1
ATOM 2907 O O . ASP A 1 376 ? 17.133 14.764 -15.688 1.00 91.00 376 ASP A O 1
ATOM 2911 N N . ALA A 1 377 ? 15.904 16.388 -16.623 1.00 81.31 377 ALA A N 1
ATOM 2912 C CA . ALA A 1 377 ? 16.948 16.840 -17.543 1.00 81.31 377 ALA A CA 1
ATOM 2913 C C . ALA A 1 377 ? 18.063 17.665 -16.854 1.00 81.31 377 ALA A C 1
ATOM 2915 O O . ALA A 1 377 ? 18.990 18.116 -17.527 1.00 81.31 377 ALA A O 1
ATOM 2916 N N . GLY A 1 378 ? 17.967 17.911 -15.539 1.00 80.88 378 GLY A N 1
ATOM 2917 C CA . GLY A 1 378 ? 18.996 18.592 -14.748 1.00 80.88 378 GLY A CA 1
ATOM 2918 C C . GLY A 1 378 ? 19.992 17.625 -14.104 1.00 80.88 378 GLY A C 1
ATOM 2919 O O . GLY A 1 378 ? 21.174 17.953 -13.971 1.00 80.88 378 GLY A O 1
ATOM 2920 N N . LYS A 1 379 ? 19.539 16.424 -13.728 1.00 85.31 379 LYS A N 1
ATOM 2921 C CA . LYS A 1 379 ? 20.390 15.357 -13.196 1.00 85.31 379 LYS A CA 1
ATOM 2922 C C . LYS A 1 379 ? 21.174 14.672 -14.316 1.00 85.31 379 LYS A C 1
ATOM 2924 O O . LYS A 1 379 ? 20.602 14.137 -15.264 1.00 85.31 379 LYS A O 1
ATOM 2929 N N . LYS A 1 380 ? 22.501 14.637 -14.169 1.00 81.75 380 LYS A N 1
ATOM 2930 C CA . LYS A 1 380 ? 23.391 13.840 -15.026 1.00 81.75 380 LYS A CA 1
ATOM 2931 C C . LYS A 1 380 ? 23.158 12.345 -14.822 1.00 81.75 380 LYS A C 1
ATOM 2933 O O . LYS A 1 380 ? 22.844 11.905 -13.715 1.00 81.75 380 LYS A O 1
ATOM 2938 N N . GLY A 1 381 ? 23.349 11.573 -15.886 1.00 78.62 381 GLY A N 1
ATOM 2939 C CA . GLY A 1 381 ? 23.221 10.121 -15.832 1.00 78.62 381 GLY A CA 1
ATOM 2940 C C . GLY A 1 381 ? 24.329 9.441 -15.011 1.00 78.62 381 GLY A C 1
ATOM 2941 O O . GLY A 1 381 ? 25.407 10.016 -14.836 1.00 78.62 381 GLY A O 1
ATOM 2942 N N . PRO A 1 382 ? 24.096 8.212 -14.512 1.00 79.06 382 PRO A N 1
ATOM 2943 C CA . PRO A 1 382 ? 25.135 7.409 -13.867 1.00 79.06 382 PRO A CA 1
ATOM 2944 C C . PRO A 1 382 ? 26.277 7.088 -14.845 1.00 79.06 382 PRO A C 1
ATOM 2946 O O . PRO A 1 382 ? 26.070 7.015 -16.055 1.00 79.06 382 PRO A O 1
ATOM 2949 N N . SER A 1 383 ? 27.490 6.860 -14.334 1.00 66.75 383 SER A N 1
ATOM 2950 C CA . SER A 1 383 ? 28.629 6.505 -15.191 1.00 66.75 383 SER A CA 1
ATOM 2951 C C . SER A 1 383 ? 28.464 5.108 -15.820 1.00 66.75 383 SER A C 1
ATOM 2953 O O . SER A 1 383 ? 27.799 4.245 -15.233 1.00 66.75 383 SER A O 1
ATOM 2955 N N . PRO A 1 384 ? 29.101 4.821 -16.975 1.00 60.28 384 PRO A N 1
ATOM 2956 C CA . PRO A 1 384 ? 28.939 3.549 -17.685 1.00 60.28 384 PRO A CA 1
ATOM 2957 C C . PRO A 1 384 ? 29.242 2.304 -16.850 1.00 60.28 384 PRO A C 1
ATOM 2959 O O . PRO A 1 384 ? 28.652 1.252 -17.083 1.00 60.28 384 PRO A O 1
ATOM 2962 N N . ASP A 1 385 ? 30.136 2.402 -15.867 1.00 55.88 385 ASP A N 1
ATOM 2963 C CA . ASP A 1 385 ? 30.487 1.275 -15.000 1.00 55.88 385 ASP A CA 1
ATOM 2964 C C . ASP A 1 385 ? 29.385 0.953 -13.977 1.00 55.88 385 ASP A C 1
ATOM 2966 O O . ASP A 1 385 ? 29.149 -0.217 -13.684 1.00 55.88 385 ASP A O 1
ATOM 2970 N N . VAL A 1 386 ? 28.627 1.962 -13.528 1.00 61.16 386 VAL A N 1
ATOM 2971 C CA . VAL A 1 386 ? 27.393 1.765 -12.745 1.00 61.16 386 VAL A CA 1
ATOM 2972 C C . VAL A 1 386 ? 26.281 1.197 -13.635 1.00 61.16 386 VAL A C 1
ATOM 2974 O O . VAL A 1 386 ? 25.546 0.308 -13.214 1.00 61.16 386 VAL A O 1
ATOM 2977 N N . ILE A 1 387 ? 26.187 1.641 -14.896 1.00 58.53 387 ILE A N 1
ATOM 2978 C CA . ILE A 1 387 ? 25.207 1.099 -15.854 1.00 58.53 387 ILE A CA 1
ATOM 2979 C C . ILE A 1 387 ? 25.464 -0.388 -16.129 1.00 58.53 387 ILE A C 1
ATOM 2981 O O . ILE A 1 387 ? 24.505 -1.151 -16.185 1.00 58.53 387 ILE A O 1
ATOM 2985 N N . LYS A 1 388 ? 26.725 -0.829 -16.259 1.00 53.38 388 LYS A N 1
ATOM 2986 C CA . LYS A 1 388 ? 27.070 -2.255 -16.449 1.00 53.38 388 LYS A CA 1
ATOM 2987 C C . LYS A 1 388 ? 26.606 -3.124 -15.276 1.00 53.38 388 LYS A C 1
ATOM 2989 O O . LYS A 1 388 ? 26.057 -4.196 -15.512 1.00 53.38 388 LYS A O 1
ATOM 2994 N N . ASP A 1 389 ? 26.797 -2.654 -14.041 1.00 55.84 389 ASP A N 1
ATOM 2995 C CA . ASP A 1 389 ? 26.373 -3.350 -12.817 1.00 55.84 389 ASP A CA 1
ATOM 2996 C C . ASP A 1 389 ? 24.841 -3.423 -12.667 1.00 55.84 389 ASP A C 1
ATOM 2998 O O . ASP A 1 389 ? 24.315 -4.421 -12.178 1.00 55.84 389 ASP A O 1
ATOM 3002 N N . ILE A 1 390 ? 24.111 -2.406 -13.136 1.00 56.84 390 ILE A N 1
ATOM 3003 C CA . ILE A 1 390 ? 22.640 -2.418 -13.186 1.00 56.84 390 ILE A CA 1
ATOM 3004 C C . ILE A 1 390 ? 22.136 -3.317 -14.328 1.00 56.84 390 ILE A C 1
ATOM 3006 O O . ILE A 1 390 ? 21.220 -4.113 -14.133 1.00 56.84 390 ILE A O 1
ATOM 3010 N N . ALA A 1 391 ? 22.723 -3.212 -15.522 1.00 52.97 391 ALA A N 1
ATOM 3011 C CA . ALA A 1 391 ? 22.234 -3.879 -16.728 1.00 52.97 391 ALA A CA 1
ATOM 3012 C C . ALA A 1 391 ? 22.454 -5.400 -16.719 1.00 52.97 391 ALA A C 1
ATOM 3014 O O . ALA A 1 391 ? 21.593 -6.126 -17.216 1.00 52.97 391 ALA A O 1
ATOM 3015 N N . SER A 1 392 ? 23.546 -5.901 -16.127 1.00 52.56 392 SER A N 1
ATOM 3016 C CA . SER A 1 392 ? 23.731 -7.347 -15.914 1.00 52.56 392 SER A CA 1
ATOM 3017 C C . SER A 1 392 ? 22.611 -7.922 -15.042 1.00 52.56 392 SER A C 1
ATOM 3019 O O . SER A 1 392 ? 21.951 -8.886 -15.423 1.00 52.56 392 SER A O 1
ATOM 3021 N N . LYS A 1 393 ? 22.307 -7.240 -13.932 1.00 50.47 393 LYS A N 1
ATOM 3022 C CA . LYS A 1 393 ? 21.270 -7.623 -12.964 1.00 50.47 393 LYS A CA 1
ATOM 3023 C C . LYS A 1 393 ? 19.849 -7.603 -13.536 1.00 50.47 393 LYS A C 1
ATOM 3025 O O . LYS A 1 393 ? 19.029 -8.399 -13.097 1.00 50.47 393 LYS A O 1
ATOM 3030 N N . VAL A 1 394 ? 19.568 -6.739 -14.517 1.00 50.03 394 VAL A N 1
ATOM 3031 C CA . VAL A 1 394 ? 18.298 -6.727 -15.278 1.00 50.03 394 VAL A CA 1
ATOM 3032 C C . VAL A 1 394 ? 18.271 -7.824 -16.362 1.00 50.03 394 VAL A C 1
ATOM 3034 O O . VAL A 1 394 ? 17.207 -8.342 -16.698 1.00 50.03 394 VAL A O 1
ATOM 3037 N N . GLY A 1 395 ? 19.428 -8.178 -16.935 1.00 39.91 395 GLY A N 1
ATOM 3038 C CA . GLY A 1 395 ? 19.541 -9.070 -18.096 1.00 39.91 395 GLY A CA 1
ATOM 3039 C C . GLY A 1 395 ? 19.535 -10.575 -17.798 1.00 39.91 395 GLY A C 1
ATOM 3040 O O . GLY A 1 395 ? 19.120 -11.353 -18.659 1.00 39.91 395 GLY A O 1
ATOM 3041 N N . ASP A 1 396 ? 19.943 -10.999 -16.597 1.00 37.69 396 ASP A N 1
ATOM 3042 C CA . ASP A 1 396 ? 20.208 -12.413 -16.257 1.00 37.69 396 ASP A CA 1
ATOM 3043 C C . ASP A 1 396 ? 18.969 -13.338 -16.176 1.00 37.69 396 ASP A C 1
ATOM 3045 O O . ASP A 1 396 ? 19.090 -14.532 -15.907 1.00 37.69 396 ASP A O 1
ATOM 3049 N N . SER A 1 397 ? 17.773 -12.857 -16.534 1.00 41.34 397 SER A N 1
ATOM 3050 C CA . SER A 1 397 ? 16.569 -13.697 -16.709 1.00 41.34 397 SER A CA 1
ATOM 3051 C C . SER A 1 397 ? 16.641 -14.675 -17.908 1.00 41.34 397 SER A C 1
ATOM 3053 O O . SER A 1 397 ? 15.651 -15.334 -18.224 1.00 41.34 397 SER A O 1
ATOM 3055 N N . LYS A 1 398 ? 17.780 -14.773 -18.615 1.00 37.22 398 LYS A N 1
ATOM 3056 C CA . LYS A 1 398 ? 17.927 -15.481 -19.904 1.00 37.22 398 LYS A CA 1
ATOM 3057 C C . LYS A 1 398 ? 19.028 -16.555 -19.924 1.00 37.22 398 LYS A C 1
ATOM 3059 O O . LYS A 1 398 ? 19.963 -16.447 -20.718 1.00 37.22 398 LYS A O 1
ATOM 3064 N N . LYS A 1 399 ? 18.889 -17.643 -19.146 1.00 32.41 399 LYS A N 1
ATOM 3065 C CA . LYS A 1 399 ? 19.494 -18.954 -19.505 1.00 32.41 399 LYS A CA 1
ATOM 3066 C C . LYS A 1 399 ? 18.973 -20.155 -18.697 1.00 32.41 399 LYS A C 1
ATOM 3068 O O . LYS A 1 399 ? 19.503 -20.488 -17.643 1.00 32.41 399 LYS A O 1
ATOM 3073 N N . SER A 1 400 ? 17.975 -20.854 -19.240 1.00 26.66 400 SER A N 1
ATOM 3074 C CA . SER A 1 400 ? 17.801 -22.320 -19.115 1.00 26.66 400 SER A CA 1
ATOM 3075 C C . SER A 1 400 ? 16.590 -22.790 -19.934 1.00 26.66 400 SER A C 1
ATOM 3077 O O . SER A 1 400 ? 15.517 -23.066 -19.411 1.00 26.66 400 SER A O 1
ATOM 3079 N N . THR A 1 401 ? 16.771 -22.887 -21.252 1.00 26.16 401 THR A N 1
ATOM 3080 C CA . THR A 1 401 ? 15.894 -23.676 -22.131 1.00 26.16 401 THR A CA 1
ATOM 3081 C C . THR A 1 401 ? 16.730 -24.800 -22.725 1.00 26.16 401 THR A C 1
ATOM 3083 O O . THR A 1 401 ? 17.506 -24.568 -23.652 1.00 26.16 401 THR A O 1
ATOM 3086 N N . GLY A 1 402 ? 16.605 -25.987 -22.142 1.00 25.25 402 GLY A N 1
ATOM 3087 C CA . GLY A 1 402 ? 17.124 -27.238 -22.676 1.00 25.25 402 GLY A CA 1
ATOM 3088 C C . GLY A 1 402 ? 16.023 -28.277 -22.542 1.00 25.25 402 GLY A C 1
ATOM 3089 O O . GLY A 1 402 ? 15.487 -28.453 -21.447 1.00 25.25 402 GLY A O 1
ATOM 3090 N N . ASP A 1 403 ? 15.641 -28.877 -23.661 1.00 30.05 403 ASP A N 1
ATOM 3091 C CA . ASP A 1 403 ? 14.726 -30.012 -23.698 1.00 30.05 403 ASP A CA 1
ATOM 3092 C C . ASP A 1 403 ? 15.444 -31.273 -23.189 1.00 30.05 403 ASP A C 1
ATOM 3094 O O . ASP A 1 403 ? 16.644 -31.407 -23.410 1.00 30.05 403 ASP A O 1
ATOM 3098 N N . ASP A 1 404 ? 14.710 -32.192 -22.557 1.00 26.64 404 ASP A N 1
ATOM 3099 C CA . ASP A 1 404 ? 15.009 -33.633 -22.564 1.00 26.64 404 ASP A CA 1
ATOM 3100 C C . ASP A 1 404 ? 13.788 -34.413 -22.030 1.00 26.64 404 ASP A C 1
ATOM 3102 O O . ASP A 1 404 ? 13.474 -34.387 -20.838 1.00 26.64 404 ASP A O 1
ATOM 3106 N N . ASP A 1 405 ? 13.094 -35.114 -22.929 1.00 26.14 405 ASP A N 1
ATOM 3107 C CA . ASP A 1 405 ? 12.157 -36.197 -22.604 1.00 26.14 405 ASP A CA 1
ATOM 3108 C C . ASP A 1 405 ? 12.923 -37.531 -22.691 1.00 26.14 405 ASP A C 1
ATOM 3110 O O . ASP A 1 405 ? 13.272 -37.923 -23.802 1.00 26.14 405 ASP A O 1
ATOM 3114 N N . GLU A 1 406 ? 13.112 -38.280 -21.590 1.00 27.92 406 GLU A N 1
ATOM 3115 C CA . GLU A 1 406 ? 13.036 -39.758 -21.642 1.00 27.92 406 GLU A CA 1
ATOM 3116 C C . GLU A 1 406 ? 12.882 -40.476 -20.274 1.00 27.92 406 GLU A C 1
ATOM 3118 O O . GLU A 1 406 ? 12.930 -39.879 -19.198 1.00 27.92 406 GLU A O 1
ATOM 3123 N N . ASP A 1 407 ? 12.594 -41.784 -20.350 1.00 25.92 407 ASP A N 1
ATOM 3124 C CA . ASP A 1 407 ? 12.174 -42.703 -19.273 1.00 25.92 407 ASP A CA 1
ATOM 3125 C C . ASP A 1 407 ? 13.271 -43.019 -18.222 1.00 25.92 407 ASP A C 1
ATOM 3127 O O . ASP A 1 407 ? 14.470 -42.954 -18.484 1.00 25.92 407 ASP A O 1
ATOM 3131 N N . GLY A 1 408 ? 12.866 -43.426 -17.009 1.00 23.72 408 GLY A N 1
ATOM 3132 C CA . GLY A 1 408 ? 13.779 -43.603 -15.869 1.00 23.72 408 GLY A CA 1
ATOM 3133 C C . GLY A 1 408 ? 13.261 -44.379 -14.647 1.00 23.72 408 GLY A C 1
ATOM 3134 O O . GLY A 1 408 ? 13.747 -44.169 -13.536 1.00 23.72 408 GLY A O 1
ATOM 3135 N N . SER A 1 409 ? 12.278 -45.277 -14.779 1.00 23.80 409 SER A N 1
ATOM 3136 C CA . SER A 1 409 ? 11.726 -46.002 -13.613 1.00 23.80 409 SER A CA 1
ATOM 3137 C C . SER A 1 409 ? 12.712 -46.975 -12.924 1.00 23.80 409 SER A C 1
ATOM 3139 O O . SER A 1 409 ? 13.087 -47.985 -13.533 1.00 23.80 409 SER A O 1
ATOM 3141 N N . LYS A 1 410 ? 13.055 -46.724 -11.636 1.00 25.97 410 LYS A N 1
ATOM 3142 C CA . LYS A 1 410 ? 13.308 -47.699 -10.523 1.00 25.97 410 LYS A CA 1
ATOM 3143 C C . LYS A 1 410 ? 13.873 -47.034 -9.249 1.00 25.97 410 LYS A C 1
ATOM 3145 O O . LYS A 1 410 ? 14.503 -45.991 -9.322 1.00 25.97 410 LYS A O 1
ATOM 3150 N N . GLY A 1 411 ? 13.812 -47.741 -8.106 1.00 23.70 411 GLY A N 1
ATOM 3151 C CA . GLY A 1 411 ? 14.974 -47.747 -7.189 1.00 23.70 411 GLY A CA 1
ATOM 3152 C C . GLY A 1 411 ? 14.799 -47.377 -5.709 1.00 23.70 411 GLY A C 1
ATOM 3153 O O . GLY A 1 411 ? 15.621 -46.644 -5.172 1.00 23.70 411 GLY A O 1
ATOM 3154 N N . GLU A 1 412 ? 13.817 -47.934 -4.998 1.00 24.92 412 GLU A N 1
ATOM 3155 C CA . GLU A 1 412 ? 13.801 -47.921 -3.521 1.00 24.92 412 GLU A CA 1
ATOM 3156 C C . GLU A 1 412 ? 15.130 -48.434 -2.904 1.00 24.92 412 GLU A C 1
ATOM 3158 O O . GLU A 1 412 ? 15.536 -49.565 -3.191 1.00 24.92 412 GLU A O 1
ATOM 3163 N N . LYS A 1 413 ? 15.745 -47.668 -1.976 1.00 25.36 413 LYS A N 1
ATOM 3164 C CA . LYS A 1 413 ? 16.356 -48.194 -0.725 1.00 25.36 413 LYS A CA 1
ATOM 3165 C C . LYS A 1 413 ? 16.833 -47.119 0.258 1.00 25.36 413 LYS A C 1
ATOM 3167 O O . LYS A 1 413 ? 17.519 -46.171 -0.098 1.00 25.36 413 LYS A O 1
ATOM 3172 N N . SER A 1 414 ? 16.549 -47.339 1.541 1.00 25.81 414 SER A N 1
ATOM 3173 C CA . SER A 1 414 ? 17.058 -46.530 2.658 1.00 25.81 414 SER A CA 1
ATOM 3174 C C . SER A 1 414 ? 18.434 -47.000 3.154 1.00 25.81 414 SER A C 1
ATOM 3176 O O . SER A 1 414 ? 18.777 -48.180 3.058 1.00 25.81 414 SER A O 1
ATOM 3178 N N . LYS A 1 415 ? 19.181 -46.105 3.820 1.00 26.77 415 LYS A N 1
ATOM 3179 C CA . LYS A 1 415 ? 20.177 -46.484 4.841 1.00 26.77 415 LYS A CA 1
ATOM 3180 C C . LYS A 1 415 ? 20.327 -45.413 5.929 1.00 26.77 415 LYS A C 1
ATOM 3182 O O . LYS A 1 415 ? 19.978 -44.256 5.741 1.00 26.77 415 LYS A O 1
ATOM 3187 N N . LYS A 1 416 ? 20.768 -45.850 7.114 1.00 25.14 416 LYS A N 1
ATOM 3188 C CA . LYS A 1 416 ? 20.816 -45.078 8.372 1.00 25.14 416 LYS A CA 1
ATOM 3189 C C . LYS A 1 416 ? 22.257 -44.761 8.786 1.00 25.14 416 LYS A C 1
ATOM 3191 O O . LYS A 1 416 ? 23.132 -45.590 8.548 1.00 25.14 416 LYS A O 1
ATOM 3196 N N . ARG A 1 417 ? 22.399 -43.728 9.639 1.00 24.89 417 ARG A N 1
ATOM 3197 C CA . ARG A 1 417 ? 23.580 -43.399 10.483 1.00 24.89 417 ARG A CA 1
ATOM 3198 C C . ARG A 1 417 ? 24.783 -42.839 9.683 1.00 24.89 417 ARG A C 1
ATOM 3200 O O . ARG A 1 417 ? 24.852 -43.027 8.482 1.00 24.89 417 ARG A O 1
ATOM 3207 N N . LYS A 1 418 ? 25.729 -42.112 10.301 1.00 24.33 418 LYS A N 1
ATOM 3208 C CA . LYS A 1 418 ? 26.106 -42.067 11.736 1.00 24.33 418 LYS A CA 1
ATOM 3209 C C . LYS A 1 418 ? 26.680 -40.692 12.143 1.00 24.33 418 LYS A C 1
ATOM 3211 O O . LYS A 1 418 ? 27.417 -40.101 11.369 1.00 24.33 418 LYS A O 1
ATOM 3216 N N . LYS A 1 419 ? 26.425 -40.233 13.380 1.00 26.31 419 LYS A N 1
ATOM 3217 C CA . LYS A 1 419 ? 27.255 -39.199 14.038 1.00 26.31 419 LYS A CA 1
ATOM 3218 C C . LYS A 1 419 ? 28.574 -39.822 14.513 1.00 26.31 419 LYS A C 1
ATOM 3220 O O . LYS A 1 419 ? 28.539 -40.917 15.077 1.00 26.31 419 LYS A O 1
ATOM 3225 N N . THR A 1 420 ? 29.672 -39.076 14.424 1.00 26.12 420 THR A N 1
ATOM 3226 C CA . THR A 1 420 ? 30.880 -39.302 15.237 1.00 26.12 420 THR A CA 1
ATOM 3227 C C . THR A 1 420 ? 31.613 -37.981 15.461 1.00 26.12 420 THR A C 1
ATOM 3229 O O . THR A 1 420 ? 31.634 -37.134 14.576 1.00 26.12 420 THR A O 1
ATOM 3232 N N . SER A 1 421 ? 32.197 -37.818 16.644 1.00 26.58 421 SER A N 1
ATOM 3233 C CA . SER A 1 421 ? 33.054 -36.699 17.053 1.00 26.58 421 SER A CA 1
ATOM 3234 C C . SER A 1 421 ? 34.372 -37.250 17.601 1.00 26.58 421 SER A C 1
ATOM 3236 O O . SER A 1 421 ? 34.364 -38.383 18.072 1.00 26.58 421 SER A O 1
ATOM 3238 N N . HIS A 1 422 ? 35.448 -36.459 17.536 1.00 27.80 422 HIS A N 1
ATOM 3239 C CA . HIS A 1 422 ? 36.705 -36.397 18.328 1.00 27.80 422 HIS A CA 1
ATOM 3240 C C . HIS A 1 422 ? 37.534 -35.291 17.618 1.00 27.80 422 HIS A C 1
ATOM 3242 O O . HIS A 1 422 ? 37.475 -35.227 16.394 1.00 27.80 422 HIS A O 1
ATOM 3248 N N . GLN A 1 423 ? 38.192 -34.287 18.206 1.00 27.31 423 GLN A N 1
ATOM 3249 C CA . GLN A 1 423 ? 38.841 -34.025 19.504 1.00 27.31 423 GLN A CA 1
ATOM 3250 C C . GLN A 1 423 ? 40.380 -34.189 19.497 1.00 27.31 423 GLN A C 1
ATOM 3252 O O . GLN A 1 423 ? 40.889 -35.296 19.582 1.00 27.31 423 GLN A O 1
ATOM 3257 N N . GLN A 1 424 ? 41.043 -33.022 19.433 1.00 26.95 424 GLN A N 1
ATOM 3258 C CA . GLN A 1 424 ? 42.349 -32.582 19.977 1.00 26.95 424 GLN A CA 1
ATOM 3259 C C . GLN A 1 424 ? 43.581 -33.510 20.023 1.00 26.95 424 GLN A C 1
ATOM 3261 O O . GLN A 1 424 ? 43.575 -34.543 20.680 1.00 26.95 424 GLN A O 1
ATOM 3266 N N . ASN A 1 425 ? 44.686 -32.968 19.492 1.00 25.20 425 ASN A N 1
ATOM 3267 C CA . ASN A 1 425 ? 46.054 -32.893 20.054 1.00 25.20 425 ASN A CA 1
ATOM 3268 C C . ASN A 1 425 ? 46.777 -31.736 19.287 1.00 25.20 425 ASN A C 1
ATOM 3270 O O . ASN A 1 425 ? 46.435 -31.557 18.118 1.00 25.20 425 ASN A O 1
ATOM 3274 N N . LYS A 1 426 ? 47.626 -30.815 19.800 1.00 26.48 426 LYS A N 1
ATOM 3275 C CA . LYS A 1 426 ? 48.547 -30.707 20.971 1.00 26.48 426 LYS A CA 1
ATOM 3276 C C . LYS A 1 426 ? 49.792 -31.629 20.887 1.00 26.48 426 LYS A C 1
ATOM 3278 O O . LYS A 1 426 ? 49.590 -32.807 20.618 1.00 26.48 426 LYS A O 1
ATOM 3283 N N . ASP A 1 427 ? 51.072 -31.236 21.073 1.00 28.23 427 ASP A N 1
ATOM 3284 C CA . ASP A 1 427 ? 51.768 -29.978 21.501 1.00 28.23 427 ASP A CA 1
ATOM 3285 C C . ASP A 1 427 ? 53.257 -29.944 21.041 1.00 28.23 427 ASP A C 1
ATOM 3287 O O . ASP A 1 427 ? 53.782 -31.011 20.721 1.00 28.23 427 ASP A O 1
ATOM 3291 N N . ASP A 1 428 ? 54.027 -28.832 21.031 1.00 28.31 428 ASP A N 1
ATOM 3292 C CA . ASP A 1 428 ? 53.697 -27.377 21.083 1.00 28.31 428 ASP A CA 1
ATOM 3293 C C . ASP A 1 428 ? 54.477 -26.583 19.965 1.00 28.31 428 ASP A C 1
ATOM 3295 O O . ASP A 1 428 ? 53.994 -26.651 18.837 1.00 28.31 428 ASP A O 1
ATOM 3299 N N . ASP A 1 429 ? 55.655 -25.908 20.027 1.00 28.92 429 ASP A N 1
ATOM 3300 C CA . ASP A 1 429 ? 56.587 -25.373 21.065 1.00 28.92 429 ASP A CA 1
ATOM 3301 C C . ASP A 1 429 ? 57.653 -24.384 20.428 1.00 28.92 429 ASP A C 1
ATOM 3303 O O . ASP A 1 429 ? 57.720 -24.271 19.203 1.00 28.92 429 ASP A O 1
ATOM 3307 N N . ASP A 1 430 ? 58.506 -23.733 21.248 1.00 26.17 430 ASP A N 1
ATOM 3308 C CA . ASP A 1 430 ? 59.772 -22.950 21.015 1.00 26.17 430 ASP A CA 1
ATOM 3309 C C . ASP A 1 430 ? 59.783 -21.454 20.527 1.00 26.17 430 ASP A C 1
ATOM 3311 O O . ASP A 1 430 ? 58.831 -20.912 19.963 1.00 26.17 430 ASP A O 1
ATOM 3315 N N . GLU A 1 431 ? 60.872 -20.730 20.859 1.00 28.23 431 GLU A N 1
ATOM 3316 C CA . GLU A 1 431 ? 60.895 -19.295 21.223 1.00 28.23 431 GLU A CA 1
ATOM 3317 C C . GLU A 1 431 ? 61.679 -18.303 20.311 1.00 28.23 431 GLU A C 1
ATOM 3319 O O . GLU A 1 431 ? 62.567 -18.654 19.538 1.00 28.23 431 GLU A O 1
ATOM 3324 N N . GLY A 1 432 ? 61.464 -16.990 20.536 1.00 26.39 432 GLY A N 1
ATOM 3325 C CA . GLY A 1 432 ? 62.389 -15.910 20.137 1.00 26.39 432 GLY A CA 1
ATOM 3326 C C . GLY A 1 432 ? 62.079 -14.550 20.799 1.00 26.39 432 GLY A C 1
ATOM 3327 O O . GLY A 1 432 ? 60.989 -14.010 20.625 1.00 26.39 432 GLY A O 1
ATOM 3328 N N . LYS A 1 433 ? 63.014 -13.969 21.576 1.00 28.36 433 LYS A N 1
ATOM 3329 C CA . LYS A 1 433 ? 62.783 -12.782 22.447 1.00 28.36 433 LYS A CA 1
ATOM 3330 C C . LYS A 1 433 ? 63.693 -11.579 22.115 1.00 28.36 433 LYS A C 1
ATOM 3332 O O . LYS A 1 433 ? 64.893 -11.755 21.942 1.00 28.36 433 LYS A O 1
ATOM 3337 N N . GLY A 1 434 ? 63.156 -10.349 22.180 1.00 25.69 434 GLY A N 1
ATOM 3338 C CA . GLY A 1 434 ? 63.917 -9.074 22.195 1.00 25.69 434 GLY A CA 1
ATOM 3339 C C . GLY A 1 434 ? 63.241 -7.944 21.383 1.00 25.69 434 GLY A C 1
ATOM 3340 O O . GLY A 1 434 ? 63.006 -8.163 20.207 1.00 25.69 434 GLY A O 1
ATOM 3341 N N . VAL A 1 435 ? 62.805 -6.749 21.836 1.00 27.97 435 VAL A N 1
ATOM 3342 C CA . VAL A 1 435 ? 62.986 -5.847 23.013 1.00 27.97 435 VAL A CA 1
ATOM 3343 C C . VAL A 1 435 ? 63.882 -4.611 22.741 1.00 27.97 435 VAL A C 1
ATOM 3345 O O . VAL A 1 435 ? 65.100 -4.739 22.731 1.00 27.97 435 VAL A O 1
ATOM 3348 N N . LYS A 1 436 ? 63.256 -3.405 22.725 1.00 29.34 436 LYS A N 1
ATOM 3349 C CA . LYS A 1 436 ? 63.837 -2.020 22.772 1.00 29.34 436 LYS A CA 1
ATOM 3350 C C . LYS A 1 436 ? 64.573 -1.553 21.480 1.00 29.34 436 LYS A C 1
ATOM 3352 O O . LYS A 1 436 ? 65.147 -2.373 20.789 1.00 29.34 436 LYS A O 1
ATOM 3357 N N . ASN A 1 437 ? 64.623 -0.265 21.081 1.00 26.34 437 ASN A N 1
ATOM 3358 C CA . ASN A 1 437 ? 64.264 1.008 21.744 1.00 26.34 437 ASN A CA 1
ATOM 3359 C C . ASN A 1 437 ? 64.123 2.209 20.749 1.00 26.34 437 ASN A C 1
ATOM 3361 O O . ASN A 1 437 ? 64.522 2.101 19.598 1.00 26.34 437 ASN A O 1
ATOM 3365 N N . ALA A 1 438 ? 63.718 3.382 21.275 1.00 26.31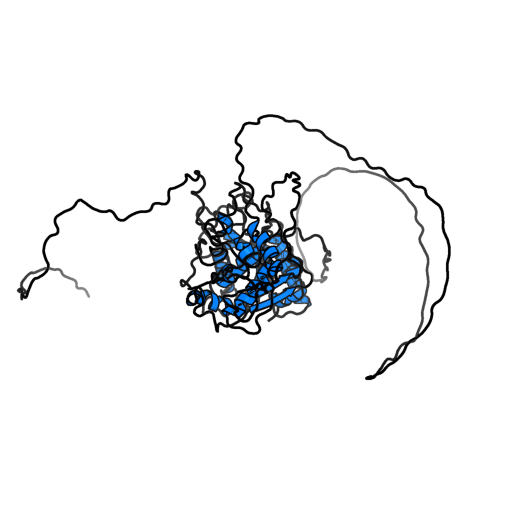 438 ALA A N 1
ATOM 3366 C CA . ALA A 1 438 ? 64.048 4.760 20.822 1.00 26.31 438 ALA A CA 1
ATOM 3367 C C . ALA A 1 438 ? 63.402 5.413 19.557 1.00 26.31 438 ALA A C 1
ATOM 3369 O O . ALA A 1 438 ? 63.803 5.205 18.419 1.00 26.31 438 ALA A O 1
ATOM 3370 N N . SER A 1 439 ? 62.527 6.397 19.821 1.00 28.55 439 SER A N 1
ATOM 3371 C CA . SER A 1 439 ? 62.416 7.696 19.098 1.00 28.55 439 SER A CA 1
ATOM 3372 C C . SER A 1 439 ? 63.436 8.707 19.726 1.00 28.55 439 SER A C 1
ATOM 3374 O O . SER A 1 439 ? 64.072 8.263 20.690 1.00 28.55 439 SER A O 1
ATOM 3376 N N . PRO A 1 440 ? 63.624 10.020 19.361 1.00 46.22 440 PRO A N 1
ATOM 3377 C CA . PRO A 1 440 ? 62.636 10.986 18.807 1.00 46.22 440 PRO A CA 1
ATOM 3378 C C . PRO A 1 440 ? 63.142 12.139 17.869 1.00 46.22 440 PRO A C 1
ATOM 3380 O O . PRO A 1 440 ? 64.340 12.323 17.688 1.00 46.22 440 PRO A O 1
ATOM 3383 N N . ARG A 1 441 ? 62.202 13.009 17.413 1.00 28.22 441 ARG A N 1
ATOM 3384 C CA . ARG A 1 441 ? 62.228 14.516 17.333 1.00 28.22 441 ARG A CA 1
ATOM 3385 C C . ARG A 1 441 ? 61.677 15.122 16.013 1.00 28.22 441 ARG A C 1
ATOM 3387 O O . ARG A 1 441 ? 62.179 14.818 14.948 1.00 28.22 441 ARG A O 1
ATOM 3394 N N . VAL A 1 442 ? 60.564 15.884 16.066 1.00 27.78 442 VAL A N 1
ATOM 3395 C CA . VAL A 1 442 ? 60.419 17.382 16.084 1.00 27.78 442 VAL A CA 1
ATOM 3396 C C . VAL A 1 442 ? 60.299 18.013 14.676 1.00 27.78 442 VAL A C 1
ATOM 3398 O O . VAL A 1 442 ? 61.155 17.771 13.844 1.00 27.78 442 VAL A O 1
ATOM 3401 N N . GLY A 1 443 ? 59.316 18.883 14.372 1.00 25.61 443 GLY A N 1
ATOM 3402 C CA . GLY A 1 443 ? 58.122 19.281 15.148 1.00 25.61 443 GLY A CA 1
ATOM 3403 C C . GLY A 1 443 ? 57.362 20.510 14.591 1.00 25.61 443 GLY A C 1
ATOM 3404 O O . GLY A 1 443 ? 57.724 21.013 13.541 1.00 25.61 443 GLY A O 1
ATOM 3405 N N . LYS A 1 444 ? 56.363 20.997 15.365 1.00 28.52 444 LYS A N 1
ATOM 3406 C CA . LYS A 1 444 ? 55.932 22.415 15.598 1.00 28.52 444 LYS A CA 1
ATOM 3407 C C . LYS A 1 444 ? 55.738 23.355 14.372 1.00 28.52 444 LYS A C 1
ATOM 3409 O O . LYS A 1 444 ? 56.694 23.639 13.670 1.00 28.52 444 LYS A O 1
ATOM 3414 N N . LYS A 1 445 ? 54.584 24.021 14.159 1.00 26.77 445 LYS A N 1
ATOM 3415 C CA . LYS A 1 445 ? 53.821 24.971 15.034 1.00 26.77 445 LYS A CA 1
ATOM 3416 C C . LYS A 1 445 ? 52.343 25.101 14.548 1.00 26.77 445 LYS A C 1
ATOM 3418 O O . LYS A 1 445 ? 52.143 25.069 13.347 1.00 26.77 445 LYS A O 1
ATOM 3423 N N . THR A 1 446 ? 51.289 25.040 15.388 1.00 29.58 446 THR A N 1
ATOM 3424 C CA . THR A 1 446 ? 50.533 26.133 16.101 1.00 29.58 446 THR A CA 1
ATOM 3425 C C . THR A 1 446 ? 49.897 27.227 15.201 1.00 29.58 446 THR A C 1
ATOM 3427 O O . THR A 1 446 ? 50.562 27.638 14.264 1.00 29.58 446 THR A O 1
ATOM 3430 N N . SER A 1 447 ? 48.701 27.810 15.448 1.00 32.34 447 SER A N 1
ATOM 3431 C CA . SER A 1 447 ? 47.966 28.032 16.727 1.00 32.34 447 SER A CA 1
ATOM 3432 C C . SER A 1 447 ? 46.469 28.450 16.615 1.00 32.34 447 SER A C 1
ATOM 3434 O O . SER A 1 447 ? 46.182 29.315 15.798 1.00 32.34 447 SER A O 1
ATOM 3436 N N . LYS A 1 448 ? 45.639 28.041 17.608 1.00 30.58 448 LYS A N 1
ATOM 3437 C CA . LYS A 1 448 ? 44.465 28.751 18.229 1.00 30.58 448 LYS A CA 1
ATOM 3438 C C . LYS A 1 448 ? 43.256 29.134 17.325 1.00 30.58 448 LYS A C 1
ATOM 3440 O O . LYS A 1 448 ? 43.370 29.079 16.115 1.00 30.58 448 LYS A O 1
ATOM 3445 N N . GLN A 1 449 ? 42.045 29.453 17.819 1.00 26.53 449 GLN A N 1
ATOM 3446 C CA . GLN A 1 449 ? 41.537 29.924 19.136 1.00 26.53 449 GLN A CA 1
ATOM 3447 C C . GLN A 1 449 ? 40.068 29.426 19.302 1.00 26.53 449 GLN A C 1
ATOM 3449 O O . GLN A 1 449 ? 39.310 29.546 18.352 1.00 26.53 449 GLN A O 1
ATOM 3454 N N . GLU A 1 450 ? 39.617 28.675 20.320 1.00 31.19 450 GLU A N 1
ATOM 3455 C CA . GLU A 1 450 ? 39.514 28.872 21.789 1.00 31.19 450 GLU A CA 1
ATOM 3456 C C . GLU A 1 450 ? 38.235 29.618 22.264 1.00 31.19 450 GLU A C 1
ATOM 3458 O O . GLU A 1 450 ? 38.212 30.844 22.292 1.00 31.19 450 GLU A O 1
ATOM 3463 N N . SER A 1 451 ? 37.243 28.858 22.770 1.00 29.81 451 SER A N 1
ATOM 3464 C CA . SER A 1 451 ? 36.093 29.327 23.579 1.00 29.81 451 SER A CA 1
ATOM 3465 C C . SER A 1 451 ? 35.919 28.463 24.847 1.00 29.81 451 SER A C 1
ATOM 3467 O O . SER A 1 451 ? 36.314 27.300 24.878 1.00 29.81 451 SER A O 1
ATOM 3469 N N . LYS A 1 452 ? 35.369 29.050 25.918 1.00 33.47 452 LYS A N 1
ATOM 3470 C CA . LYS A 1 452 ? 35.295 28.556 27.321 1.00 33.47 452 LYS A CA 1
ATOM 3471 C C . LYS A 1 452 ? 33.818 28.636 27.810 1.00 33.47 452 LYS A C 1
ATOM 3473 O O . LYS A 1 452 ? 33.042 29.292 27.132 1.00 33.47 452 LYS A O 1
ATOM 3478 N N . LYS A 1 453 ? 33.328 28.071 28.935 1.00 31.75 453 LYS A N 1
ATOM 3479 C CA . LYS A 1 453 ? 33.938 27.459 30.144 1.00 31.75 453 LYS A CA 1
ATOM 3480 C C . LYS A 1 453 ? 32.892 26.631 30.954 1.00 31.75 453 LYS A C 1
ATOM 3482 O O . LYS A 1 453 ? 31.781 27.101 31.131 1.00 31.75 453 LYS A O 1
ATOM 3487 N N . ILE A 1 454 ? 33.311 25.487 31.514 1.00 30.22 454 ILE A N 1
ATOM 3488 C CA . ILE A 1 454 ? 33.168 25.018 32.926 1.00 30.22 454 ILE A CA 1
ATOM 3489 C C . ILE A 1 454 ? 31.894 25.373 33.742 1.00 30.22 454 ILE A C 1
ATOM 3491 O O . ILE A 1 454 ? 31.701 26.539 34.069 1.00 30.22 454 ILE A O 1
ATOM 3495 N N . HIS A 1 455 ? 31.229 24.351 34.317 1.00 28.23 455 HIS A N 1
ATOM 3496 C CA . HIS A 1 455 ? 31.183 24.154 35.788 1.00 28.23 455 HIS A CA 1
ATOM 3497 C C . HIS A 1 455 ? 30.874 22.708 36.227 1.00 28.23 455 HIS A C 1
ATOM 3499 O O . HIS A 1 455 ? 30.184 21.970 35.535 1.00 28.23 455 HIS A O 1
ATOM 3505 N N . ALA A 1 456 ? 31.421 22.313 37.385 1.00 28.17 456 ALA A N 1
ATOM 3506 C CA . ALA A 1 456 ? 31.182 21.040 38.075 1.00 28.17 456 ALA A CA 1
ATOM 3507 C C . ALA A 1 456 ? 31.412 21.204 39.595 1.00 28.17 456 ALA A C 1
ATOM 3509 O O . ALA A 1 456 ? 32.205 22.057 40.000 1.00 28.17 456 ALA A O 1
ATOM 3510 N N . ALA A 1 457 ? 30.749 20.385 40.420 1.00 26.23 457 ALA A N 1
ATOM 3511 C CA . ALA A 1 457 ? 30.972 20.236 41.868 1.00 26.23 457 ALA A CA 1
ATOM 3512 C C . ALA A 1 457 ? 30.412 18.876 42.345 1.00 26.23 457 ALA A C 1
ATOM 3514 O O . ALA A 1 457 ? 29.492 18.360 41.712 1.00 26.23 457 ALA A O 1
ATOM 3515 N N . ALA A 1 458 ? 30.951 18.276 43.420 1.00 28.33 458 ALA A N 1
ATOM 3516 C CA . ALA A 1 458 ? 30.576 16.910 43.815 1.00 28.33 458 ALA A CA 1
ATOM 3517 C C . ALA A 1 458 ? 30.766 16.542 45.309 1.00 28.33 458 ALA A C 1
ATOM 3519 O O . ALA A 1 458 ? 31.811 16.818 45.893 1.00 28.33 458 ALA A O 1
ATOM 3520 N N . ALA A 1 459 ? 29.808 15.740 45.801 1.00 29.77 459 ALA A N 1
ATOM 3521 C CA . ALA A 1 459 ? 29.953 14.578 46.701 1.00 29.77 459 ALA A CA 1
ATOM 3522 C C . ALA A 1 459 ? 30.239 14.703 48.226 1.00 29.77 459 ALA A C 1
ATOM 3524 O O . ALA A 1 459 ? 30.908 15.611 48.712 1.00 29.77 459 ALA A O 1
ATOM 3525 N N . LYS A 1 460 ? 29.858 13.595 48.907 1.00 30.75 460 LYS A N 1
ATOM 3526 C CA . LYS A 1 460 ? 30.097 13.152 50.310 1.00 30.75 460 LYS A CA 1
ATOM 3527 C C . LYS A 1 460 ? 29.149 13.776 51.357 1.00 30.75 460 LYS A C 1
ATOM 3529 O O . LYS A 1 460 ? 28.704 14.897 51.173 1.00 30.75 460 LYS A O 1
ATOM 3534 N N . HIS A 1 461 ? 28.756 13.122 52.460 1.00 30.59 461 HIS A N 1
ATOM 3535 C CA . HIS A 1 461 ? 29.218 11.927 53.218 1.00 30.59 461 HIS A CA 1
ATOM 3536 C C . HIS A 1 461 ? 27.976 11.047 53.631 1.00 30.59 461 HIS A C 1
ATOM 3538 O O . HIS A 1 461 ? 26.866 11.542 53.506 1.00 30.59 461 HIS A O 1
ATOM 3544 N N . HIS A 1 462 ? 28.011 9.786 54.129 1.00 31.08 462 HIS A N 1
ATOM 3545 C CA . HIS A 1 462 ? 29.116 8.890 54.532 1.00 31.08 462 HIS A CA 1
ATOM 3546 C C . HIS A 1 462 ? 28.812 7.346 54.466 1.00 31.08 462 HIS A C 1
ATOM 3548 O O . HIS A 1 462 ? 28.094 6.879 53.596 1.00 31.08 462 HIS A O 1
ATOM 3554 N N . GLN A 1 463 ? 29.458 6.567 55.358 1.00 29.09 463 GLN A N 1
ATOM 3555 C CA . GLN A 1 463 ? 29.346 5.132 55.722 1.00 29.09 463 GLN A CA 1
ATOM 3556 C C . GLN A 1 463 ? 27.959 4.726 56.298 1.00 29.09 463 GLN A C 1
ATOM 3558 O O . GLN A 1 463 ? 27.222 5.616 56.707 1.00 29.09 463 GLN A O 1
ATOM 3563 N N . LYS A 1 464 ? 27.544 3.449 56.458 1.00 28.28 464 LYS A N 1
ATOM 3564 C CA . LYS A 1 464 ? 28.213 2.115 56.629 1.00 28.28 464 LYS A CA 1
ATOM 3565 C C . LYS A 1 464 ? 27.211 0.989 56.192 1.00 28.28 464 LYS A C 1
ATOM 3567 O O . LYS A 1 464 ? 26.155 1.349 55.696 1.00 28.28 464 LYS A O 1
ATOM 3572 N N . HIS A 1 465 ? 27.382 -0.342 56.308 1.00 29.53 465 HIS A N 1
ATOM 3573 C CA . HIS A 1 465 ? 28.343 -1.253 56.973 1.00 29.53 465 HIS A CA 1
ATOM 3574 C C . HIS A 1 465 ? 28.454 -2.600 56.198 1.00 29.53 465 HIS A C 1
ATOM 3576 O O . HIS A 1 465 ? 27.606 -2.896 55.365 1.00 29.53 465 HIS A O 1
ATOM 3582 N N . ASN A 1 466 ? 29.437 -3.455 56.524 1.00 28.48 466 ASN A N 1
ATOM 3583 C CA . ASN A 1 466 ? 29.586 -4.822 55.975 1.00 28.48 466 ASN A CA 1
ATOM 3584 C C . ASN A 1 466 ? 28.999 -5.914 56.893 1.00 28.48 466 ASN A C 1
ATOM 3586 O O . ASN A 1 466 ? 29.145 -5.796 58.112 1.00 28.48 466 ASN A O 1
ATOM 3590 N N . ASN A 1 467 ? 28.573 -7.054 56.322 1.00 26.39 467 ASN A N 1
ATOM 3591 C CA . ASN A 1 467 ? 29.192 -8.356 56.643 1.00 26.39 467 ASN A CA 1
ATOM 3592 C C . ASN A 1 467 ? 29.019 -9.398 55.508 1.00 26.39 467 ASN A C 1
ATOM 3594 O O . ASN A 1 467 ? 28.259 -9.173 54.574 1.00 26.39 467 ASN A O 1
ATOM 3598 N N . SER A 1 468 ? 29.747 -10.519 55.573 1.00 27.55 468 SER A N 1
ATOM 3599 C CA . SER A 1 468 ? 29.859 -11.553 54.523 1.00 27.55 468 SER A CA 1
ATOM 3600 C C . SER A 1 468 ? 29.822 -12.973 55.111 1.00 27.55 468 SER A C 1
ATOM 3602 O O . SER A 1 468 ? 30.305 -13.151 56.234 1.00 27.55 468 SER A O 1
ATOM 3604 N N . LYS A 1 469 ? 29.347 -13.979 54.344 1.00 28.52 469 LYS A N 1
ATOM 3605 C CA . LYS A 1 469 ? 30.023 -15.295 54.175 1.00 28.52 469 LYS A CA 1
ATOM 3606 C C . LYS A 1 469 ? 29.381 -16.223 53.126 1.00 28.52 469 LYS A C 1
ATOM 3608 O O . LYS A 1 469 ? 28.267 -15.993 52.673 1.00 28.52 469 LYS A O 1
ATOM 3613 N N . ASN A 1 470 ? 30.147 -17.249 52.736 1.00 28.05 470 ASN A N 1
ATOM 3614 C CA . ASN A 1 470 ? 29.926 -18.131 51.581 1.00 28.05 470 ASN A CA 1
ATOM 3615 C C . ASN A 1 470 ? 29.191 -19.453 51.886 1.00 28.05 470 ASN A C 1
ATOM 3617 O O . ASN A 1 470 ? 29.123 -19.907 53.025 1.00 28.05 470 ASN A O 1
ATOM 3621 N N . HIS A 1 471 ? 28.761 -20.093 50.790 1.00 28.91 471 HIS A N 1
ATOM 3622 C CA . HIS A 1 471 ? 28.435 -21.513 50.593 1.00 28.91 471 HIS A CA 1
ATOM 3623 C C . HIS A 1 471 ? 28.932 -22.545 51.625 1.00 28.91 471 HIS A C 1
ATOM 3625 O O . HIS A 1 471 ? 30.114 -22.611 51.954 1.00 28.91 471 HIS A O 1
ATOM 3631 N N . THR A 1 472 ? 28.078 -23.548 51.850 1.00 27.25 472 THR A N 1
ATOM 3632 C CA . THR A 1 472 ? 28.463 -24.974 51.763 1.00 27.25 472 THR A CA 1
ATOM 3633 C C . THR A 1 472 ? 27.438 -25.728 50.897 1.00 27.25 472 THR A C 1
ATOM 3635 O O . THR A 1 472 ? 26.363 -25.201 50.618 1.00 27.25 472 THR A O 1
ATOM 3638 N N . SER A 1 473 ? 27.770 -26.930 50.413 1.00 27.22 473 SER A N 1
ATOM 3639 C CA . SER A 1 473 ? 26.879 -27.778 49.594 1.00 27.22 473 SER A CA 1
ATOM 3640 C C . SER A 1 473 ? 26.888 -29.223 50.095 1.00 27.22 473 SER A C 1
ATOM 3642 O O . SER A 1 473 ? 27.882 -29.629 50.697 1.00 27.22 473 SER A O 1
ATOM 3644 N N . HIS A 1 474 ? 25.844 -30.013 49.803 1.00 27.59 474 HIS A N 1
ATOM 3645 C CA . HIS A 1 474 ? 25.885 -31.485 49.856 1.00 27.59 474 HIS A CA 1
ATOM 3646 C C . HIS A 1 474 ? 24.861 -32.143 48.905 1.00 27.59 474 HIS A C 1
ATOM 3648 O O . HIS A 1 474 ? 24.002 -31.465 48.345 1.00 27.59 474 HIS A O 1
ATOM 3654 N N . LYS A 1 475 ? 25.003 -33.458 48.660 1.00 30.00 475 LYS A N 1
ATOM 3655 C CA . LYS A 1 475 ? 24.315 -34.228 47.596 1.00 30.00 475 LYS A CA 1
ATOM 3656 C C . LYS A 1 475 ? 23.437 -35.370 48.142 1.00 30.00 475 LYS A C 1
ATOM 3658 O O . LYS A 1 475 ? 23.843 -36.042 49.083 1.00 30.00 475 LYS A O 1
ATOM 3663 N N . GLY A 1 476 ? 22.354 -35.704 47.429 1.00 25.34 476 GLY A N 1
ATOM 3664 C CA . GLY A 1 476 ? 21.632 -36.994 47.497 1.00 25.34 476 GLY A CA 1
ATOM 3665 C C . GLY A 1 476 ? 20.259 -36.899 46.803 1.00 25.34 476 GLY A C 1
ATOM 3666 O O . GLY A 1 476 ? 19.444 -36.095 47.223 1.00 25.34 476 GLY A O 1
ATOM 3667 N N . LYS A 1 477 ? 20.020 -37.460 45.605 1.00 28.55 477 LYS A N 1
ATOM 3668 C CA . LYS A 1 477 ? 19.862 -38.878 45.177 1.00 28.55 477 LYS A CA 1
ATOM 3669 C C . LYS A 1 477 ? 18.515 -39.546 45.548 1.00 28.55 477 LYS A C 1
ATOM 3671 O O . LYS A 1 477 ? 18.384 -39.999 46.672 1.00 28.55 477 LYS A O 1
ATOM 3676 N N . GLN A 1 478 ? 17.693 -39.798 44.508 1.00 27.50 478 GLN A N 1
ATOM 3677 C CA . GLN A 1 478 ? 16.850 -41.007 44.274 1.00 27.50 478 GLN A CA 1
ATOM 3678 C C . GLN A 1 478 ? 15.672 -41.289 45.260 1.00 27.50 478 GLN A C 1
ATOM 3680 O O . GLN A 1 478 ? 15.793 -41.045 46.446 1.00 27.50 478 GLN A O 1
ATOM 3685 N N . ALA A 1 479 ? 14.501 -41.843 44.885 1.00 28.30 479 ALA A N 1
ATOM 3686 C CA . ALA A 1 479 ? 13.961 -42.323 43.598 1.00 28.30 479 ALA A CA 1
ATOM 3687 C C . ALA A 1 479 ? 12.410 -42.514 43.623 1.00 28.30 479 ALA A C 1
ATOM 3689 O O . ALA A 1 479 ? 11.794 -42.528 44.680 1.00 28.30 479 ALA A O 1
ATOM 3690 N N . HIS A 1 480 ? 11.824 -42.715 42.431 1.00 28.03 480 HIS A N 1
ATOM 3691 C CA . HIS A 1 480 ? 10.508 -43.295 42.067 1.00 28.03 480 HIS A CA 1
ATOM 3692 C C . HIS A 1 480 ? 9.423 -43.615 43.127 1.00 28.03 480 HIS A C 1
ATOM 3694 O O . HIS A 1 480 ? 9.591 -44.523 43.943 1.00 28.03 480 HIS A O 1
ATOM 3700 N N . LYS A 1 481 ? 8.185 -43.173 42.836 1.00 27.02 481 LYS A N 1
ATOM 3701 C CA . LYS A 1 481 ? 7.077 -44.086 42.452 1.00 27.02 481 LYS A CA 1
ATOM 3702 C C . LYS A 1 481 ? 5.927 -43.345 41.748 1.00 27.02 481 LYS A C 1
ATOM 3704 O O . LYS A 1 481 ? 5.795 -42.138 41.881 1.00 27.02 481 LYS A O 1
ATOM 3709 N N . ALA A 1 482 ? 5.105 -44.088 41.009 1.00 28.39 482 ALA A N 1
ATOM 3710 C CA . ALA A 1 482 ? 3.865 -43.625 40.375 1.00 28.39 482 ALA A CA 1
ATOM 3711 C C . ALA A 1 482 ? 2.681 -44.489 40.844 1.00 28.39 482 ALA A C 1
ATOM 3713 O O . ALA A 1 482 ? 2.937 -45.613 41.287 1.00 28.39 482 ALA A O 1
ATOM 3714 N N . LYS A 1 483 ? 1.429 -44.006 40.690 1.00 27.00 483 LYS A N 1
ATOM 3715 C CA . LYS A 1 483 ? 0.266 -44.791 40.197 1.00 27.00 483 LYS A CA 1
ATOM 3716 C C . LYS A 1 483 ? -1.084 -44.036 40.160 1.00 27.00 483 LYS A C 1
ATOM 3718 O O . LYS A 1 483 ? -1.438 -43.324 41.088 1.00 27.00 483 LYS A O 1
ATOM 3723 N N . ASP A 1 484 ? -1.830 -44.320 39.091 1.00 27.66 484 ASP A N 1
ATOM 3724 C CA . ASP A 1 484 ? -3.269 -44.639 39.003 1.00 27.66 484 ASP A CA 1
ATOM 3725 C C . ASP A 1 484 ? -4.354 -43.723 39.629 1.00 27.66 484 ASP A C 1
ATOM 3727 O O . ASP A 1 484 ? -4.786 -43.898 40.762 1.00 27.66 484 ASP A O 1
ATOM 3731 N N . SER A 1 485 ? -4.937 -42.876 38.770 1.00 27.95 485 SER A N 1
ATOM 3732 C CA . SER A 1 485 ? -6.389 -42.710 38.505 1.00 27.95 485 SER A CA 1
ATOM 3733 C C . SER A 1 485 ? -7.457 -43.084 39.568 1.00 27.95 485 SER A C 1
ATOM 3735 O O . SER A 1 485 ? -7.583 -44.259 39.919 1.00 27.95 485 SER A O 1
ATOM 3737 N N . LYS A 1 486 ? -8.443 -42.188 39.797 1.00 27.61 486 LYS A N 1
ATOM 3738 C CA . LYS A 1 486 ? -9.833 -42.347 39.269 1.00 27.61 486 LYS A CA 1
ATOM 3739 C C . LYS A 1 486 ? -10.814 -41.211 39.626 1.00 27.61 486 LYS A C 1
ATOM 3741 O O . LYS A 1 486 ? -10.754 -40.599 40.680 1.00 27.61 486 LYS A O 1
ATOM 3746 N N . SER A 1 487 ? -11.774 -41.026 38.718 1.00 26.84 487 SER A N 1
ATOM 3747 C CA . SER A 1 487 ? -12.971 -40.171 38.799 1.00 26.84 487 SER A CA 1
ATOM 3748 C C . SER A 1 487 ? -13.869 -40.402 40.027 1.00 26.84 487 SER A C 1
ATOM 3750 O O . SER A 1 487 ? -14.134 -41.556 40.377 1.00 26.84 487 SER A O 1
ATOM 3752 N N . ARG A 1 488 ? -14.492 -39.321 40.538 1.00 27.75 488 ARG A N 1
ATOM 3753 C CA . ARG A 1 488 ? -15.949 -39.280 40.805 1.00 27.75 488 ARG A CA 1
ATOM 3754 C C . ARG A 1 488 ? -16.518 -37.854 40.918 1.00 27.75 488 ARG A C 1
ATOM 3756 O O . ARG A 1 488 ? -15.831 -36.927 41.323 1.00 27.75 488 ARG A O 1
ATOM 3763 N N . LYS A 1 489 ? -17.798 -37.704 40.551 1.00 28.45 489 LYS A N 1
ATOM 3764 C CA . LYS A 1 489 ? -18.617 -36.478 40.681 1.00 28.45 489 LYS A CA 1
ATOM 3765 C C . LYS A 1 489 ? -19.104 -36.300 42.134 1.00 28.45 489 LYS A C 1
ATOM 3767 O O . LYS A 1 489 ? -19.385 -37.316 42.766 1.00 28.45 489 LYS A O 1
ATOM 3772 N N . SER A 1 490 ? -19.424 -35.076 42.583 1.00 27.00 490 SER A N 1
ATOM 3773 C CA . SER A 1 490 ? -20.834 -34.603 42.652 1.00 27.00 490 SER A CA 1
ATOM 3774 C C . SER A 1 490 ? -21.070 -33.311 43.470 1.00 27.00 490 SER A C 1
ATOM 3776 O O . SER A 1 490 ? -20.375 -33.070 44.447 1.00 27.00 490 SER A O 1
ATOM 3778 N N . LYS A 1 491 ? -22.173 -32.621 43.119 1.00 27.41 491 LYS A N 1
ATOM 3779 C CA . LYS A 1 491 ? -22.976 -31.647 43.901 1.00 27.41 491 LYS A CA 1
ATOM 3780 C C . LYS A 1 491 ? -22.402 -30.247 44.191 1.00 27.41 491 LYS A C 1
ATOM 3782 O O . LYS A 1 491 ? -21.208 -30.043 44.337 1.00 27.41 491 LYS A O 1
ATOM 3787 N N . ALA A 1 492 ? -23.338 -29.303 44.295 1.00 28.53 492 ALA A N 1
ATOM 3788 C CA . ALA A 1 492 ? -23.173 -27.902 44.680 1.00 28.53 492 ALA A CA 1
ATOM 3789 C C . ALA A 1 492 ? -24.125 -27.567 45.847 1.00 28.53 492 ALA A C 1
ATOM 3791 O O . ALA A 1 492 ? -25.113 -28.286 46.019 1.00 28.53 492 ALA A O 1
ATOM 3792 N N . ASN A 1 493 ? -23.870 -26.474 46.587 1.00 28.94 493 ASN A N 1
ATOM 3793 C CA . ASN A 1 493 ? -24.849 -25.379 46.748 1.00 28.94 493 ASN A CA 1
ATOM 3794 C C . ASN A 1 493 ? -24.317 -24.140 47.514 1.00 28.94 493 ASN A C 1
ATOM 3796 O O . ASN A 1 493 ? -23.583 -24.292 48.480 1.00 28.94 493 ASN A O 1
ATOM 3800 N N . HIS A 1 494 ? -24.824 -22.966 47.100 1.00 29.38 494 HIS A N 1
ATOM 3801 C CA . 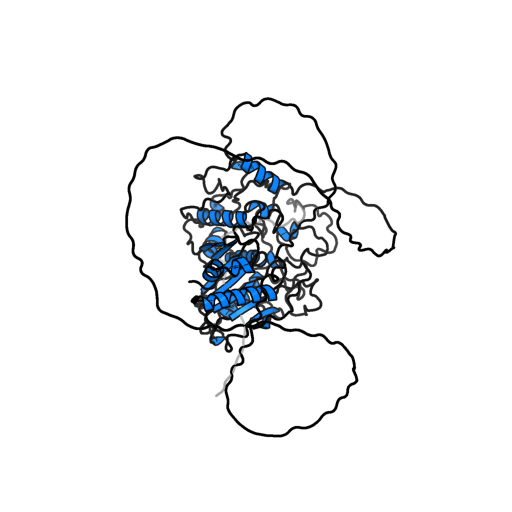HIS A 1 494 ? -25.068 -21.696 47.828 1.00 29.38 494 HIS A CA 1
ATOM 3802 C C . HIS A 1 494 ? -23.977 -20.908 48.604 1.00 29.38 494 HIS A C 1
ATOM 3804 O O . HIS A 1 494 ? -23.413 -21.413 49.561 1.00 29.38 494 HIS A O 1
ATOM 3810 N N . HIS A 1 495 ? -23.927 -19.596 48.274 1.00 28.22 495 HIS A N 1
ATOM 3811 C CA . HIS A 1 495 ? -23.823 -18.380 49.133 1.00 28.22 495 HIS A CA 1
ATOM 3812 C C . HIS A 1 495 ? -22.623 -18.218 50.114 1.00 28.22 495 HIS A C 1
ATOM 3814 O O . HIS A 1 495 ? -22.206 -19.170 50.753 1.00 28.22 495 HIS A O 1
ATOM 3820 N N . ASN A 1 496 ? -22.041 -17.026 50.351 1.00 26.69 496 ASN A N 1
ATOM 3821 C CA . ASN A 1 496 ? -22.387 -15.640 49.967 1.00 26.69 496 ASN A CA 1
ATOM 3822 C C . ASN A 1 496 ? -21.139 -14.707 49.960 1.00 26.69 496 ASN A C 1
ATOM 3824 O O . ASN A 1 496 ? -20.058 -15.151 50.331 1.00 26.69 496 ASN A O 1
ATOM 3828 N N . ASP A 1 497 ? -21.326 -13.435 49.569 1.00 26.97 497 ASP A N 1
ATOM 3829 C CA . ASP A 1 497 ? -20.451 -12.234 49.685 1.00 26.97 497 ASP A CA 1
ATOM 3830 C C . ASP A 1 497 ? -19.148 -12.346 50.526 1.00 26.97 497 ASP A C 1
ATOM 3832 O O . ASP A 1 497 ? -19.168 -12.736 51.691 1.00 26.97 497 ASP A O 1
ATOM 3836 N N . SER A 1 498 ? -17.989 -11.821 50.098 1.00 28.52 498 SER A N 1
ATOM 3837 C CA . SER A 1 498 ? -17.796 -10.367 49.930 1.00 28.52 498 SER A CA 1
ATOM 3838 C C . SER A 1 498 ? -16.373 -9.959 49.474 1.00 28.52 498 SER A C 1
ATOM 3840 O O . SER A 1 498 ? -15.381 -10.554 49.875 1.00 28.52 498 SER A O 1
ATOM 3842 N N . ASN A 1 499 ? -16.319 -8.883 48.675 1.00 25.77 499 ASN A N 1
ATOM 3843 C CA . ASN A 1 499 ? -15.315 -7.800 48.603 1.00 25.77 499 ASN A CA 1
ATOM 3844 C C . ASN A 1 499 ? -13.842 -8.048 49.042 1.00 25.77 499 ASN A C 1
ATOM 3846 O O . ASN A 1 499 ? -13.557 -8.177 50.231 1.00 25.77 499 ASN A O 1
ATOM 3850 N N . GLY A 1 500 ? -12.879 -7.895 48.119 1.00 25.27 500 GLY A N 1
ATOM 3851 C CA . GLY A 1 500 ? -11.461 -7.724 48.480 1.00 25.27 500 GLY A CA 1
ATOM 3852 C C . GLY A 1 500 ? -10.479 -7.753 47.304 1.00 25.27 500 GLY A C 1
ATOM 3853 O O . GLY A 1 500 ? -10.177 -8.821 46.786 1.00 25.27 500 GLY A O 1
ATOM 3854 N N . LYS A 1 501 ? -9.935 -6.589 46.919 1.00 25.12 501 LYS A N 1
ATOM 3855 C CA . LYS A 1 501 ? -8.914 -6.463 45.862 1.00 25.12 501 LYS A CA 1
ATOM 3856 C C . LYS A 1 501 ? -7.673 -7.337 46.108 1.00 25.12 501 LYS A C 1
ATOM 3858 O O . LYS A 1 501 ? -7.074 -7.284 47.190 1.00 25.12 501 LYS A O 1
ATOM 3863 N N . ARG A 1 502 ? -7.180 -7.949 45.034 1.00 25.25 502 ARG A N 1
ATOM 3864 C CA . ARG A 1 502 ? -5.783 -7.787 44.620 1.00 25.25 502 ARG A CA 1
ATOM 3865 C C . ARG A 1 502 ? -5.660 -8.060 43.133 1.00 25.25 502 ARG A C 1
ATOM 3867 O O . ARG A 1 502 ? -6.178 -9.058 42.650 1.00 25.25 502 ARG A O 1
ATOM 3874 N N . ASP A 1 503 ? -5.017 -7.132 42.457 1.00 24.94 503 ASP A N 1
ATOM 3875 C CA . ASP A 1 503 ? -4.596 -7.259 41.076 1.00 24.94 503 ASP A CA 1
ATOM 3876 C C . ASP A 1 503 ? -3.384 -8.213 41.077 1.00 24.94 503 ASP A C 1
ATOM 3878 O O . ASP A 1 503 ? -2.490 -8.066 41.916 1.00 24.94 503 ASP A O 1
ATOM 3882 N N . GLU A 1 504 ? -3.404 -9.248 40.235 1.00 27.83 504 GLU A N 1
ATOM 3883 C CA . GLU A 1 504 ? -2.265 -10.154 40.050 1.00 27.83 504 GLU A CA 1
ATOM 3884 C C . GLU A 1 504 ? -1.538 -9.720 38.776 1.00 27.83 504 GLU A C 1
ATOM 3886 O O . GLU A 1 504 ? -2.088 -9.818 37.679 1.00 27.83 504 GLU A O 1
ATOM 3891 N N . ASP A 1 505 ? -0.326 -9.186 38.940 1.00 24.86 505 ASP A N 1
ATOM 3892 C CA . ASP A 1 505 ? 0.563 -8.849 37.832 1.00 24.86 505 ASP A CA 1
ATOM 3893 C C . ASP A 1 505 ? 0.970 -10.153 37.116 1.00 24.86 505 ASP A C 1
ATOM 3895 O O . ASP A 1 505 ? 1.795 -10.912 37.627 1.00 24.86 505 ASP A O 1
ATOM 3899 N N . GLU A 1 506 ? 0.378 -10.453 35.953 1.00 29.91 506 GLU A N 1
ATOM 3900 C CA . GLU A 1 506 ? 0.881 -11.529 35.090 1.00 29.91 506 GLU A CA 1
ATOM 3901 C C . GLU A 1 506 ? 2.212 -11.079 34.468 1.00 29.91 506 GLU A C 1
ATOM 3903 O O . GLU A 1 506 ? 2.251 -10.135 33.674 1.00 29.91 506 GLU A O 1
ATOM 3908 N N . ASP A 1 507 ? 3.305 -11.749 34.853 1.00 25.19 507 ASP A N 1
ATOM 3909 C CA . ASP A 1 507 ? 4.655 -11.481 34.354 1.00 25.19 507 ASP A CA 1
ATOM 3910 C C . ASP A 1 507 ? 4.687 -11.488 32.814 1.00 25.19 507 ASP A C 1
ATOM 3912 O O . ASP A 1 507 ? 4.348 -12.479 32.159 1.00 25.19 507 ASP A O 1
ATOM 3916 N N . VAL A 1 508 ? 5.142 -10.380 32.223 1.00 29.33 508 VAL A N 1
ATOM 3917 C CA . VAL A 1 508 ? 5.406 -10.299 30.782 1.00 29.33 508 VAL A CA 1
ATOM 3918 C C . VAL A 1 508 ? 6.704 -11.051 30.494 1.00 29.33 508 VAL A C 1
ATOM 3920 O O . VAL A 1 508 ? 7.790 -10.476 30.566 1.00 29.33 508 VAL A O 1
ATOM 3923 N N . ASP A 1 509 ? 6.585 -12.343 30.179 1.00 26.66 509 ASP A N 1
ATOM 3924 C CA . ASP A 1 509 ? 7.697 -13.167 29.696 1.00 26.66 509 ASP A CA 1
ATOM 3925 C C . ASP A 1 509 ? 8.319 -12.525 28.438 1.00 26.66 509 ASP A C 1
ATOM 3927 O O . ASP A 1 509 ? 7.717 -12.487 27.359 1.00 26.66 509 ASP A O 1
ATOM 3931 N N . ASP A 1 510 ? 9.542 -12.014 28.591 1.00 31.27 510 ASP A N 1
ATOM 3932 C CA . ASP A 1 510 ? 10.322 -11.332 27.554 1.00 31.27 510 ASP A CA 1
ATOM 3933 C C . ASP A 1 510 ? 10.870 -12.335 26.522 1.00 31.27 510 ASP A C 1
ATOM 3935 O O . ASP A 1 510 ? 12.023 -12.771 26.570 1.00 31.27 510 ASP A O 1
ATOM 3939 N N . VAL A 1 511 ? 10.007 -12.753 25.589 1.00 29.66 511 VAL A N 1
ATOM 3940 C CA . VAL A 1 511 ? 10.368 -13.633 24.464 1.00 29.66 511 VAL A CA 1
ATOM 3941 C C . VAL A 1 511 ? 10.926 -12.803 23.302 1.00 29.66 511 VAL A C 1
ATOM 3943 O O . VAL A 1 511 ? 10.303 -12.658 22.246 1.00 29.66 511 VAL A O 1
ATOM 3946 N N . GLY A 1 512 ? 12.112 -12.240 23.522 1.00 32.03 512 GLY A N 1
ATOM 3947 C CA . GLY A 1 512 ? 12.920 -11.609 22.482 1.00 32.03 512 GLY A CA 1
ATOM 3948 C C . GLY A 1 512 ? 13.501 -12.595 21.452 1.00 32.03 512 GLY A C 1
ATOM 3949 O O . GLY A 1 512 ? 13.484 -13.813 21.623 1.00 32.03 512 GLY A O 1
ATOM 3950 N N . ASP A 1 513 ? 14.054 -12.019 20.386 1.00 32.81 513 ASP A N 1
ATOM 3951 C CA . ASP A 1 513 ? 15.068 -12.583 19.480 1.00 32.81 513 ASP A CA 1
ATOM 3952 C C . ASP A 1 513 ? 14.745 -13.806 18.582 1.00 32.81 513 ASP A C 1
ATOM 3954 O O . ASP A 1 513 ? 15.600 -14.161 17.774 1.00 32.81 513 ASP A O 1
ATOM 3958 N N . ASP A 1 514 ? 13.545 -14.412 18.613 1.00 33.66 514 ASP A N 1
ATOM 3959 C CA . ASP A 1 514 ? 13.230 -15.611 17.783 1.00 33.66 514 ASP A CA 1
ATOM 3960 C C . ASP A 1 514 ? 11.897 -15.536 16.983 1.00 33.66 514 ASP A C 1
ATOM 3962 O O . ASP A 1 514 ? 11.324 -16.549 16.576 1.00 33.66 514 ASP A O 1
ATOM 3966 N N . LEU A 1 515 ? 11.361 -14.327 16.749 1.00 42.31 515 LEU A N 1
ATOM 3967 C CA . LEU A 1 515 ? 10.085 -14.115 16.027 1.00 42.31 515 LEU A CA 1
ATOM 3968 C C . LEU A 1 515 ? 10.208 -14.070 14.489 1.00 42.31 515 LEU A C 1
ATOM 3970 O O . LEU A 1 515 ? 9.218 -14.263 13.777 1.00 42.31 515 LEU A O 1
ATOM 3974 N N . ASP A 1 516 ? 11.409 -13.834 13.966 1.00 43.97 516 ASP A N 1
ATOM 3975 C CA . ASP A 1 516 ? 11.638 -13.466 12.567 1.00 43.97 516 ASP A CA 1
ATOM 3976 C C . ASP A 1 516 ? 11.991 -14.675 11.677 1.00 43.97 516 ASP A C 1
ATOM 3978 O O . ASP A 1 516 ? 13.095 -14.811 11.146 1.00 43.97 516 ASP A O 1
ATOM 3982 N N . LEU A 1 517 ? 11.000 -15.527 11.384 1.00 43.06 517 LEU A N 1
ATOM 3983 C CA . LEU A 1 517 ? 11.055 -16.419 10.211 1.00 43.06 517 LEU A CA 1
ATOM 3984 C C . LEU A 1 517 ? 10.790 -15.633 8.907 1.00 43.06 517 LEU A C 1
ATOM 3986 O O . LEU A 1 517 ? 9.856 -15.948 8.169 1.00 43.06 517 LEU A O 1
ATOM 3990 N N . LEU A 1 518 ? 11.642 -14.626 8.665 1.00 46.12 518 LEU A N 1
ATOM 3991 C CA . LEU A 1 518 ? 11.729 -13.618 7.588 1.00 46.12 518 LEU A CA 1
ATOM 3992 C C . LEU A 1 518 ? 10.832 -13.822 6.347 1.00 46.12 518 LEU A C 1
ATOM 3994 O O . LEU A 1 518 ? 10.828 -14.903 5.761 1.00 46.12 518 LEU A O 1
ATOM 3998 N N . ASP A 1 519 ? 10.186 -12.760 5.849 1.00 49.91 519 ASP A N 1
ATOM 3999 C CA . ASP A 1 519 ? 9.260 -12.731 4.686 1.00 49.91 519 ASP A CA 1
ATOM 4000 C C . ASP A 1 519 ? 9.940 -12.917 3.294 1.00 49.91 519 ASP A C 1
ATOM 4002 O O . ASP A 1 519 ? 9.592 -12.313 2.281 1.00 49.91 519 ASP A O 1
ATOM 4006 N N . GLU A 1 520 ? 10.954 -13.778 3.232 1.00 52.62 520 GLU A N 1
ATOM 4007 C CA . GLU A 1 520 ? 11.991 -13.811 2.192 1.00 52.62 520 GLU A CA 1
ATOM 4008 C C . GLU A 1 520 ? 11.770 -14.871 1.093 1.00 52.62 520 GLU A C 1
ATOM 4010 O O . GLU A 1 520 ? 12.650 -15.097 0.262 1.00 52.62 520 GLU A O 1
ATOM 4015 N N . ASP A 1 521 ? 10.633 -15.563 1.050 1.00 43.47 521 ASP A N 1
ATOM 4016 C CA . ASP A 1 521 ? 10.461 -16.748 0.190 1.00 43.47 521 ASP A CA 1
ATOM 4017 C C . ASP A 1 521 ? 9.862 -16.429 -1.195 1.00 43.47 521 ASP A C 1
ATOM 4019 O O . ASP A 1 521 ? 8.833 -16.964 -1.609 1.00 43.47 521 ASP A O 1
ATOM 4023 N N . PHE A 1 522 ? 10.577 -15.579 -1.942 1.00 49.84 522 PHE A N 1
ATOM 4024 C CA . PHE A 1 522 ? 10.382 -15.328 -3.379 1.00 49.84 522 PHE A CA 1
ATOM 4025 C C . PHE A 1 522 ? 11.579 -15.785 -4.243 1.00 49.84 522 PHE A C 1
ATOM 4027 O O . PHE A 1 522 ? 11.866 -15.200 -5.285 1.00 49.84 522 PHE A O 1
ATOM 4034 N N . ASN A 1 523 ? 12.270 -16.865 -3.866 1.00 39.84 523 ASN A N 1
ATOM 4035 C CA . ASN A 1 523 ? 13.294 -17.447 -4.740 1.00 39.84 523 ASN A CA 1
ATOM 4036 C C . ASN A 1 523 ? 12.689 -17.908 -6.079 1.00 39.84 523 ASN A C 1
ATOM 4038 O O . ASN A 1 523 ? 11.787 -18.749 -6.114 1.00 39.84 523 ASN A O 1
ATOM 4042 N N . GLY A 1 524 ? 13.246 -17.397 -7.180 1.00 35.41 524 GLY A N 1
ATOM 4043 C CA . GLY A 1 524 ? 13.221 -18.091 -8.464 1.00 35.41 524 GLY A CA 1
ATOM 4044 C C . GLY A 1 524 ? 14.026 -19.394 -8.383 1.00 35.41 524 GLY A C 1
ATOM 4045 O O . GLY A 1 524 ? 14.873 -19.566 -7.502 1.00 35.41 524 GLY A O 1
ATOM 4046 N N . VAL A 1 525 ? 13.746 -20.335 -9.284 1.00 29.09 525 VAL A N 1
ATOM 4047 C CA . VAL A 1 525 ? 14.456 -21.619 -9.317 1.00 29.09 525 VAL A CA 1
ATOM 4048 C C . VAL A 1 525 ? 15.841 -21.415 -9.929 1.00 29.09 525 VAL A C 1
ATOM 4050 O O . VAL A 1 525 ? 15.959 -21.224 -11.135 1.00 29.09 525 VAL A O 1
ATOM 4053 N N . HIS A 1 526 ? 16.888 -21.516 -9.111 1.00 28.81 526 HIS A N 1
ATOM 4054 C CA . HIS A 1 526 ? 18.233 -21.792 -9.608 1.00 28.81 526 HIS A CA 1
ATOM 4055 C C . HIS A 1 526 ? 18.421 -23.306 -9.718 1.00 28.81 526 HIS A C 1
ATOM 4057 O O . HIS A 1 526 ? 18.392 -24.012 -8.709 1.00 28.81 526 HIS A O 1
ATOM 4063 N N . ILE A 1 527 ? 18.641 -23.790 -10.939 1.00 29.75 527 ILE A N 1
ATOM 4064 C CA . ILE A 1 527 ? 19.307 -25.075 -11.167 1.00 29.75 527 ILE A CA 1
ATOM 4065 C C . ILE A 1 527 ? 20.812 -24.800 -11.157 1.00 29.75 527 ILE A C 1
ATOM 4067 O O . ILE A 1 527 ? 21.265 -23.784 -11.687 1.00 29.75 527 ILE A O 1
ATOM 4071 N N . VAL A 1 528 ? 21.570 -25.687 -10.520 1.00 31.45 528 VAL A N 1
ATOM 4072 C CA . VAL A 1 528 ? 23.031 -25.639 -10.475 1.00 31.45 528 VAL A CA 1
ATOM 4073 C C . VAL A 1 528 ? 23.551 -26.824 -11.268 1.00 31.45 528 VAL A C 1
ATOM 4075 O O . VAL A 1 528 ? 23.153 -27.947 -10.986 1.00 31.45 528 VAL A O 1
ATOM 4078 N N . ASP A 1 529 ? 24.425 -26.558 -12.228 1.00 29.42 529 ASP A N 1
ATOM 4079 C CA . ASP A 1 529 ? 25.698 -27.258 -12.401 1.00 29.42 529 ASP A CA 1
ATOM 4080 C C . ASP A 1 529 ? 26.578 -26.396 -13.318 1.00 29.42 529 ASP A C 1
ATOM 4082 O O . ASP A 1 529 ? 26.091 -25.468 -13.972 1.00 29.42 529 ASP A O 1
ATOM 4086 N N . GLY A 1 530 ? 27.890 -26.614 -13.294 1.00 27.03 530 GLY A N 1
ATOM 4087 C CA . GLY A 1 530 ? 28.846 -25.755 -13.990 1.00 27.03 530 GLY A CA 1
ATOM 4088 C C . GLY A 1 530 ? 29.951 -26.543 -14.668 1.00 27.03 530 GLY A C 1
ATOM 4089 O O . GLY A 1 530 ? 30.230 -27.681 -14.300 1.00 27.03 530 GLY A O 1
ATOM 4090 N N . GLU A 1 531 ? 30.621 -25.901 -15.621 1.00 27.06 531 GLU A N 1
ATOM 4091 C CA . GLU A 1 531 ? 31.892 -26.386 -16.148 1.00 27.06 531 GLU A CA 1
ATOM 4092 C C . GLU A 1 531 ? 32.831 -25.208 -16.443 1.00 27.06 531 GLU A C 1
ATOM 4094 O O . GLU A 1 531 ? 32.398 -24.095 -16.756 1.00 27.06 531 GLU A O 1
ATOM 4099 N N . GLU A 1 532 ? 34.128 -25.440 -16.264 1.00 32.62 532 GLU A N 1
ATOM 4100 C CA . GLU A 1 532 ? 35.176 -24.424 -16.325 1.00 32.62 532 GLU A CA 1
ATOM 4101 C C . GLU A 1 532 ? 35.693 -24.281 -17.763 1.00 32.62 532 GLU A C 1
ATOM 4103 O O . GLU A 1 532 ? 36.236 -25.226 -18.332 1.00 32.62 532 GLU A O 1
ATOM 4108 N N . LEU A 1 533 ? 35.557 -23.090 -18.358 1.00 29.48 533 LEU A N 1
ATOM 4109 C CA . LEU A 1 533 ? 36.079 -22.802 -19.697 1.00 29.48 533 LEU A CA 1
ATOM 4110 C C . LEU A 1 533 ? 37.089 -21.656 -19.676 1.00 29.48 533 LEU A C 1
ATOM 4112 O O . LEU A 1 533 ? 36.741 -20.476 -19.723 1.00 29.48 533 LEU A O 1
ATOM 4116 N N . GLN A 1 534 ? 38.364 -22.042 -19.683 1.00 33.91 534 GLN A N 1
ATOM 4117 C CA . GLN A 1 534 ? 39.468 -21.175 -20.076 1.00 33.91 534 GLN A CA 1
ATOM 4118 C C . GLN A 1 534 ? 39.252 -20.663 -21.506 1.00 33.91 534 GLN A C 1
ATOM 4120 O O . GLN A 1 534 ? 38.950 -21.449 -22.407 1.00 33.91 534 GLN A O 1
ATOM 4125 N N . LYS A 1 535 ? 39.497 -19.369 -21.731 1.00 30.06 535 LYS A N 1
ATOM 4126 C CA . LYS A 1 535 ? 39.961 -18.858 -23.025 1.00 30.06 535 LYS A CA 1
ATOM 4127 C C . LYS A 1 535 ? 41.017 -17.786 -22.814 1.00 30.06 535 LYS A C 1
ATOM 4129 O O . LYS A 1 535 ? 40.870 -16.921 -21.954 1.00 30.06 535 LYS A O 1
ATOM 4134 N N . ASP A 1 536 ? 42.072 -17.893 -23.605 1.00 29.97 536 ASP A N 1
ATOM 4135 C CA . ASP A 1 536 ? 43.227 -17.007 -23.590 1.00 29.97 536 ASP A CA 1
ATOM 4136 C C . ASP A 1 536 ? 42.869 -15.598 -24.084 1.00 29.97 536 ASP A C 1
ATOM 4138 O O . ASP A 1 536 ? 41.879 -15.395 -24.792 1.00 29.97 536 ASP A O 1
ATOM 4142 N N . GLY A 1 537 ? 43.670 -14.611 -23.686 1.00 30.16 537 GLY A N 1
ATOM 4143 C CA . GLY A 1 537 ? 43.440 -13.212 -24.035 1.00 30.16 537 GLY A CA 1
ATOM 4144 C C . GLY A 1 537 ? 44.124 -12.779 -25.332 1.00 30.16 537 GLY A C 1
ATOM 4145 O O . GLY A 1 537 ? 45.212 -13.247 -25.661 1.00 30.16 537 GLY A O 1
ATOM 4146 N N . GLU A 1 538 ? 43.538 -11.780 -25.989 1.00 29.30 538 GLU A N 1
ATOM 4147 C CA . GLU A 1 538 ? 44.267 -10.832 -26.835 1.00 29.30 538 GLU A CA 1
ATOM 4148 C C . GLU A 1 538 ? 44.075 -9.423 -26.257 1.00 29.30 538 GLU A C 1
ATOM 4150 O O . GLU A 1 538 ? 42.948 -8.957 -26.078 1.00 29.30 538 GLU A O 1
ATOM 4155 N N . GLU A 1 539 ? 45.174 -8.732 -25.943 1.00 37.78 539 GLU A N 1
ATOM 4156 C CA . GLU A 1 539 ? 45.132 -7.309 -25.604 1.00 37.78 539 GLU A CA 1
ATOM 4157 C C . GLU A 1 539 ? 45.001 -6.476 -26.886 1.00 37.78 539 GLU A C 1
ATOM 4159 O O . GLU A 1 539 ? 45.902 -6.476 -27.724 1.00 37.78 539 GLU A O 1
ATOM 4164 N N . SER A 1 540 ? 43.927 -5.693 -27.019 1.00 32.53 540 SER A N 1
ATOM 4165 C CA . SER A 1 540 ? 43.788 -4.713 -28.104 1.00 32.53 540 SER A CA 1
ATOM 4166 C C . SER A 1 540 ? 43.564 -3.296 -27.565 1.00 32.53 540 SER A C 1
ATOM 4168 O O . SER A 1 540 ? 42.435 -2.865 -27.350 1.00 32.53 540 SER A O 1
ATOM 4170 N N . HIS A 1 541 ? 44.679 -2.593 -27.356 1.00 31.33 541 HIS A N 1
ATOM 4171 C CA . HIS A 1 541 ? 44.851 -1.134 -27.279 1.00 31.33 541 HIS A CA 1
ATOM 4172 C C . HIS A 1 541 ? 43.721 -0.251 -26.707 1.00 31.33 541 HIS A C 1
ATOM 4174 O O . HIS A 1 541 ? 42.747 0.091 -27.371 1.00 31.33 541 HIS A O 1
ATOM 4180 N N . LEU A 1 542 ? 44.001 0.317 -25.528 1.00 40.81 542 LEU A N 1
ATOM 4181 C CA . LEU A 1 542 ? 43.390 1.556 -25.036 1.00 40.81 542 LEU A CA 1
ATOM 4182 C C . LEU A 1 542 ? 43.500 2.697 -26.068 1.00 40.81 542 LEU A C 1
ATOM 4184 O O . LEU A 1 542 ? 44.608 3.116 -26.410 1.00 40.81 542 LEU A O 1
ATOM 4188 N N . SER A 1 543 ? 42.371 3.292 -26.461 1.00 33.19 543 SER A N 1
ATOM 4189 C CA . SER A 1 543 ? 42.343 4.584 -27.159 1.00 33.19 543 SER A CA 1
ATOM 4190 C C . SER A 1 543 ? 41.164 5.445 -26.702 1.00 33.19 543 SER A C 1
ATOM 4192 O O . SER A 1 543 ? 40.025 5.027 -26.855 1.00 33.19 543 SER A O 1
ATOM 4194 N N . ALA A 1 544 ? 41.472 6.654 -26.215 1.00 33.72 544 ALA A N 1
ATOM 4195 C CA . ALA A 1 544 ? 40.553 7.736 -25.834 1.00 33.72 544 ALA A CA 1
ATOM 4196 C C . ALA A 1 544 ? 39.471 7.418 -24.773 1.00 33.72 544 ALA A C 1
ATOM 4198 O O . ALA A 1 544 ? 38.557 6.631 -24.982 1.00 33.72 544 ALA A O 1
ATOM 4199 N N . ARG A 1 545 ? 39.504 8.164 -23.659 1.00 41.38 545 ARG A N 1
ATOM 4200 C CA . ARG A 1 545 ? 38.281 8.448 -22.894 1.00 41.38 545 ARG A CA 1
ATOM 4201 C C . ARG A 1 545 ? 37.414 9.395 -23.722 1.00 41.38 545 ARG A C 1
ATOM 4203 O O . ARG A 1 545 ? 37.837 10.527 -23.957 1.00 41.38 545 ARG A O 1
ATOM 4210 N N . SER A 1 546 ? 36.222 8.965 -24.100 1.00 40.75 546 SER A N 1
ATOM 4211 C CA . SER A 1 546 ? 35.067 9.856 -24.193 1.00 40.75 546 SER A CA 1
ATOM 4212 C C . SER A 1 546 ? 34.421 9.979 -22.809 1.00 40.75 546 SER A C 1
ATOM 4214 O O . SER A 1 546 ? 34.483 9.054 -21.995 1.00 40.75 546 SER A O 1
ATOM 4216 N N . ASP A 1 547 ? 33.816 11.132 -22.528 1.00 42.75 547 ASP A N 1
ATOM 4217 C CA . ASP A 1 547 ? 32.956 11.323 -21.358 1.00 42.75 547 ASP A CA 1
ATOM 4218 C C . ASP A 1 547 ? 31.576 10.710 -21.655 1.00 42.75 547 ASP A C 1
ATOM 4220 O O . ASP A 1 547 ? 30.601 11.420 -21.902 1.00 42.75 547 ASP A O 1
ATOM 4224 N N . ASP A 1 548 ? 31.525 9.375 -21.706 1.00 51.31 548 ASP A N 1
ATOM 4225 C CA . ASP A 1 548 ? 30.325 8.597 -22.035 1.00 51.31 548 ASP A CA 1
ATOM 4226 C C . ASP A 1 548 ? 29.250 8.768 -20.945 1.00 51.31 548 ASP A C 1
ATOM 4228 O O . ASP A 1 548 ? 29.195 8.031 -19.959 1.00 51.31 548 ASP A O 1
ATOM 4232 N N . GLU A 1 549 ? 28.392 9.775 -21.107 1.00 64.50 549 GLU A N 1
ATOM 4233 C CA . GLU A 1 549 ? 27.194 9.973 -20.289 1.00 64.50 549 GLU A CA 1
ATOM 4234 C C . GLU A 1 549 ? 26.149 8.878 -20.585 1.00 64.50 549 GLU A C 1
ATOM 4236 O O . GLU A 1 549 ? 26.140 8.269 -21.658 1.00 64.50 549 GLU A O 1
ATOM 4241 N N . ALA A 1 550 ? 25.277 8.589 -19.616 1.00 78.00 550 ALA A N 1
ATOM 4242 C CA . ALA A 1 550 ? 24.300 7.511 -19.733 1.00 78.00 550 ALA A CA 1
ATOM 4243 C C . ALA A 1 550 ? 23.399 7.671 -20.970 1.00 78.00 550 ALA A C 1
ATOM 4245 O O . ALA A 1 550 ? 22.807 8.726 -21.199 1.00 78.00 550 ALA A O 1
ATOM 4246 N N . ASP A 1 551 ? 23.241 6.593 -21.741 1.00 85.75 551 ASP A N 1
ATOM 4247 C CA . ASP A 1 551 ? 22.373 6.591 -22.917 1.00 85.75 551 ASP A CA 1
ATOM 4248 C C . ASP A 1 551 ? 20.893 6.626 -22.506 1.00 85.75 551 ASP A C 1
ATOM 4250 O O . ASP A 1 551 ? 20.274 5.594 -22.229 1.00 85.75 551 ASP A O 1
ATOM 4254 N N . ALA A 1 552 ? 20.332 7.836 -22.504 1.00 88.50 552 ALA A N 1
ATOM 4255 C CA . ALA A 1 552 ? 18.937 8.114 -22.189 1.00 88.50 552 ALA A CA 1
ATOM 4256 C C . ALA A 1 552 ? 17.937 7.314 -23.043 1.00 88.50 552 ALA A C 1
ATOM 4258 O O . ALA A 1 552 ? 16.840 7.036 -22.566 1.00 88.50 552 ALA A O 1
ATOM 4259 N N . SER A 1 553 ? 18.294 6.901 -24.268 1.00 88.94 553 SER A N 1
ATOM 4260 C CA . SER A 1 553 ? 17.377 6.159 -25.151 1.00 88.94 553 SER A CA 1
ATOM 4261 C C . SER A 1 553 ? 17.067 4.740 -24.660 1.00 88.94 553 SER A C 1
ATOM 4263 O O . SER A 1 553 ? 16.073 4.149 -25.079 1.00 88.94 553 SER A O 1
ATOM 4265 N N . LYS A 1 554 ? 17.883 4.201 -23.741 1.00 90.44 554 LYS A N 1
ATOM 4266 C CA . LYS A 1 554 ? 17.676 2.883 -23.120 1.00 90.44 554 LYS A CA 1
ATOM 4267 C C . LYS A 1 554 ? 16.747 2.914 -21.899 1.00 90.44 554 LYS A C 1
ATOM 4269 O O . LYS A 1 554 ? 16.413 1.853 -21.373 1.00 90.44 554 LYS A O 1
ATOM 4274 N N . TYR A 1 555 ? 16.364 4.099 -21.424 1.00 94.06 555 TYR A N 1
ATOM 4275 C CA . TYR A 1 555 ? 15.480 4.277 -20.274 1.00 94.06 555 TYR A CA 1
ATOM 4276 C C . TYR A 1 555 ? 14.040 4.445 -20.771 1.00 94.06 555 TYR A C 1
ATOM 4278 O O . TYR A 1 555 ? 13.781 5.357 -21.560 1.00 94.06 555 TYR A O 1
ATOM 4286 N N . PRO A 1 556 ? 13.085 3.609 -20.322 1.00 95.00 556 PRO A N 1
ATOM 4287 C CA . PRO A 1 556 ? 11.673 3.824 -20.596 1.00 95.00 556 PRO A CA 1
ATOM 4288 C C . PRO A 1 556 ? 11.217 5.234 -20.225 1.00 95.00 556 PRO A C 1
ATOM 4290 O O . PRO A 1 556 ? 11.538 5.744 -19.149 1.00 95.00 556 PRO A O 1
ATOM 4293 N N . ALA A 1 557 ? 10.432 5.824 -21.120 1.00 94.12 557 ALA A N 1
ATOM 4294 C CA . ALA A 1 557 ? 9.832 7.139 -20.981 1.00 94.12 557 ALA A CA 1
ATOM 4295 C C . ALA A 1 557 ? 8.373 7.098 -21.454 1.00 94.12 557 ALA A C 1
ATOM 4297 O O . ALA A 1 557 ? 8.013 6.278 -22.302 1.00 94.12 557 ALA A O 1
ATOM 4298 N N . SER A 1 558 ? 7.548 7.991 -20.915 1.00 93.44 558 SER A N 1
ATOM 4299 C CA . SER A 1 558 ? 6.153 8.188 -21.356 1.00 93.44 558 SER A CA 1
ATOM 4300 C C . SER A 1 558 ? 6.027 9.430 -22.220 1.00 93.44 558 SER A C 1
ATOM 4302 O O . SER A 1 558 ? 6.858 10.338 -22.098 1.00 93.44 558 SER A O 1
ATOM 4304 N N . ASP A 1 559 ? 4.959 9.538 -23.006 1.00 90.19 559 ASP A N 1
ATOM 4305 C CA . ASP A 1 559 ? 4.669 10.791 -23.693 1.00 90.19 559 ASP A CA 1
ATOM 4306 C C . ASP A 1 559 ? 4.254 11.877 -22.678 1.00 90.19 559 ASP A C 1
ATOM 4308 O O . ASP A 1 559 ? 3.691 11.573 -21.619 1.00 90.19 559 ASP A O 1
ATOM 4312 N N . PRO A 1 560 ? 4.487 13.174 -22.961 1.00 88.94 560 PRO A N 1
ATOM 4313 C CA . PRO A 1 560 ? 4.088 14.257 -22.057 1.00 88.94 560 PRO A CA 1
ATOM 4314 C C . PRO A 1 560 ? 2.582 14.293 -21.742 1.00 88.94 560 PRO A C 1
ATOM 4316 O O . PRO A 1 560 ? 2.189 14.848 -20.717 1.00 88.94 560 PRO A O 1
ATOM 4319 N N . VAL A 1 561 ? 1.744 13.696 -22.600 1.00 87.81 561 VAL A N 1
ATOM 4320 C CA . VAL A 1 561 ? 0.292 13.577 -22.391 1.00 87.81 561 VAL A CA 1
ATOM 4321 C C . VAL A 1 561 ? -0.063 12.599 -21.264 1.00 87.81 561 VAL A C 1
ATOM 4323 O O . VAL A 1 561 ? -0.982 12.878 -20.498 1.00 87.81 561 VAL A O 1
ATOM 4326 N N . ASP A 1 562 ? 0.711 11.525 -21.076 1.00 88.06 562 ASP A N 1
ATOM 4327 C CA . ASP A 1 562 ? 0.481 10.523 -20.020 1.00 88.06 562 ASP A CA 1
ATOM 4328 C C . ASP A 1 562 ? 0.696 11.115 -18.618 1.00 88.06 562 ASP A C 1
ATOM 4330 O O . ASP A 1 562 ? 0.129 10.657 -17.626 1.00 88.06 562 ASP A O 1
ATOM 4334 N N . ARG A 1 563 ? 1.511 12.176 -18.549 1.00 92.31 563 ARG A N 1
ATOM 4335 C CA . ARG A 1 563 ? 1.871 12.911 -17.329 1.00 92.31 563 ARG A CA 1
ATOM 4336 C C . ARG A 1 563 ? 0.941 14.101 -17.050 1.00 92.31 563 ARG A C 1
ATOM 4338 O O . ARG A 1 563 ? 1.152 14.841 -16.085 1.00 92.31 563 ARG A O 1
ATOM 4345 N N . ALA A 1 564 ? -0.073 14.326 -17.891 1.00 92.25 564 ALA A N 1
ATOM 4346 C CA . ALA A 1 564 ? -0.961 15.479 -17.787 1.00 92.25 564 ALA A CA 1
ATOM 4347 C C . ALA A 1 564 ? -1.672 15.534 -16.423 1.00 92.25 564 ALA A C 1
ATOM 4349 O O . ALA A 1 564 ? -2.230 14.550 -15.943 1.00 92.25 564 ALA A O 1
ATOM 4350 N N . GLY A 1 565 ? -1.647 16.707 -15.785 1.00 92.38 565 GLY A N 1
ATOM 4351 C CA . GLY A 1 565 ? -2.251 16.938 -14.468 1.00 92.38 565 GLY A CA 1
ATOM 4352 C C . GLY A 1 565 ? -1.433 16.456 -13.261 1.00 92.38 565 GLY A C 1
ATOM 4353 O O . GLY A 1 565 ? -1.795 16.800 -12.139 1.00 92.38 565 GLY A O 1
ATOM 4354 N N . MET A 1 566 ? -0.329 15.722 -13.444 1.00 96.31 566 MET A N 1
ATOM 4355 C CA . MET A 1 566 ? 0.490 15.252 -12.315 1.00 96.31 566 MET A CA 1
ATOM 4356 C C . MET A 1 566 ? 1.239 16.404 -11.631 1.00 96.31 566 MET A C 1
ATOM 4358 O O . MET A 1 566 ? 1.220 16.533 -10.403 1.00 96.31 566 MET A O 1
ATOM 4362 N N . THR A 1 567 ? 1.847 17.290 -12.420 1.00 96.69 567 THR A N 1
ATOM 4363 C CA . THR A 1 567 ? 2.614 18.435 -11.914 1.00 96.69 567 THR A CA 1
ATOM 4364 C C . THR A 1 567 ? 1.717 19.447 -11.210 1.00 96.69 567 THR A C 1
ATOM 4366 O O . THR A 1 567 ? 0.654 19.806 -11.707 1.00 96.69 567 THR A O 1
ATOM 4369 N N . GLY A 1 568 ? 2.152 19.919 -10.039 1.00 95.94 568 GLY A N 1
ATOM 4370 C CA . GLY A 1 568 ? 1.363 20.827 -9.202 1.00 95.94 568 GLY A CA 1
ATOM 4371 C C . GLY A 1 568 ? 0.422 20.130 -8.212 1.00 95.94 568 GLY A C 1
ATOM 4372 O O . GLY A 1 568 ? -0.135 20.820 -7.362 1.00 95.94 568 GLY A O 1
ATOM 4373 N N . SER A 1 569 ? 0.311 18.793 -8.244 1.00 96.25 569 SER A N 1
ATOM 4374 C CA . SER A 1 569 ? -0.398 17.995 -7.225 1.00 96.25 569 SER A CA 1
ATOM 4375 C C . SER A 1 569 ? 0.014 18.362 -5.788 1.00 96.25 569 SER A C 1
ATOM 4377 O O . SER A 1 569 ? 1.129 18.859 -5.583 1.00 96.25 569 SER A O 1
ATOM 4379 N N . PRO A 1 570 ? -0.819 18.090 -4.764 1.00 95.81 570 PRO A N 1
ATOM 4380 C CA . PRO A 1 570 ? -0.362 18.090 -3.373 1.00 95.81 570 PRO A CA 1
ATOM 4381 C C . PRO A 1 570 ? 0.794 17.094 -3.159 1.00 95.81 570 PRO A C 1
ATOM 4383 O O . PRO A 1 570 ? 1.203 16.374 -4.069 1.00 95.81 570 PRO A O 1
ATOM 4386 N N . PHE A 1 571 ? 1.366 17.083 -1.958 1.00 96.56 571 PHE A N 1
ATOM 4387 C CA . PHE A 1 571 ? 2.387 16.106 -1.578 1.00 96.56 571 PHE A CA 1
ATOM 4388 C C . PHE A 1 571 ? 2.202 15.760 -0.101 1.00 96.56 571 PHE A C 1
ATOM 4390 O O . PHE A 1 571 ? 2.980 16.166 0.757 1.00 96.56 571 PHE A O 1
ATOM 4397 N N . ASN A 1 572 ? 1.122 15.042 0.205 1.00 97.69 572 ASN A N 1
ATOM 4398 C CA . ASN A 1 572 ? 0.754 14.692 1.580 1.00 97.69 572 ASN A CA 1
ATOM 4399 C C . ASN A 1 572 ? 1.493 13.435 2.079 1.00 97.69 572 ASN A C 1
ATOM 4401 O O . ASN A 1 572 ? 1.035 12.751 2.991 1.00 97.69 572 ASN A O 1
ATOM 4405 N N . HIS A 1 573 ? 2.628 13.102 1.457 1.00 98.44 573 HIS A N 1
ATOM 4406 C CA . HIS A 1 573 ? 3.388 11.887 1.732 1.00 98.44 573 HIS A CA 1
ATOM 4407 C C . HIS A 1 573 ? 4.608 12.170 2.594 1.00 98.44 573 HIS A C 1
ATOM 4409 O O . HIS A 1 573 ? 5.216 13.238 2.508 1.00 98.44 573 HIS A O 1
ATOM 4415 N N . ARG A 1 574 ? 5.024 11.166 3.367 1.00 98.06 574 ARG A N 1
ATOM 4416 C CA . ARG A 1 574 ? 6.265 11.177 4.155 1.00 98.06 574 ARG A CA 1
ATOM 4417 C C . ARG A 1 574 ? 7.065 9.894 3.934 1.00 98.06 574 ARG A C 1
ATOM 4419 O O . ARG A 1 574 ? 6.493 8.854 3.614 1.00 98.06 574 ARG A O 1
ATOM 4426 N N . LEU A 1 575 ? 8.379 9.980 4.115 1.00 97.94 575 LEU A N 1
ATOM 4427 C CA . LEU A 1 575 ? 9.319 8.863 4.030 1.00 97.94 575 LEU A CA 1
ATOM 4428 C C . LEU A 1 575 ? 10.261 8.922 5.229 1.00 97.94 575 LEU A C 1
ATOM 4430 O O . LEU A 1 575 ? 10.831 9.975 5.516 1.00 97.94 575 LEU A O 1
ATOM 4434 N N . TRP A 1 576 ? 10.450 7.782 5.886 1.00 98.31 576 TRP A N 1
ATOM 4435 C CA . TRP A 1 576 ? 11.450 7.578 6.926 1.00 98.31 576 TRP A CA 1
ATOM 4436 C C . TRP A 1 576 ? 12.433 6.482 6.502 1.00 98.31 576 TRP A C 1
ATOM 4438 O O . TRP A 1 576 ? 12.044 5.424 6.003 1.00 98.31 576 TRP A O 1
ATOM 4448 N N . HIS A 1 577 ? 13.717 6.734 6.746 1.00 97.12 577 HIS A N 1
ATOM 4449 C CA . HIS A 1 577 ? 14.776 5.737 6.631 1.00 97.12 577 HIS A CA 1
ATOM 4450 C C . HIS A 1 577 ? 14.931 5.034 7.983 1.00 97.12 577 HIS A C 1
ATOM 4452 O O . HIS A 1 577 ? 15.410 5.655 8.931 1.00 97.12 577 HIS A O 1
ATOM 4458 N N . VAL A 1 578 ? 14.560 3.757 8.082 1.00 98.00 578 VAL A N 1
ATOM 4459 C CA . VAL A 1 578 ? 14.770 2.978 9.311 1.00 98.00 578 VAL A CA 1
ATOM 4460 C C . VAL A 1 578 ? 16.212 2.479 9.316 1.00 98.00 578 VAL A C 1
ATOM 4462 O O . VAL A 1 578 ? 16.585 1.569 8.572 1.00 98.00 578 VAL A O 1
ATOM 4465 N N . ALA A 1 579 ? 17.058 3.138 10.105 1.00 96.19 579 ALA A N 1
ATOM 4466 C CA . ALA A 1 579 ? 18.494 2.891 10.115 1.00 96.19 579 ALA A CA 1
ATOM 4467 C C . ALA A 1 579 ? 18.832 1.520 10.725 1.00 96.19 579 ALA A C 1
ATOM 4469 O O . ALA A 1 579 ? 18.430 1.205 11.841 1.00 96.19 579 ALA A O 1
ATOM 4470 N N . GLY A 1 580 ? 19.610 0.716 10.000 1.00 94.62 580 GLY A N 1
ATOM 4471 C CA . GLY A 1 580 ? 20.050 -0.615 10.425 1.00 94.62 580 GLY A CA 1
ATOM 4472 C C . GLY A 1 580 ? 19.093 -1.753 10.055 1.00 94.62 580 GLY A C 1
ATOM 4473 O O . GLY A 1 580 ? 19.571 -2.862 9.822 1.00 94.62 580 GLY A O 1
ATOM 4474 N N . ALA A 1 581 ? 17.792 -1.476 9.931 1.00 96.62 581 ALA A N 1
ATOM 4475 C CA . ALA A 1 581 ? 16.780 -2.491 9.648 1.00 96.62 581 ALA A CA 1
ATOM 4476 C C . ALA A 1 581 ? 16.938 -3.118 8.251 1.00 96.62 581 ALA A C 1
ATOM 4478 O O . ALA A 1 581 ? 17.204 -2.420 7.261 1.00 96.62 581 ALA A O 1
ATOM 4479 N N . GLY A 1 582 ? 16.777 -4.440 8.190 1.00 94.56 582 GLY A N 1
ATOM 4480 C CA . GLY A 1 582 ? 16.663 -5.222 6.961 1.00 94.56 582 GLY A CA 1
ATOM 4481 C C . GLY A 1 582 ? 15.205 -5.380 6.524 1.00 94.56 582 GLY A C 1
ATOM 4482 O O . GLY A 1 582 ? 14.349 -4.576 6.878 1.00 94.56 582 GLY A O 1
ATOM 4483 N N . HIS A 1 583 ? 14.906 -6.452 5.781 1.00 95.00 583 HIS A N 1
ATOM 4484 C CA . HIS A 1 583 ? 13.535 -6.788 5.370 1.00 95.00 583 HIS A CA 1
ATOM 4485 C C . HIS A 1 583 ? 12.727 -7.444 6.507 1.00 95.00 583 HIS A C 1
ATOM 4487 O O . HIS A 1 583 ? 12.258 -8.579 6.381 1.00 95.00 583 HIS A O 1
ATOM 4493 N N . SER A 1 584 ? 12.587 -6.743 7.633 1.00 95.56 584 SER A N 1
ATOM 4494 C CA . SER A 1 584 ? 11.846 -7.211 8.805 1.00 95.56 584 SER A CA 1
ATOM 4495 C C . SER A 1 584 ? 10.704 -6.267 9.165 1.00 95.56 584 SER A C 1
ATOM 4497 O O . SER A 1 584 ? 10.906 -5.102 9.504 1.00 95.56 584 SER A O 1
ATOM 4499 N N . ALA A 1 585 ? 9.486 -6.808 9.185 1.00 96.00 585 ALA A N 1
ATOM 4500 C CA . ALA A 1 585 ? 8.315 -6.103 9.686 1.00 96.00 585 ALA A CA 1
ATOM 4501 C C . ALA A 1 585 ? 8.441 -5.740 11.179 1.00 96.00 585 ALA A C 1
ATOM 4503 O O . ALA A 1 585 ? 7.888 -4.723 11.599 1.00 96.00 585 ALA A O 1
ATOM 4504 N N . SER A 1 586 ? 9.157 -6.540 11.980 1.00 95.94 586 SER A N 1
ATOM 4505 C CA . SER A 1 586 ? 9.306 -6.312 13.422 1.00 95.94 586 SER A CA 1
ATOM 4506 C C . SER A 1 586 ? 10.329 -5.208 13.724 1.00 95.94 586 SER A C 1
ATOM 4508 O O . SER A 1 586 ? 10.058 -4.356 14.574 1.00 95.94 586 SER A O 1
ATOM 4510 N N . GLU A 1 587 ? 11.432 -5.139 12.968 1.00 97.19 587 GLU A N 1
ATOM 4511 C CA . GLU A 1 587 ? 12.378 -4.016 13.007 1.00 97.19 587 GLU A CA 1
ATOM 4512 C C . GLU A 1 587 ? 11.730 -2.722 12.488 1.00 97.19 587 GLU A C 1
ATOM 4514 O O . GLU A 1 587 ? 11.741 -1.702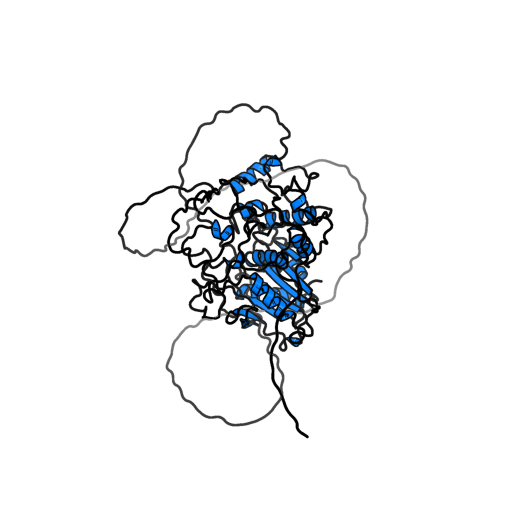 13.176 1.00 97.19 587 GLU A O 1
ATOM 4519 N N . VAL A 1 588 ? 11.130 -2.763 11.291 1.00 98.19 588 VAL A N 1
ATOM 4520 C CA . VAL A 1 588 ? 10.686 -1.569 10.547 1.00 98.19 588 VAL A CA 1
ATOM 4521 C C . VAL A 1 588 ? 9.429 -0.925 11.133 1.00 98.19 588 VAL A C 1
ATOM 4523 O O . VAL A 1 588 ? 9.350 0.300 11.205 1.00 98.19 588 VAL A O 1
ATOM 4526 N N . LEU A 1 589 ? 8.449 -1.715 11.586 1.00 97.62 589 LEU A N 1
ATOM 4527 C CA . LEU A 1 589 ? 7.245 -1.179 12.237 1.00 97.62 589 LEU A CA 1
ATOM 4528 C C . LEU A 1 589 ? 7.459 -0.956 13.744 1.00 97.62 589 LEU A C 1
ATOM 4530 O O . LEU A 1 589 ? 6.789 -0.120 14.347 1.00 97.62 589 LEU A O 1
ATOM 4534 N N . GLY A 1 590 ? 8.396 -1.682 14.363 1.00 95.81 590 GLY A N 1
ATOM 4535 C CA . GLY A 1 590 ? 8.713 -1.573 15.788 1.00 95.81 590 GLY A CA 1
ATOM 4536 C C . GLY A 1 590 ? 9.698 -0.458 16.159 1.00 95.81 590 GLY A C 1
ATOM 4537 O O . GLY A 1 590 ? 9.912 -0.243 17.359 1.00 95.81 590 GLY A O 1
ATOM 4538 N N . SER A 1 591 ? 10.299 0.228 15.179 1.00 97.06 591 SER A N 1
ATOM 4539 C CA . SER A 1 591 ? 11.249 1.331 15.390 1.00 97.06 591 SER A CA 1
ATOM 4540 C C . SER A 1 591 ? 10.562 2.630 15.863 1.00 97.06 591 SER A C 1
ATOM 4542 O O . SER A 1 591 ? 9.331 2.727 15.822 1.00 97.06 591 SER A O 1
ATOM 4544 N N . PRO A 1 592 ? 11.320 3.652 16.309 1.00 96.69 592 PRO A N 1
ATOM 4545 C CA . PRO A 1 592 ? 10.773 4.982 16.590 1.00 96.69 592 PRO A CA 1
ATOM 4546 C C . PRO A 1 592 ? 10.129 5.634 15.356 1.00 96.69 592 PRO A C 1
ATOM 4548 O O . PRO A 1 592 ? 9.083 6.268 15.469 1.00 96.69 592 PRO A O 1
ATOM 4551 N N . GLU A 1 593 ? 10.712 5.439 14.171 1.00 98.06 593 GLU A N 1
ATOM 4552 C CA . GLU A 1 593 ? 10.149 5.897 12.898 1.00 98.06 593 GLU A CA 1
ATOM 4553 C C . GLU A 1 593 ? 8.848 5.160 12.560 1.00 98.06 593 GLU A C 1
ATOM 4555 O O . GLU A 1 593 ? 7.891 5.793 12.122 1.00 98.06 593 GLU A O 1
ATOM 4560 N N . GLY A 1 594 ? 8.783 3.846 12.809 1.00 97.94 594 GLY A N 1
ATOM 4561 C CA . GLY A 1 594 ? 7.560 3.054 12.660 1.00 97.94 594 GLY A CA 1
ATOM 4562 C C . GLY A 1 594 ? 6.431 3.543 13.573 1.00 97.94 594 GLY A C 1
ATOM 4563 O O . GLY A 1 594 ? 5.288 3.679 13.133 1.00 97.94 594 GLY A O 1
ATOM 4564 N N . GLN A 1 595 ? 6.763 3.891 14.819 1.00 97.19 595 GLN A N 1
ATOM 4565 C CA . GLN A 1 595 ? 5.820 4.458 15.787 1.00 97.19 595 GLN A CA 1
ATOM 4566 C C . GLN A 1 595 ? 5.343 5.865 15.390 1.00 97.19 595 GLN A C 1
ATOM 4568 O O . GLN A 1 595 ? 4.142 6.117 15.419 1.00 97.19 595 GLN A O 1
ATOM 4573 N N . GLU A 1 596 ? 6.229 6.757 14.935 1.00 97.62 596 GLU A N 1
ATOM 4574 C CA . GLU A 1 596 ? 5.840 8.069 14.386 1.00 97.62 596 GLU A CA 1
ATOM 4575 C C . GLU A 1 596 ? 4.981 7.919 13.117 1.00 97.62 596 GLU A C 1
ATOM 4577 O O . GLU A 1 596 ? 3.956 8.586 12.961 1.00 97.62 596 GLU A O 1
ATOM 4582 N N . ALA A 1 597 ? 5.336 6.992 12.224 1.00 98.00 597 ALA A N 1
ATOM 4583 C CA . ALA A 1 597 ? 4.566 6.733 11.016 1.00 98.00 597 ALA A CA 1
ATOM 4584 C C . ALA A 1 597 ? 3.145 6.234 11.337 1.00 98.00 597 ALA A C 1
ATOM 4586 O O . ALA A 1 597 ? 2.192 6.741 10.747 1.00 98.00 597 ALA A O 1
ATOM 4587 N N . MET A 1 598 ? 2.978 5.302 12.281 1.00 97.69 598 MET A N 1
ATOM 4588 C CA . MET A 1 598 ? 1.664 4.757 12.651 1.00 97.69 598 MET A CA 1
ATOM 4589 C C . MET A 1 598 ? 0.854 5.663 13.583 1.00 97.69 598 MET A C 1
ATOM 4591 O O . MET A 1 598 ? -0.317 5.910 13.299 1.00 97.69 598 MET A O 1
ATOM 4595 N N . PHE A 1 599 ? 1.458 6.167 14.661 1.00 96.62 599 PHE A N 1
ATOM 4596 C CA . PHE A 1 599 ? 0.770 6.781 15.809 1.00 96.62 599 PHE A CA 1
ATOM 4597 C C . PHE A 1 599 ? 1.048 8.288 15.971 1.00 96.62 599 PHE A C 1
ATOM 4599 O O . PHE A 1 599 ? 0.406 8.945 16.792 1.00 96.62 599 PHE A O 1
ATOM 4606 N N . GLY A 1 600 ? 1.979 8.850 15.193 1.00 92.44 600 GLY A N 1
ATOM 4607 C CA . GLY A 1 600 ? 2.211 10.294 15.095 1.00 92.44 600 GLY A CA 1
ATOM 4608 C C . GLY A 1 600 ? 1.087 11.039 14.365 1.00 92.44 600 GLY A C 1
ATOM 4609 O O . GLY A 1 600 ? 0.108 10.442 13.901 1.00 92.44 600 GLY A O 1
ATOM 4610 N N . ASN A 1 601 ? 1.220 12.362 14.241 1.00 81.19 601 ASN A N 1
ATOM 4611 C CA . ASN A 1 601 ? 0.195 13.234 13.636 1.00 81.19 601 ASN A CA 1
ATOM 4612 C C . ASN A 1 601 ? 0.227 13.210 12.099 1.00 81.19 601 ASN A C 1
ATOM 4614 O O . ASN A 1 601 ? 1.320 13.199 11.496 1.00 81.19 601 ASN A O 1
#

Foldseek 3Di:
DDDDDDDDDDDDDDDDDDDDDDDDDDDDDDDDDDPDDDPPDDDDDDDDDPPPQFFFAFPLRVPPPPPVAAFFDLDDQPPQAVQWDWDWDAQPPQPLATWIKTKGCPPVALQVAAEEEEEEEFSNQNQRLRLVLVVLLLVVLVVVVFQQSDRRYMGMYTGAAACPSCVVPQDQRYWYAPNHLRLLLQFATPHVHPSLGGVLSVVLRVLQVCQDCVRHVNYQEYEYAYAASVLSVLLVSLLQHDDRDPVGNYAYAGEHELHLAHEDLFQFFQAFWDCDPPTCVCLQTPPHYDPVDTHPDQRPPPDFSLRSLLSSLPHQYEYFYEPAQQDQQFHDQALSSLRLAFRGSRLSVLSVQLVLCQLQVHPPRDDGQGDGCQRCVPDFFDAVVVNVVSVCSSPPPDDDDDDDDDDDDDDDDDDDDDDDDDDDDDDDDDDDDDDDDDDDDDDDDDDDDDDDDDDDDDDDDDDDDDDDDDDDDDDDDDDDDDDDDDDDDDDDDDDDDDDDDDDDPDDPDPPPDDSPPDSTRPGDDDDDDDDDDDDDDDDDDDDDDDRDTDDNVSTTDGDVVSSPNSYNRHRSYYYDHQYPDHSDSSSRCSDPSVSCSRRND

Organism: NCBI:txid1569628

InterPro domains:
  IPR029058 Alpha/Beta hydrolase fold [G3DSA:3.40.50.1820] (94-373)

Radius of gyration: 35.1 Å; chains: 1; bounding box: 138×78×112 Å